Protein AF-A0A7C4QBN4-F1 (afdb_monomer_lite)

pLDDT: mean 83.58, std 12.34, range [29.72, 97.0]

Sequence (416 aa):
MILRKLKLVNIIATVGTSIITNKRELADNIKNYNLKDEKKLNEIVLKYFPTISGKESAELQTLIKIINRYQDGVDFCIYLLSSDTDDSYFCANVDKILLIKYFPKRKIDVKINRIEGLVVDDYNKFKNQGIRNFIKLINELTIEKRDNNFLLCISGGFKGFIPIMTIVGQLFDIKSYYIFEKSDVLIEIPVLPFNFDYEELFEIYSGKNNEKRLKEFGFLDETNQETIIGKLTKSLYEEKIPFLIEVWGRIIEFLVFEYFVENPYKTSNGQNLNFVSRDKKIDGKEFDIVFSNKKDGEPVAAMEIKPLNTLYNRFDEFMKQASQQIEVINKRNIKEYCLLIYSLEVNEIKSEIINKIQDIKRLCADKKINMRLFCFNVKEKIKNINLNNRYKNEKNKFSLILQSKINNYELVETTL

Radius of gyration: 29.67 Å; chains: 1; bounding box: 64×44×82 Å

Secondary structure (DSSP, 8-state):
------SEEEEEEE--SHHHHH-HHHHTTGGG--TT-HHHHHHHHHHH-SS--S-SSHHHHHHHHHHTTS-TT-EEEEEEEE-SSHHHHHHHHHHHHHHHHH-TTS-EEEEEEE-TT--SS-HHHIIIIIHHHHHHHHHHHHTTTT---EEEE-SSS-GGGHHHHHHHHHHTT-EEEEE-TT---EEEEPPPS----HHHHHHHHHSTTHHHHHHHTTSB-TTSPBPHHHHHHHHHHHHHHHHHHHHHHHHHHHHHHHHHHHS-EE-TTS-EE-EEEEEEEETTEEEEEEEESSTT--EEEEEEEEEHHHHHHSHHHHHHHHHHHHHHHHHTT--EEEEEEEESS--S--HHHHHHHHHHHHHHHHTTPEEEEEEEEHHHHHHT----TTSTT---HHHHHHHS-GGG---EE---

Structure (mmCIF, N/CA/C/O backbone):
data_AF-A0A7C4QBN4-F1
#
_entry.id   AF-A0A7C4QBN4-F1
#
loop_
_atom_site.group_PDB
_atom_site.id
_atom_site.type_symbol
_atom_site.label_atom_id
_atom_site.label_alt_id
_atom_site.label_comp_id
_atom_site.label_asym_id
_atom_site.label_entity_id
_atom_site.label_seq_id
_atom_site.pdbx_PDB_ins_code
_atom_site.Cartn_x
_atom_site.Cartn_y
_atom_site.Cartn_z
_atom_site.occupancy
_atom_site.B_iso_or_equiv
_atom_site.auth_seq_id
_atom_site.auth_comp_id
_atom_site.auth_asym_id
_atom_site.auth_atom_id
_atom_site.pdbx_PDB_model_num
ATOM 1 N N . MET A 1 1 ? -10.731 -22.162 -15.791 1.00 35.56 1 MET A N 1
ATOM 2 C CA . MET A 1 1 ? -10.329 -20.820 -15.319 1.00 35.56 1 MET A CA 1
ATOM 3 C C . MET A 1 1 ? -10.859 -19.808 -16.324 1.00 35.56 1 MET A C 1
ATOM 5 O O . MET A 1 1 ? -10.429 -19.834 -17.469 1.00 35.56 1 MET A O 1
ATOM 9 N N . ILE A 1 2 ? -11.890 -19.041 -15.963 1.00 29.72 2 ILE A N 1
ATOM 10 C CA . ILE A 1 2 ? -12.585 -18.129 -16.885 1.00 29.72 2 ILE A CA 1
ATOM 11 C C . ILE A 1 2 ? -11.621 -16.986 -17.226 1.00 29.72 2 ILE A C 1
ATOM 13 O O . ILE A 1 2 ? -11.451 -16.058 -16.440 1.00 29.72 2 ILE A O 1
ATOM 17 N N . LEU A 1 3 ? -10.959 -17.074 -18.383 1.00 39.47 3 LEU A N 1
ATOM 18 C CA . LEU A 1 3 ? -10.271 -15.945 -19.000 1.00 39.47 3 LEU A CA 1
ATOM 19 C C . LEU A 1 3 ? -11.343 -14.888 -19.283 1.00 39.47 3 LEU A C 1
ATOM 21 O O . LEU A 1 3 ? -12.056 -14.970 -20.284 1.00 39.47 3 LEU A O 1
ATOM 25 N N . ARG A 1 4 ? -11.496 -13.900 -18.390 1.00 46.16 4 ARG A N 1
ATOM 26 C CA . ARG A 1 4 ? -12.120 -12.629 -18.772 1.00 46.16 4 ARG A CA 1
ATOM 27 C C . ARG A 1 4 ? -11.445 -12.217 -20.082 1.00 46.16 4 ARG A C 1
ATOM 29 O O . ARG A 1 4 ? -10.219 -12.166 -20.130 1.00 46.16 4 ARG A O 1
ATOM 36 N N . LYS A 1 5 ? -12.219 -11.984 -21.148 1.00 55.50 5 LYS A N 1
ATOM 37 C CA . LYS A 1 5 ? -11.702 -11.406 -22.397 1.00 55.50 5 LYS A CA 1
ATOM 38 C C . LYS A 1 5 ? -11.169 -10.012 -22.064 1.00 55.50 5 LYS A C 1
ATOM 40 O O . LYS A 1 5 ? -11.926 -9.044 -22.090 1.00 55.50 5 LYS A O 1
ATOM 45 N N . LEU A 1 6 ? -9.903 -9.932 -21.663 1.00 68.25 6 LEU A N 1
ATOM 46 C CA . LEU A 1 6 ? -9.218 -8.673 -21.414 1.00 68.25 6 LEU A CA 1
ATOM 47 C C . LEU A 1 6 ? -9.237 -7.883 -22.717 1.00 68.25 6 LEU A C 1
ATOM 49 O O . LEU A 1 6 ? -8.801 -8.387 -23.749 1.00 68.25 6 LEU A O 1
ATOM 53 N N . LYS A 1 7 ? -9.807 -6.678 -22.676 1.00 82.94 7 LYS A N 1
ATOM 54 C CA . LYS A 1 7 ? -9.828 -5.766 -23.826 1.00 82.94 7 LYS A CA 1
ATOM 55 C C . LYS A 1 7 ? -8.578 -4.889 -23.887 1.00 82.94 7 LYS A C 1
ATOM 57 O O . LYS A 1 7 ? -8.247 -4.413 -24.962 1.00 82.94 7 LYS A O 1
ATOM 62 N N . LEU A 1 8 ? -7.904 -4.695 -22.753 1.00 89.38 8 LEU A N 1
ATOM 63 C CA . LEU A 1 8 ? -6.711 -3.869 -22.613 1.00 89.38 8 LEU A CA 1
ATOM 64 C C . LEU A 1 8 ? -5.711 -4.569 -21.688 1.00 89.38 8 LEU A C 1
ATOM 66 O O . LEU A 1 8 ? -6.103 -5.102 -20.648 1.00 89.38 8 LEU A O 1
ATOM 70 N N . VAL A 1 9 ? -4.437 -4.548 -22.067 1.00 92.56 9 VAL A N 1
ATOM 71 C CA . VAL A 1 9 ? -3.310 -4.990 -21.239 1.00 92.56 9 VAL A CA 1
ATOM 72 C C . VAL A 1 9 ? -2.349 -3.823 -21.064 1.00 92.56 9 VAL A C 1
ATOM 74 O O . VAL A 1 9 ? -1.928 -3.199 -22.041 1.00 92.56 9 VAL A O 1
ATOM 77 N N . ASN A 1 10 ? -1.984 -3.535 -19.820 1.00 94.19 10 ASN A N 1
ATOM 78 C CA . ASN A 1 10 ? -1.002 -2.512 -19.500 1.00 94.19 10 ASN A CA 1
ATOM 79 C C . ASN A 1 10 ? 0.362 -3.171 -19.265 1.00 94.19 10 ASN A C 1
ATOM 81 O O . ASN A 1 10 ? 0.459 -4.168 -18.551 1.00 94.19 10 ASN A O 1
ATOM 85 N N . ILE A 1 11 ? 1.429 -2.626 -19.847 1.00 95.19 11 ILE A N 1
ATOM 86 C CA . ILE A 1 11 ? 2.790 -3.140 -19.646 1.00 95.19 11 ILE A CA 1
ATOM 87 C C . ILE A 1 11 ? 3.693 -1.995 -19.213 1.00 95.19 11 ILE A C 1
ATOM 89 O O . ILE A 1 11 ? 3.750 -0.970 -19.880 1.00 95.19 11 ILE A O 1
ATOM 93 N N . ILE A 1 12 ? 4.416 -2.169 -18.114 1.00 94.88 12 ILE A N 1
ATOM 94 C CA . ILE A 1 12 ? 5.440 -1.230 -17.655 1.00 94.88 12 ILE A CA 1
ATOM 95 C C . ILE A 1 12 ? 6.794 -1.859 -17.964 1.00 94.88 12 ILE A C 1
ATOM 97 O O . ILE A 1 12 ? 7.060 -2.977 -17.532 1.00 94.88 12 ILE A O 1
ATOM 101 N N . ALA A 1 13 ? 7.643 -1.169 -18.717 1.00 94.81 13 ALA A N 1
ATOM 102 C CA . ALA A 1 13 ? 8.945 -1.682 -19.128 1.00 94.81 13 ALA A CA 1
ATOM 103 C C . ALA A 1 13 ? 10.049 -0.684 -18.802 1.00 94.81 13 ALA A C 1
ATOM 105 O O . ALA A 1 13 ? 9.941 0.490 -19.144 1.00 94.81 13 ALA A O 1
ATOM 106 N N . THR A 1 14 ? 11.122 -1.145 -18.171 1.00 92.50 14 THR A N 1
ATOM 107 C CA . THR A 1 14 ? 12.334 -0.341 -17.987 1.00 92.50 14 THR A CA 1
ATOM 108 C C . THR A 1 14 ? 13.176 -0.342 -19.256 1.00 92.50 14 THR A C 1
ATOM 110 O O . THR A 1 14 ? 13.315 -1.371 -19.916 1.00 92.50 14 THR A O 1
ATOM 113 N N . VAL A 1 15 ? 13.747 0.818 -19.584 1.00 91.88 15 VAL A N 1
ATOM 114 C CA . VAL A 1 15 ? 14.514 1.035 -20.816 1.00 91.88 15 VAL A CA 1
ATOM 115 C C . VAL A 1 15 ? 16.003 1.144 -20.504 1.00 91.88 15 VAL A C 1
ATOM 117 O O . VAL A 1 15 ? 16.427 1.932 -19.654 1.00 91.88 15 VAL A O 1
ATOM 120 N N . GLY A 1 16 ? 16.807 0.342 -21.193 1.00 89.75 16 GLY A N 1
ATOM 121 C CA . GLY A 1 16 ? 18.262 0.381 -21.144 1.00 89.75 16 GLY A CA 1
ATOM 122 C C . GLY A 1 16 ? 18.870 1.222 -22.260 1.00 89.75 16 GLY A C 1
ATOM 123 O O . GLY A 1 16 ? 18.202 1.972 -22.961 1.00 89.75 16 GLY A O 1
ATOM 124 N N . THR A 1 17 ? 20.182 1.083 -22.422 1.00 89.12 17 THR A N 1
ATOM 125 C CA . THR A 1 17 ? 20.969 1.747 -23.475 1.00 89.12 17 THR A CA 1
ATOM 126 C C . THR A 1 17 ? 21.585 0.734 -24.449 1.00 89.12 17 THR A C 1
ATOM 128 O O . THR A 1 17 ? 22.567 1.005 -25.144 1.00 89.12 17 THR A O 1
ATOM 131 N N . SER A 1 18 ? 21.012 -0.472 -24.516 1.00 87.62 18 SER A N 1
ATOM 132 C CA . SER A 1 18 ? 21.516 -1.563 -25.359 1.00 87.62 18 SER A CA 1
ATOM 133 C C . SER A 1 18 ? 21.446 -1.220 -26.851 1.00 87.62 18 SER A C 1
ATOM 135 O O . SER A 1 18 ? 22.393 -1.509 -27.577 1.00 87.62 18 SER A O 1
ATOM 137 N N . ILE A 1 19 ? 20.401 -0.511 -27.291 1.00 88.56 19 ILE A N 1
ATOM 138 C CA . ILE A 1 19 ? 20.223 -0.041 -28.676 1.00 88.56 19 ILE A CA 1
ATOM 139 C C . ILE A 1 19 ? 21.433 0.771 -29.141 1.00 88.56 19 ILE A C 1
ATOM 141 O O . ILE A 1 19 ? 22.016 0.484 -30.187 1.00 88.56 19 ILE A O 1
ATOM 145 N N . ILE A 1 20 ? 21.838 1.766 -28.350 1.00 85.81 20 ILE A N 1
ATOM 146 C CA . ILE A 1 20 ? 22.952 2.657 -28.697 1.00 85.81 20 ILE A CA 1
ATOM 147 C C . ILE A 1 20 ? 24.305 1.953 -28.541 1.00 85.81 20 ILE A C 1
ATOM 149 O O . ILE A 1 20 ? 25.221 2.197 -29.322 1.00 85.81 20 ILE A O 1
ATOM 153 N N . THR A 1 21 ? 24.409 1.002 -27.605 1.00 81.06 21 THR A N 1
ATOM 154 C CA . THR A 1 21 ? 25.603 0.157 -27.435 1.00 81.06 21 THR A CA 1
ATOM 155 C C . THR A 1 21 ? 25.812 -0.760 -28.646 1.00 81.06 21 THR A C 1
ATOM 157 O O . THR A 1 21 ? 26.935 -0.906 -29.131 1.00 81.06 21 THR A O 1
ATOM 160 N N . ASN A 1 22 ? 24.725 -1.335 -29.169 1.00 80.12 22 ASN A N 1
ATOM 161 C CA . ASN A 1 22 ? 24.718 -2.224 -30.330 1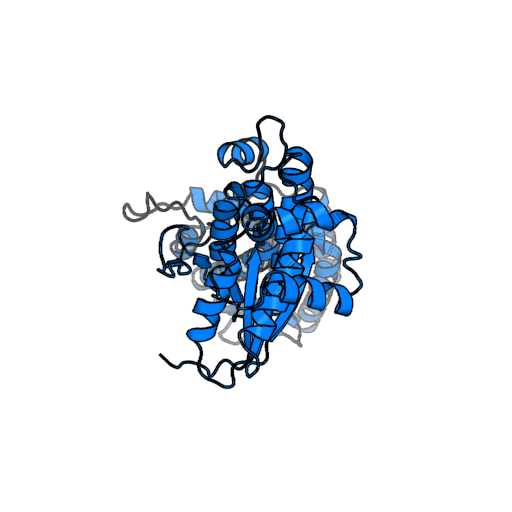.00 80.12 22 ASN A CA 1
ATOM 162 C C . ASN A 1 22 ? 24.884 -1.468 -31.661 1.00 80.12 22 ASN A C 1
ATOM 164 O O . ASN A 1 22 ? 25.326 -2.049 -32.652 1.00 80.12 22 ASN A O 1
ATOM 168 N N . LYS A 1 23 ? 24.534 -0.176 -31.703 1.00 83.19 23 LYS A N 1
ATOM 169 C CA . LYS A 1 23 ? 24.611 0.689 -32.891 1.00 83.19 23 LYS A CA 1
ATOM 170 C C . LYS A 1 23 ? 25.346 1.990 -32.560 1.00 83.19 23 LYS A C 1
ATOM 172 O O . LYS A 1 23 ? 24.736 3.051 -32.500 1.00 83.19 23 LYS A O 1
ATOM 177 N N . ARG A 1 24 ? 26.669 1.921 -32.381 1.00 73.00 24 ARG A N 1
ATOM 178 C CA . ARG A 1 24 ? 27.498 3.079 -31.976 1.00 73.00 24 ARG A CA 1
ATOM 179 C C . ARG A 1 24 ? 27.358 4.305 -32.887 1.00 73.00 24 ARG A C 1
ATOM 181 O O . ARG A 1 24 ? 27.272 5.415 -32.387 1.00 73.00 24 ARG A O 1
ATOM 188 N N . GLU A 1 25 ? 27.215 4.107 -34.197 1.00 75.75 25 GLU A N 1
ATOM 189 C CA . GLU A 1 25 ? 26.979 5.206 -35.152 1.00 75.75 25 GLU A CA 1
ATOM 190 C C . GLU A 1 25 ? 25.688 5.996 -34.873 1.00 75.75 25 GLU A C 1
ATOM 192 O O . GLU A 1 25 ? 25.576 7.167 -35.237 1.00 75.75 25 GLU A O 1
ATOM 197 N N . LEU A 1 26 ? 24.693 5.357 -34.247 1.00 77.62 26 LEU A N 1
ATOM 198 C CA . LEU A 1 26 ? 23.479 6.025 -33.789 1.00 77.62 26 LEU A CA 1
ATOM 199 C C . LEU A 1 26 ? 23.783 6.900 -32.567 1.00 77.62 26 LEU A C 1
ATOM 201 O O . LEU A 1 26 ? 23.284 8.020 -32.499 1.00 77.62 26 LEU A O 1
ATOM 205 N N . ALA A 1 27 ? 24.626 6.406 -31.650 1.00 70.12 27 ALA A N 1
ATOM 206 C CA . ALA A 1 27 ? 25.028 7.084 -30.417 1.00 70.12 27 ALA A CA 1
ATOM 207 C C . ALA A 1 27 ? 25.766 8.404 -30.685 1.00 70.12 27 ALA A C 1
ATOM 209 O O . ALA A 1 27 ? 25.423 9.437 -30.109 1.00 70.12 27 ALA A O 1
ATOM 210 N N . ASP A 1 28 ? 26.712 8.390 -31.627 1.00 68.75 28 ASP A N 1
ATOM 211 C CA . ASP A 1 28 ? 27.535 9.559 -31.969 1.00 68.75 28 ASP A CA 1
ATOM 212 C C . ASP A 1 28 ? 26.709 10.737 -32.514 1.00 68.75 28 ASP A C 1
ATOM 214 O O . ASP A 1 28 ? 27.120 11.895 -32.433 1.00 68.75 28 ASP A O 1
ATOM 218 N N . ASN A 1 29 ? 25.509 10.459 -33.027 1.00 67.69 29 ASN A N 1
ATOM 219 C CA . ASN A 1 29 ? 24.623 11.465 -33.594 1.00 67.69 29 ASN A CA 1
ATOM 220 C C . ASN A 1 29 ? 23.486 11.909 -32.657 1.00 67.69 29 ASN A C 1
ATOM 222 O O . ASN A 1 29 ? 22.784 12.861 -33.001 1.00 67.69 29 ASN A O 1
ATOM 226 N N . ILE A 1 30 ? 23.316 11.297 -31.472 1.00 70.75 30 ILE A N 1
ATOM 227 C CA . ILE A 1 30 ? 22.205 11.596 -30.540 1.00 70.75 30 ILE A CA 1
ATOM 228 C C . ILE A 1 30 ? 22.152 13.082 -30.186 1.00 70.75 30 ILE A C 1
ATOM 230 O O . ILE A 1 30 ? 21.087 13.693 -30.244 1.00 70.75 30 ILE A O 1
ATOM 234 N N . LYS A 1 31 ? 23.309 13.689 -29.887 1.00 67.00 31 LYS A N 1
ATOM 235 C CA . LYS A 1 31 ? 23.413 15.111 -29.511 1.00 67.00 31 LYS A CA 1
ATOM 236 C C . LYS A 1 31 ? 22.946 16.068 -30.614 1.00 67.00 31 LYS A C 1
ATOM 238 O O . LYS A 1 31 ? 22.594 17.206 -30.325 1.00 67.00 31 LYS A O 1
ATOM 243 N N . ASN A 1 32 ? 22.916 15.604 -31.864 1.00 69.00 32 ASN A N 1
ATOM 244 C CA . ASN A 1 32 ? 22.479 16.380 -33.024 1.00 69.00 32 ASN A CA 1
ATOM 245 C C . ASN A 1 32 ? 20.976 16.215 -33.315 1.00 69.00 32 ASN A C 1
ATOM 247 O O . ASN A 1 32 ? 20.450 16.829 -34.252 1.00 69.00 32 ASN A O 1
ATOM 251 N N . TYR A 1 33 ? 20.271 15.374 -32.554 1.00 72.75 33 TYR A N 1
ATOM 252 C CA . TYR A 1 33 ? 18.866 15.067 -32.779 1.00 72.75 33 TYR A CA 1
ATOM 253 C C . TYR A 1 33 ? 17.962 15.820 -31.809 1.00 72.75 33 TYR A C 1
ATOM 255 O O . TYR A 1 33 ? 18.066 15.710 -30.590 1.00 72.75 33 TYR A O 1
ATOM 263 N N . ASN A 1 34 ? 17.005 16.561 -32.368 1.00 75.00 34 ASN A N 1
ATOM 264 C CA . ASN A 1 34 ? 15.910 17.105 -31.584 1.00 75.00 34 ASN A CA 1
ATOM 265 C C . ASN A 1 34 ? 14.909 15.982 -31.293 1.00 75.00 34 ASN A C 1
ATOM 267 O O . ASN A 1 34 ? 14.110 15.621 -32.154 1.00 75.00 34 ASN A O 1
ATOM 271 N N . LEU A 1 35 ? 14.937 15.459 -30.067 1.00 72.44 35 LEU A N 1
ATOM 272 C CA . LEU A 1 35 ? 14.068 14.363 -29.620 1.00 72.44 35 LEU A CA 1
ATOM 273 C C . LEU A 1 35 ? 12.573 14.717 -29.627 1.00 72.44 35 LEU A C 1
ATOM 275 O O . LEU A 1 35 ? 11.738 13.830 -29.479 1.00 72.44 35 LEU A O 1
ATOM 279 N N . LYS A 1 36 ? 12.222 15.999 -29.795 1.00 75.94 36 LYS A N 1
ATOM 280 C CA . LYS A 1 36 ? 10.832 16.458 -29.925 1.00 75.94 36 LYS A CA 1
ATOM 281 C C . LYS A 1 36 ? 10.304 16.383 -31.363 1.00 75.94 36 LYS A C 1
ATOM 283 O O . LYS A 1 36 ? 9.101 16.514 -31.562 1.00 75.94 36 LYS A O 1
ATOM 288 N N . ASP A 1 37 ? 11.173 16.194 -32.356 1.00 84.69 37 ASP A N 1
ATOM 289 C CA . ASP A 1 37 ? 10.780 16.053 -33.761 1.00 84.69 37 ASP A CA 1
ATOM 290 C C . ASP A 1 37 ? 10.552 14.573 -34.105 1.00 84.69 37 ASP A C 1
ATOM 292 O O . ASP A 1 37 ? 11.453 13.862 -34.560 1.00 84.69 37 ASP A O 1
ATOM 296 N N . GLU A 1 38 ? 9.326 14.093 -33.868 1.00 81.94 38 GLU A N 1
ATOM 297 C CA . GLU A 1 38 ? 8.962 12.689 -34.100 1.00 81.94 38 GLU A CA 1
ATOM 298 C C . GLU A 1 38 ? 9.143 12.255 -35.565 1.00 81.94 38 GLU A C 1
ATOM 300 O O . GLU A 1 38 ? 9.456 11.091 -35.817 1.00 81.94 38 GLU A O 1
ATOM 305 N N . LYS A 1 39 ? 8.963 13.150 -36.548 1.00 85.56 39 LYS A N 1
ATOM 306 C CA . LYS A 1 39 ? 9.128 12.796 -37.970 1.00 85.56 39 LYS A CA 1
ATOM 307 C C . LYS A 1 39 ? 10.589 12.517 -38.286 1.00 85.56 39 LYS A C 1
ATOM 309 O O . LYS A 1 39 ? 10.908 11.444 -38.796 1.00 85.56 39 LYS A O 1
ATOM 314 N N . LYS A 1 40 ? 11.474 13.440 -37.910 1.00 85.44 40 LYS A N 1
ATOM 315 C CA . LYS A 1 40 ? 12.916 13.283 -38.113 1.00 85.44 40 LYS A CA 1
ATOM 316 C C . LYS A 1 40 ? 13.455 12.067 -37.361 1.00 85.44 40 LYS A C 1
ATOM 318 O O . LYS A 1 40 ? 14.257 11.308 -37.902 1.00 85.44 40 LYS A O 1
ATOM 323 N N . LEU A 1 41 ? 12.981 11.839 -36.135 1.00 85.38 41 LEU A N 1
ATOM 324 C CA . LEU A 1 41 ? 13.375 10.670 -35.354 1.00 85.38 41 LEU A CA 1
ATOM 325 C C . LEU A 1 41 ? 12.930 9.358 -36.017 1.00 85.38 41 LEU A C 1
ATOM 327 O O . LEU A 1 41 ? 13.719 8.419 -36.092 1.00 85.38 41 LEU A O 1
ATOM 331 N N . ASN A 1 42 ? 11.713 9.304 -36.566 1.00 87.31 42 ASN A N 1
ATOM 332 C CA . ASN A 1 42 ? 11.237 8.155 -37.339 1.00 87.31 42 ASN A CA 1
ATOM 333 C C . ASN A 1 42 ? 12.118 7.856 -38.560 1.00 87.31 42 ASN A C 1
ATOM 335 O O . ASN A 1 42 ? 12.433 6.692 -38.807 1.00 87.31 42 ASN A O 1
ATOM 339 N N . GLU A 1 43 ? 12.522 8.880 -39.315 1.00 87.94 43 GLU A N 1
ATOM 340 C CA . GLU A 1 43 ? 13.412 8.728 -40.474 1.00 87.94 43 GLU A CA 1
ATOM 341 C C . GLU A 1 43 ? 14.779 8.165 -40.068 1.00 87.94 43 GLU A C 1
ATOM 343 O O . GLU A 1 43 ? 15.282 7.230 -40.692 1.00 87.94 43 GLU A O 1
ATOM 348 N N . ILE A 1 44 ? 15.355 8.687 -38.982 1.00 85.94 44 ILE A N 1
ATOM 349 C CA . ILE A 1 44 ? 16.631 8.213 -38.436 1.00 85.94 44 ILE A CA 1
ATOM 350 C C . ILE A 1 44 ? 16.513 6.754 -37.994 1.00 85.94 44 ILE A C 1
ATOM 352 O O . ILE A 1 44 ? 17.321 5.923 -38.404 1.00 85.94 44 ILE A O 1
ATOM 356 N N . VAL A 1 45 ? 15.499 6.414 -37.195 1.00 87.94 45 VAL A N 1
ATOM 357 C CA . VAL A 1 45 ? 15.306 5.039 -36.715 1.00 87.94 45 VAL A CA 1
ATOM 358 C C . VAL A 1 45 ? 15.160 4.076 -37.889 1.00 87.94 45 VAL A C 1
ATOM 360 O O . VAL A 1 45 ? 15.825 3.046 -37.913 1.00 87.94 45 VAL A O 1
ATOM 363 N N . LEU A 1 46 ? 14.376 4.431 -38.908 1.00 87.19 46 LEU A N 1
ATOM 364 C CA . LEU A 1 46 ? 14.226 3.608 -40.108 1.00 87.19 46 LEU A CA 1
ATOM 365 C C . LEU A 1 46 ? 15.516 3.448 -40.914 1.00 87.19 46 LEU A C 1
ATOM 367 O O . LEU A 1 46 ? 15.744 2.386 -41.488 1.00 87.19 46 LEU A O 1
ATOM 371 N N . LYS A 1 47 ? 16.366 4.479 -40.953 1.00 88.94 47 LYS A N 1
ATOM 372 C CA . LYS A 1 47 ? 17.673 4.407 -41.612 1.00 88.94 47 LYS A CA 1
ATOM 373 C C . LYS A 1 47 ? 18.579 3.371 -40.940 1.00 88.94 47 LYS A C 1
ATOM 375 O O . LYS A 1 47 ? 19.250 2.611 -41.631 1.00 88.94 47 LYS A O 1
ATOM 380 N N . TYR A 1 48 ? 18.607 3.343 -39.607 1.00 88.00 48 TYR A N 1
ATOM 381 C CA . TYR A 1 48 ? 19.485 2.446 -38.842 1.00 88.00 48 TYR A CA 1
ATOM 382 C C . TYR A 1 48 ? 18.883 1.053 -38.591 1.00 88.00 48 TYR A C 1
ATOM 384 O O . TYR A 1 48 ? 19.632 0.091 -38.380 1.00 88.00 48 TYR A O 1
ATOM 392 N N . PHE A 1 49 ? 17.556 0.934 -38.660 1.00 90.06 49 PHE A N 1
ATOM 393 C CA . PHE A 1 49 ? 16.791 -0.303 -38.492 1.00 90.06 49 PHE A CA 1
ATOM 394 C C . PHE A 1 49 ? 15.842 -0.523 -39.684 1.00 90.06 49 PHE A C 1
ATOM 396 O O . PHE A 1 49 ? 14.620 -0.449 -39.528 1.00 90.06 49 PHE A O 1
ATOM 403 N N . PRO A 1 50 ? 16.381 -0.805 -40.888 1.00 86.31 50 PRO A N 1
ATOM 404 C CA . PRO A 1 50 ? 15.561 -1.044 -42.079 1.00 86.31 50 PRO A CA 1
ATOM 405 C C . PRO A 1 50 ? 14.717 -2.322 -41.956 1.00 86.31 50 PRO A C 1
ATOM 407 O O . PRO A 1 50 ? 13.642 -2.424 -42.542 1.00 86.31 50 PRO A O 1
ATOM 410 N N . THR A 1 51 ? 15.190 -3.287 -41.166 1.00 89.12 51 THR A N 1
ATOM 411 C CA . THR A 1 51 ? 14.481 -4.519 -40.812 1.00 89.12 51 THR A CA 1
ATOM 412 C C . THR A 1 51 ? 14.443 -4.661 -39.298 1.00 89.12 51 THR A C 1
ATOM 414 O O . THR A 1 51 ? 15.487 -4.549 -38.654 1.00 89.12 51 THR A O 1
ATOM 417 N N . ILE A 1 52 ? 13.262 -4.945 -38.744 1.00 90.62 52 ILE A N 1
ATOM 418 C CA . ILE A 1 52 ? 13.058 -5.098 -37.300 1.00 90.62 52 ILE A CA 1
ATOM 419 C C . ILE A 1 52 ? 13.035 -6.591 -36.970 1.00 90.62 52 ILE A C 1
ATOM 421 O O . ILE A 1 52 ? 12.101 -7.307 -37.326 1.00 90.62 52 ILE A O 1
ATOM 425 N N . SER A 1 53 ? 14.087 -7.059 -36.310 1.00 88.88 53 SER A N 1
ATOM 426 C CA . SER A 1 53 ? 14.259 -8.450 -35.885 1.00 88.88 53 SER A CA 1
ATOM 427 C C . SER A 1 53 ? 13.538 -8.768 -34.573 1.00 88.88 53 SER A C 1
ATOM 429 O O . SER A 1 53 ? 13.255 -9.934 -34.295 1.00 88.88 53 SER A O 1
ATOM 431 N N . GLY A 1 54 ? 13.244 -7.746 -33.763 1.00 87.62 54 GLY A N 1
ATOM 432 C CA . GLY A 1 54 ? 12.742 -7.897 -32.401 1.00 87.62 54 GLY A CA 1
ATOM 433 C C . GLY A 1 54 ? 13.831 -8.272 -31.393 1.00 87.62 54 GLY A C 1
ATOM 434 O O . GLY A 1 54 ? 13.506 -8.736 -30.306 1.00 87.62 54 GLY A O 1
ATOM 435 N N . LYS A 1 55 ? 15.111 -8.122 -31.756 1.00 88.50 55 LYS A N 1
ATOM 436 C CA . LYS A 1 55 ? 16.292 -8.377 -30.909 1.00 88.50 55 LYS A CA 1
ATOM 437 C C . LYS A 1 55 ? 17.169 -7.129 -30.738 1.00 88.50 55 LYS A C 1
ATOM 439 O O . LYS A 1 55 ? 18.308 -7.228 -30.295 1.00 88.50 55 LYS A O 1
ATOM 444 N N . GLU A 1 56 ? 16.658 -5.958 -31.114 1.00 90.25 56 GLU A N 1
ATOM 445 C CA . GLU A 1 56 ? 17.383 -4.685 -31.050 1.00 90.25 56 GLU A CA 1
ATOM 446 C C . GLU A 1 56 ? 17.687 -4.265 -29.601 1.00 90.25 56 GLU A C 1
ATOM 448 O O . GLU A 1 56 ? 18.744 -3.687 -29.338 1.00 90.25 56 GLU A O 1
ATOM 453 N N . SER A 1 57 ? 16.788 -4.608 -28.673 1.00 90.50 57 SER A N 1
ATOM 454 C CA . SER A 1 57 ? 16.915 -4.417 -27.227 1.00 90.50 57 SER A CA 1
ATOM 455 C C . SER A 1 57 ? 16.239 -5.570 -26.469 1.00 90.50 57 SER A C 1
ATOM 457 O O . SER A 1 57 ? 15.377 -6.274 -27.010 1.00 90.50 57 SER A O 1
ATOM 459 N N . ALA A 1 58 ? 16.638 -5.792 -25.214 1.00 90.06 58 ALA A N 1
ATOM 460 C CA . ALA A 1 58 ? 16.093 -6.874 -24.391 1.00 90.06 58 ALA A CA 1
ATOM 461 C C . ALA A 1 58 ? 14.631 -6.596 -23.998 1.00 90.06 58 ALA A C 1
ATOM 463 O O . ALA A 1 58 ? 13.790 -7.500 -23.977 1.00 90.06 58 ALA A O 1
ATOM 464 N N . GLU A 1 59 ? 14.314 -5.333 -23.718 1.00 92.44 59 GLU A N 1
ATOM 465 C CA . GLU A 1 59 ? 12.972 -4.833 -23.457 1.00 92.44 59 GLU A CA 1
ATOM 466 C C . GLU A 1 59 ? 12.061 -4.985 -24.681 1.00 92.44 59 GLU A C 1
ATOM 468 O O . GLU A 1 59 ? 10.976 -5.551 -24.539 1.00 92.44 59 GLU A O 1
ATOM 473 N N . LEU A 1 60 ? 12.505 -4.619 -25.892 1.00 93.94 60 LEU A N 1
ATOM 474 C CA . LEU A 1 60 ? 11.718 -4.798 -27.118 1.00 93.94 60 LEU A CA 1
ATOM 475 C C . LEU A 1 60 ? 11.410 -6.274 -27.378 1.00 93.94 60 LEU A C 1
ATOM 477 O O . LEU A 1 60 ? 10.256 -6.636 -27.620 1.00 93.94 60 LEU A O 1
ATOM 481 N N . GLN A 1 61 ? 12.419 -7.141 -27.269 1.00 93.62 61 GLN A N 1
ATOM 482 C CA . GLN A 1 61 ? 12.247 -8.585 -27.437 1.00 93.62 61 GLN A CA 1
ATOM 483 C C . GLN A 1 61 ? 11.226 -9.149 -26.441 1.00 93.62 61 GLN A C 1
ATOM 485 O O . GLN A 1 61 ? 10.392 -9.990 -26.789 1.00 93.62 61 GLN A O 1
ATOM 490 N N . THR A 1 62 ? 11.271 -8.672 -25.198 1.00 94.44 62 THR A N 1
ATOM 491 C CA . THR A 1 62 ? 10.355 -9.095 -24.135 1.00 94.44 62 THR A CA 1
ATOM 492 C C . THR A 1 62 ? 8.936 -8.615 -24.408 1.00 94.44 62 THR A C 1
ATOM 494 O O . THR A 1 62 ? 8.008 -9.424 -24.374 1.00 94.44 62 THR A O 1
ATOM 497 N N . LEU A 1 63 ? 8.762 -7.339 -24.762 1.00 96.06 63 LEU A N 1
ATOM 498 C CA . LEU A 1 63 ? 7.472 -6.753 -25.126 1.00 96.06 63 LEU A CA 1
ATOM 499 C C . LEU A 1 63 ? 6.822 -7.499 -26.295 1.00 96.06 63 LEU A C 1
ATOM 501 O O . LEU A 1 63 ? 5.659 -7.889 -26.195 1.00 96.06 63 LEU A O 1
ATOM 505 N N . ILE A 1 64 ? 7.578 -7.777 -27.363 1.00 95.56 64 ILE A N 1
ATOM 506 C CA . ILE A 1 64 ? 7.095 -8.540 -28.522 1.00 95.56 64 ILE A CA 1
ATOM 507 C C . ILE A 1 64 ? 6.592 -9.920 -28.094 1.00 95.56 64 ILE A C 1
ATOM 509 O O . ILE A 1 64 ? 5.484 -10.321 -28.462 1.00 95.56 64 ILE A O 1
ATOM 513 N N . LYS A 1 65 ? 7.368 -10.647 -27.280 1.00 94.50 65 LYS A N 1
ATOM 514 C CA . LYS A 1 65 ? 6.964 -11.979 -26.811 1.00 94.50 65 LYS A CA 1
ATOM 515 C C . LYS A 1 65 ? 5.745 -11.931 -25.896 1.00 94.50 65 LYS A C 1
ATOM 517 O O . LYS A 1 65 ? 4.905 -12.816 -26.011 1.00 94.50 65 LYS A O 1
ATOM 522 N N . ILE A 1 66 ? 5.609 -10.919 -25.038 1.00 94.50 66 ILE A N 1
ATOM 523 C CA . ILE A 1 66 ? 4.405 -10.729 -24.215 1.00 94.50 66 ILE A CA 1
ATOM 524 C C . ILE A 1 66 ? 3.185 -10.484 -25.110 1.00 94.50 66 ILE A C 1
ATOM 526 O O . ILE A 1 66 ? 2.188 -11.188 -24.972 1.00 94.50 66 ILE A O 1
ATOM 530 N N . ILE A 1 67 ? 3.261 -9.532 -26.046 1.00 94.94 67 ILE A N 1
ATOM 531 C CA . ILE A 1 67 ? 2.139 -9.145 -26.921 1.00 94.94 67 ILE A CA 1
ATOM 532 C C . ILE A 1 67 ? 1.647 -10.334 -27.755 1.00 94.94 67 ILE A C 1
ATOM 534 O O . ILE A 1 67 ? 0.437 -10.527 -27.888 1.00 94.94 67 ILE A O 1
ATOM 538 N N . ASN A 1 68 ? 2.568 -11.163 -28.254 1.00 93.75 68 ASN A N 1
ATOM 539 C CA . ASN A 1 68 ? 2.256 -12.359 -29.041 1.00 93.75 68 ASN A CA 1
ATOM 540 C C . ASN A 1 68 ? 1.536 -13.466 -28.249 1.00 93.75 68 ASN A C 1
ATOM 542 O O . ASN A 1 68 ? 0.970 -14.369 -28.859 1.00 93.75 68 ASN A O 1
ATOM 546 N N . ARG A 1 69 ? 1.514 -13.418 -26.907 1.00 92.06 69 ARG A N 1
ATOM 547 C CA . ARG A 1 69 ? 0.737 -14.371 -26.086 1.00 92.06 69 ARG A CA 1
ATOM 548 C C . ARG A 1 69 ? -0.761 -14.073 -26.074 1.00 92.06 69 ARG A C 1
ATOM 550 O O . ARG A 1 69 ? -1.536 -14.903 -25.605 1.00 92.06 69 ARG A O 1
ATOM 557 N N . TYR A 1 70 ? -1.172 -12.903 -26.553 1.00 91.88 70 TYR A N 1
ATOM 558 C CA . TYR A 1 70 ? -2.565 -12.471 -26.544 1.00 91.88 70 TYR A CA 1
ATOM 559 C C . TYR A 1 70 ? -3.169 -12.535 -27.945 1.00 91.88 70 TYR A C 1
ATOM 561 O O . TYR A 1 70 ? -2.577 -12.057 -28.913 1.00 91.88 70 TYR A O 1
ATOM 569 N N . GLN A 1 71 ? -4.393 -13.055 -28.025 1.00 88.38 71 GLN A N 1
ATOM 570 C CA . GLN A 1 71 ? -5.196 -13.114 -29.250 1.00 88.38 71 GLN A CA 1
ATOM 571 C C . GLN A 1 71 ? -5.443 -11.733 -29.882 1.00 88.38 71 GLN A C 1
ATOM 573 O O . GLN A 1 71 ? -5.219 -10.689 -29.264 1.00 88.38 71 GLN A O 1
ATOM 578 N N . ASP A 1 72 ? -5.936 -11.720 -31.118 1.00 86.62 72 ASP A N 1
ATOM 579 C CA . ASP A 1 72 ? -6.355 -10.498 -31.811 1.00 86.62 72 ASP A CA 1
ATOM 580 C C . ASP A 1 72 ? -7.541 -9.792 -31.146 1.00 86.62 72 ASP A C 1
ATOM 582 O O . ASP A 1 72 ? -8.405 -10.419 -30.532 1.00 86.62 72 ASP A O 1
ATOM 586 N N . GLY A 1 73 ? -7.543 -8.456 -31.235 1.00 86.50 73 GLY A N 1
ATOM 587 C CA . GLY A 1 73 ? -8.537 -7.580 -30.603 1.00 86.50 73 GLY A CA 1
ATOM 588 C C . GLY A 1 73 ? -8.235 -7.161 -29.157 1.00 86.50 73 GLY A C 1
ATOM 589 O O . GLY A 1 73 ? -9.086 -6.526 -28.538 1.00 86.50 73 GLY A O 1
ATOM 590 N N . VAL A 1 74 ? -7.061 -7.507 -28.617 1.00 91.88 74 VAL A N 1
ATOM 591 C CA . VAL A 1 74 ? -6.559 -6.975 -27.338 1.00 91.88 74 VAL A CA 1
ATOM 592 C C . VAL A 1 74 ? -5.741 -5.711 -27.603 1.00 91.88 74 VAL A C 1
ATOM 594 O O . VAL A 1 74 ? -4.781 -5.751 -28.376 1.00 91.88 74 VAL A O 1
ATOM 597 N N . ASP A 1 75 ? -6.113 -4.611 -26.953 1.00 93.62 75 ASP A N 1
ATOM 598 C CA . ASP A 1 75 ? -5.366 -3.354 -26.987 1.00 93.62 75 ASP A CA 1
ATOM 599 C C . ASP A 1 75 ? -4.221 -3.384 -25.961 1.00 93.62 75 ASP A C 1
ATOM 601 O O . ASP A 1 75 ? -4.309 -4.050 -24.925 1.00 93.62 75 ASP A O 1
ATOM 605 N N . PHE A 1 76 ? -3.161 -2.617 -26.215 1.00 95.12 76 PHE A N 1
ATOM 606 C CA . PHE A 1 76 ? -2.025 -2.490 -25.300 1.00 95.12 76 PHE A CA 1
ATOM 607 C C . PHE A 1 76 ? -1.747 -1.031 -24.957 1.00 95.12 76 PHE A C 1
ATOM 609 O O . PHE A 1 76 ? -1.715 -0.183 -25.847 1.00 95.12 76 PHE A O 1
ATOM 616 N N . CYS A 1 77 ? -1.486 -0.756 -23.679 1.00 95.19 77 CYS A N 1
ATOM 617 C CA . CYS A 1 77 ? -0.914 0.510 -23.224 1.00 95.19 77 CYS A CA 1
ATOM 618 C C . CYS A 1 77 ? 0.435 0.231 -22.556 1.00 95.19 77 CYS A C 1
ATOM 620 O O . CYS A 1 77 ? 0.509 -0.483 -21.557 1.00 95.19 77 CYS A O 1
ATOM 622 N N . ILE A 1 78 ? 1.511 0.754 -23.132 1.00 96.69 78 ILE A N 1
ATOM 623 C CA . ILE A 1 78 ? 2.884 0.440 -22.740 1.00 96.69 78 ILE A CA 1
ATOM 624 C C . ILE A 1 78 ? 3.533 1.691 -22.164 1.00 96.69 78 ILE A C 1
ATOM 626 O O . ILE A 1 78 ? 3.572 2.728 -22.817 1.00 96.69 78 ILE A O 1
ATOM 630 N N . TYR A 1 79 ? 4.054 1.580 -20.949 1.00 96.31 79 TYR A N 1
ATOM 631 C CA . TYR A 1 79 ? 4.759 2.632 -20.230 1.00 96.31 79 TYR A CA 1
ATOM 632 C C . TYR A 1 79 ? 6.252 2.305 -20.240 1.00 96.31 79 TYR A C 1
ATOM 634 O O . TYR A 1 79 ? 6.710 1.426 -19.508 1.00 96.31 79 TYR A O 1
ATOM 642 N N . LEU A 1 80 ? 7.002 2.988 -21.101 1.00 96.00 80 LEU A N 1
ATOM 643 C CA . LEU A 1 80 ? 8.455 2.889 -21.190 1.00 96.00 80 LEU A CA 1
ATOM 644 C C . LEU A 1 80 ? 9.088 3.827 -20.160 1.00 96.00 80 LEU A C 1
ATOM 646 O O . LEU A 1 80 ? 8.986 5.049 -20.269 1.00 96.00 80 LEU A O 1
ATOM 650 N N . LEU A 1 81 ? 9.727 3.245 -19.152 1.00 94.44 81 LEU A N 1
ATOM 651 C CA . LEU A 1 81 ? 10.375 3.945 -18.054 1.00 94.44 81 LEU A CA 1
ATOM 652 C C . LEU A 1 81 ? 11.847 4.178 -18.394 1.00 94.44 81 LEU A C 1
ATOM 654 O O . LEU A 1 81 ? 12.651 3.243 -18.354 1.00 94.44 81 LEU A O 1
ATOM 658 N N . SER A 1 82 ? 12.197 5.421 -18.722 1.00 92.62 82 SER A N 1
ATOM 659 C CA . SER A 1 82 ? 13.584 5.803 -18.987 1.00 92.62 82 SER A CA 1
ATOM 660 C C . SER A 1 82 ? 14.247 6.364 -17.732 1.00 92.62 82 SER A C 1
ATOM 662 O O . SER A 1 82 ? 13.609 7.035 -16.913 1.00 92.62 82 SER A O 1
ATOM 664 N N . SER A 1 83 ? 15.554 6.135 -17.609 1.00 90.75 83 SER A N 1
ATOM 665 C CA . SER A 1 83 ? 16.380 6.823 -16.617 1.00 90.75 83 SER A CA 1
ATOM 666 C C . SER A 1 83 ? 16.423 8.328 -16.911 1.00 90.75 83 SER A C 1
ATOM 668 O O . SER A 1 83 ? 16.037 8.776 -17.998 1.00 90.75 83 SER A O 1
ATOM 670 N N . ASP A 1 84 ? 16.891 9.123 -15.951 1.00 91.00 84 ASP A N 1
ATOM 671 C CA . ASP A 1 84 ? 17.054 10.571 -16.109 1.00 91.00 84 ASP A CA 1
ATOM 672 C C . ASP A 1 84 ? 18.309 10.913 -16.931 1.00 91.00 84 ASP A C 1
ATOM 674 O O . ASP A 1 84 ? 19.185 11.660 -16.502 1.00 91.00 84 ASP A O 1
ATOM 678 N N . THR A 1 85 ? 18.413 10.322 -18.121 1.00 88.81 85 THR A N 1
ATOM 679 C CA . THR A 1 85 ? 19.497 10.537 -19.082 1.00 88.81 85 THR A CA 1
ATOM 680 C C . THR A 1 85 ? 18.920 10.680 -20.485 1.00 88.81 85 THR A C 1
ATOM 682 O O . THR A 1 85 ? 17.911 10.053 -20.824 1.00 88.81 85 THR A O 1
ATOM 685 N N . ASP A 1 86 ? 19.564 11.496 -21.317 1.00 87.94 86 ASP A N 1
ATOM 686 C CA . ASP A 1 86 ? 19.124 11.693 -22.701 1.00 87.94 86 ASP A CA 1
ATOM 687 C C . ASP A 1 86 ? 19.292 10.415 -23.532 1.00 87.94 86 ASP A C 1
ATOM 689 O O . ASP A 1 86 ? 18.443 10.118 -24.368 1.00 87.94 86 ASP A O 1
ATOM 693 N N . ASP A 1 87 ? 20.308 9.607 -23.229 1.00 88.75 87 ASP A N 1
ATOM 694 C CA . ASP A 1 87 ? 20.566 8.317 -23.874 1.00 88.75 87 ASP A CA 1
ATOM 695 C C . ASP A 1 87 ? 19.434 7.308 -23.637 1.00 88.75 87 ASP A C 1
ATOM 697 O O . ASP A 1 87 ? 18.936 6.693 -24.583 1.00 88.75 87 ASP A O 1
ATOM 701 N N . SER A 1 88 ? 18.987 7.145 -22.385 1.00 90.19 88 SER A N 1
ATOM 702 C CA . SER A 1 88 ? 17.867 6.247 -22.066 1.00 90.19 88 SER A CA 1
ATOM 703 C C . SER A 1 88 ? 16.553 6.774 -22.639 1.00 90.19 88 SER A C 1
ATOM 705 O O . SER A 1 88 ? 15.764 6.004 -23.188 1.00 90.19 88 SER A O 1
ATOM 707 N N . TYR A 1 89 ? 16.325 8.091 -22.580 1.00 91.12 89 TYR A N 1
ATOM 708 C CA . TYR A 1 89 ? 15.135 8.703 -23.171 1.00 91.12 89 TYR A CA 1
ATOM 709 C C . TYR A 1 89 ? 15.111 8.557 -24.702 1.00 91.12 89 TYR A C 1
ATOM 711 O O . TYR A 1 89 ? 14.063 8.278 -25.290 1.00 91.12 89 TYR A O 1
ATOM 719 N N . PHE A 1 90 ? 16.263 8.681 -25.363 1.00 91.00 90 PHE A N 1
ATOM 720 C CA . PHE A 1 90 ? 16.407 8.398 -26.787 1.00 91.00 90 PHE A CA 1
ATOM 721 C C . PHE A 1 90 ? 16.091 6.932 -27.095 1.00 91.00 90 PHE A C 1
ATOM 723 O O . PHE A 1 90 ? 15.248 6.672 -27.953 1.00 91.00 90 PHE A O 1
ATOM 730 N N . CYS A 1 91 ? 16.681 5.981 -26.360 1.00 92.06 91 CYS A N 1
ATOM 731 C CA . CYS A 1 91 ? 16.401 4.552 -26.542 1.00 92.06 91 CYS A CA 1
ATOM 732 C C . CYS A 1 91 ? 14.908 4.236 -26.380 1.00 92.06 91 CYS A C 1
ATOM 734 O O . CYS A 1 91 ? 14.355 3.513 -27.202 1.00 92.06 91 CYS A O 1
ATOM 736 N N . ALA A 1 92 ? 14.224 4.867 -25.419 1.00 93.94 92 ALA A N 1
ATOM 737 C CA . ALA A 1 92 ? 12.784 4.691 -25.222 1.00 93.94 92 ALA A CA 1
ATOM 738 C C . ALA A 1 92 ? 11.972 5.143 -26.446 1.00 93.94 92 ALA A C 1
ATOM 740 O O . ALA A 1 92 ? 10.989 4.504 -26.824 1.00 93.94 92 ALA A O 1
ATOM 741 N N . ASN A 1 93 ? 12.387 6.232 -27.099 1.00 93.44 93 ASN A N 1
ATOM 742 C CA . ASN A 1 93 ? 11.753 6.678 -28.336 1.00 93.44 93 ASN A CA 1
ATOM 743 C C . ASN A 1 93 ? 12.043 5.733 -29.509 1.00 93.44 93 ASN A C 1
ATOM 745 O O . ASN A 1 93 ? 11.147 5.477 -30.315 1.00 93.44 93 ASN A O 1
ATOM 749 N N . VAL A 1 94 ? 13.260 5.188 -29.598 1.00 92.94 94 VAL A N 1
ATOM 750 C CA . VAL A 1 94 ? 13.594 4.172 -30.605 1.00 92.94 94 VAL A CA 1
ATOM 751 C C . VAL A 1 94 ? 12.728 2.925 -30.406 1.00 92.94 94 VAL A C 1
ATOM 753 O O . VAL A 1 94 ? 12.064 2.506 -31.353 1.00 92.94 94 VAL A O 1
ATOM 756 N N . ASP A 1 95 ? 12.643 2.390 -29.186 1.00 94.50 95 ASP A N 1
ATOM 757 C CA . ASP A 1 95 ? 11.797 1.233 -28.866 1.00 94.50 95 ASP A CA 1
ATOM 758 C C . ASP A 1 95 ? 10.320 1.499 -29.179 1.00 94.50 95 ASP A C 1
ATOM 760 O O . ASP A 1 95 ? 9.668 0.656 -29.796 1.00 94.50 95 ASP A O 1
ATOM 764 N N . LYS A 1 96 ? 9.793 2.687 -28.837 1.00 95.38 96 LYS A N 1
ATOM 765 C CA . LYS A 1 96 ? 8.431 3.114 -29.211 1.00 95.38 96 LYS A CA 1
ATOM 766 C C . LYS A 1 96 ? 8.201 2.975 -30.718 1.00 95.38 96 LYS A C 1
ATOM 768 O O . LYS A 1 96 ? 7.209 2.379 -31.139 1.00 95.38 96 LYS A O 1
ATOM 773 N N . ILE A 1 97 ? 9.109 3.516 -31.530 1.00 93.94 97 ILE A N 1
ATOM 774 C CA . ILE A 1 97 ? 8.997 3.504 -32.994 1.00 93.94 97 ILE A CA 1
ATOM 775 C C . ILE A 1 97 ? 9.086 2.075 -33.539 1.00 93.94 97 ILE A C 1
ATOM 777 O O . ILE A 1 97 ? 8.262 1.679 -34.369 1.00 93.94 97 ILE A O 1
ATOM 781 N N . LEU A 1 98 ? 10.069 1.299 -33.076 1.00 95.06 98 LEU A N 1
ATOM 782 C CA . LEU A 1 98 ? 10.277 -0.077 -33.520 1.00 95.06 98 LEU A CA 1
ATOM 783 C C . LEU A 1 98 ? 9.078 -0.962 -33.173 1.00 95.06 98 LEU A C 1
ATOM 785 O O . LEU A 1 98 ? 8.610 -1.717 -34.022 1.00 95.06 98 LEU A O 1
ATOM 789 N N . LEU A 1 99 ? 8.528 -0.824 -31.968 1.00 95.88 99 LEU A N 1
ATOM 790 C CA . LEU A 1 99 ? 7.405 -1.628 -31.501 1.00 95.88 99 LEU A CA 1
ATOM 791 C C . LEU A 1 99 ? 6.119 -1.367 -32.296 1.00 95.88 99 LEU A C 1
ATOM 793 O O . LEU A 1 99 ? 5.452 -2.316 -32.713 1.00 95.88 99 LEU A O 1
ATOM 797 N N . ILE A 1 100 ? 5.793 -0.095 -32.554 1.00 94.75 100 ILE A N 1
ATOM 798 C CA . ILE A 1 100 ? 4.623 0.288 -33.363 1.00 94.75 100 ILE A CA 1
ATOM 799 C C . ILE A 1 100 ? 4.761 -0.252 -34.794 1.00 94.75 100 ILE A C 1
ATOM 801 O O . ILE A 1 100 ? 3.802 -0.776 -35.358 1.00 94.75 100 ILE A O 1
ATOM 805 N N . LYS A 1 101 ? 5.963 -0.173 -35.379 1.00 93.75 101 LYS A N 1
ATOM 806 C CA . LYS A 1 101 ? 6.235 -0.705 -36.723 1.00 93.75 101 LYS A CA 1
ATOM 807 C C . LYS A 1 101 ? 6.201 -2.228 -36.784 1.00 93.75 101 LYS A C 1
ATOM 809 O O . LYS A 1 101 ? 5.771 -2.767 -37.799 1.00 93.75 101 LYS A O 1
ATOM 814 N N . TYR A 1 102 ? 6.650 -2.910 -35.733 1.00 95.50 102 TYR A N 1
ATOM 815 C CA . TYR A 1 102 ? 6.634 -4.370 -35.664 1.00 95.50 102 TYR A CA 1
ATOM 816 C C . TYR A 1 102 ? 5.199 -4.919 -35.663 1.00 95.50 102 TYR A C 1
ATOM 818 O O . TYR A 1 102 ? 4.932 -5.972 -36.240 1.00 95.50 102 TYR A O 1
ATOM 826 N N . PHE A 1 103 ? 4.252 -4.180 -35.074 1.00 94.94 103 PHE A N 1
ATOM 827 C CA . PHE A 1 103 ? 2.849 -4.577 -34.958 1.00 94.94 103 PHE A CA 1
ATOM 828 C C . PHE A 1 103 ? 1.875 -3.617 -35.668 1.00 94.94 103 PHE A C 1
ATOM 830 O O . PHE A 1 103 ? 0.993 -3.046 -35.026 1.00 94.94 103 PHE A O 1
ATOM 837 N N . PRO A 1 104 ? 1.916 -3.497 -37.008 1.00 93.00 104 PRO A N 1
ATOM 838 C CA . PRO A 1 104 ? 1.139 -2.488 -37.737 1.00 93.00 104 PRO A CA 1
ATOM 839 C C . PRO A 1 104 ? -0.385 -2.682 -37.651 1.00 93.00 104 PRO A C 1
ATOM 841 O O . PRO A 1 104 ? -1.144 -1.765 -37.946 1.00 93.00 104 PRO A O 1
ATOM 844 N N . LYS A 1 105 ? -0.846 -3.885 -37.282 1.00 93.44 105 LYS A N 1
ATOM 845 C CA . LYS A 1 105 ? -2.271 -4.241 -37.161 1.00 93.44 105 LYS A CA 1
ATOM 846 C C . LYS A 1 105 ? -2.774 -4.292 -35.715 1.00 93.44 105 LYS A C 1
ATOM 848 O O . LYS A 1 105 ? -3.958 -4.542 -35.503 1.00 93.44 105 LYS A O 1
ATOM 853 N N . ARG A 1 106 ? -1.898 -4.112 -34.719 1.00 92.94 106 ARG A N 1
ATOM 854 C CA . ARG A 1 106 ? -2.276 -4.138 -33.297 1.00 92.94 106 ARG A CA 1
ATOM 855 C C . ARG A 1 106 ? -2.445 -2.706 -32.812 1.00 92.94 106 ARG A C 1
ATOM 857 O O . ARG A 1 106 ? -1.686 -1.821 -33.195 1.00 92.94 106 ARG A O 1
ATOM 864 N N . LYS A 1 107 ? -3.413 -2.480 -31.930 1.00 94.31 107 LYS A N 1
ATOM 865 C CA . LYS A 1 107 ? -3.590 -1.179 -31.290 1.00 94.31 107 LYS A CA 1
ATOM 866 C C . LYS A 1 107 ? -2.688 -1.096 -30.060 1.00 94.31 107 LYS A C 1
ATOM 868 O O . LYS A 1 107 ? -3.000 -1.660 -29.013 1.00 94.31 107 LYS A O 1
ATOM 873 N N . ILE A 1 108 ? -1.554 -0.420 -30.223 1.00 95.81 108 ILE A N 1
ATOM 874 C CA . ILE A 1 108 ? -0.542 -0.237 -29.181 1.00 95.81 108 ILE A CA 1
ATOM 875 C C . ILE A 1 108 ? -0.363 1.260 -28.931 1.00 95.81 108 ILE A C 1
ATOM 877 O O . ILE A 1 108 ? 0.104 1.988 -29.804 1.00 95.81 108 ILE A O 1
ATOM 881 N N . ASP A 1 109 ? -0.734 1.706 -27.735 1.00 95.81 109 ASP A N 1
ATOM 882 C CA . ASP A 1 109 ? -0.430 3.037 -27.215 1.00 95.81 109 ASP A CA 1
ATOM 883 C C . ASP A 1 109 ? 0.862 2.965 -26.394 1.00 95.81 109 ASP A C 1
ATOM 885 O O . ASP A 1 109 ? 0.971 2.135 -25.491 1.00 95.81 109 ASP A O 1
ATOM 889 N N . VAL A 1 110 ? 1.849 3.807 -26.702 1.00 96.69 110 VAL A N 1
ATOM 890 C CA . VAL A 1 110 ? 3.159 3.799 -26.032 1.00 96.69 110 VAL A CA 1
ATOM 891 C C . VAL A 1 110 ? 3.439 5.169 -25.432 1.00 96.69 110 VAL A C 1
ATOM 893 O O . VAL A 1 110 ? 3.540 6.172 -26.142 1.00 96.69 110 VAL A O 1
ATOM 896 N N . LYS A 1 111 ? 3.622 5.188 -24.114 1.00 95.94 111 LYS A N 1
ATOM 897 C CA . LYS A 1 111 ? 3.938 6.360 -23.300 1.00 95.94 111 LYS A CA 1
ATOM 898 C C . LYS A 1 111 ? 5.358 6.238 -22.786 1.00 95.94 111 LYS A C 1
ATOM 900 O O . LYS A 1 111 ? 5.775 5.164 -22.365 1.00 95.94 111 LYS A O 1
ATOM 905 N N . ILE A 1 112 ? 6.091 7.342 -22.820 1.00 95.19 112 ILE A N 1
ATOM 906 C CA . ILE A 1 112 ? 7.453 7.407 -22.298 1.00 95.19 112 ILE A CA 1
ATOM 907 C C . ILE A 1 112 ? 7.418 8.237 -21.023 1.00 95.19 112 ILE A C 1
ATOM 909 O O . ILE A 1 112 ? 6.948 9.375 -21.026 1.00 95.19 112 ILE A O 1
ATOM 913 N N . ASN A 1 113 ? 7.924 7.663 -19.939 1.00 94.88 113 ASN A N 1
ATOM 914 C CA . ASN A 1 113 ? 8.013 8.292 -18.635 1.00 94.88 113 ASN A CA 1
ATOM 915 C C . ASN A 1 113 ? 9.486 8.371 -18.233 1.00 94.88 113 ASN A C 1
ATOM 917 O O . ASN A 1 113 ? 10.096 7.367 -17.865 1.00 94.88 113 ASN A O 1
ATOM 921 N N . ARG A 1 114 ? 10.055 9.577 -18.301 1.00 93.44 114 ARG A N 1
ATOM 922 C CA . ARG A 1 114 ? 11.397 9.851 -17.781 1.00 93.44 114 ARG A CA 1
ATOM 923 C C . ARG A 1 114 ? 11.322 10.014 -16.268 1.00 93.44 114 ARG A C 1
ATOM 925 O O . ARG A 1 114 ? 10.590 10.873 -15.783 1.00 93.44 114 ARG A O 1
ATOM 932 N N . ILE A 1 115 ? 12.060 9.188 -15.533 1.00 92.19 115 ILE A N 1
ATOM 933 C CA . ILE A 1 115 ? 12.024 9.188 -14.067 1.00 92.19 115 ILE A CA 1
ATOM 934 C C . ILE A 1 115 ? 13.124 10.101 -13.547 1.00 92.19 115 ILE A C 1
ATOM 936 O O . ILE A 1 115 ? 14.286 9.705 -13.500 1.00 92.19 115 ILE A O 1
ATOM 940 N N . GLU A 1 116 ? 12.751 11.309 -13.133 1.00 90.75 116 GLU A N 1
ATOM 941 C CA . GLU A 1 116 ? 13.678 12.297 -12.581 1.00 90.75 116 GLU A CA 1
ATOM 942 C C . GLU A 1 116 ? 14.512 11.722 -11.425 1.00 90.75 116 GLU A C 1
ATOM 944 O O . GLU A 1 116 ? 13.985 11.093 -10.501 1.00 90.75 116 GLU A O 1
ATOM 949 N N . GLY A 1 117 ? 15.825 11.953 -11.478 1.00 87.62 117 GLY A N 1
ATOM 950 C CA . GLY A 1 117 ? 16.768 11.502 -10.458 1.00 87.62 117 GLY A CA 1
ATOM 951 C C . GLY A 1 117 ? 17.128 10.018 -10.512 1.00 87.62 117 GLY A C 1
ATOM 952 O O . GLY A 1 117 ? 17.992 9.588 -9.749 1.00 87.62 117 GLY A O 1
ATOM 953 N N . LEU A 1 118 ? 16.533 9.231 -11.415 1.00 88.12 118 LEU A N 1
ATOM 954 C CA . LEU A 1 118 ? 16.951 7.855 -11.668 1.00 88.12 118 LEU A CA 1
ATOM 955 C C . LEU A 1 118 ? 18.205 7.865 -12.555 1.00 88.12 118 LEU A C 1
ATOM 957 O O . LEU A 1 118 ? 18.111 7.695 -13.764 1.00 88.12 118 LEU A O 1
ATOM 961 N N . VAL A 1 119 ? 19.374 8.104 -11.962 1.00 85.88 119 VAL A N 1
ATOM 962 C CA . VAL A 1 119 ? 20.689 8.114 -12.634 1.00 85.88 119 VAL A CA 1
ATOM 963 C C . VAL A 1 119 ? 21.618 7.083 -11.998 1.00 85.88 119 VAL A C 1
ATOM 965 O O . VAL A 1 119 ? 21.498 6.816 -10.812 1.00 85.88 119 VAL A O 1
ATOM 968 N N . VAL A 1 120 ? 22.532 6.483 -12.762 1.00 77.06 120 VAL A N 1
ATOM 969 C CA . VAL A 1 120 ? 23.455 5.458 -12.227 1.00 77.06 120 VAL A CA 1
ATOM 970 C C . VAL A 1 120 ? 24.706 6.091 -11.608 1.00 77.06 120 VAL A C 1
ATOM 972 O O . VAL A 1 120 ? 25.232 5.573 -10.627 1.00 77.06 120 VAL A O 1
ATOM 975 N N . ASP A 1 121 ? 25.137 7.237 -12.136 1.00 82.06 121 ASP A N 1
ATOM 976 C CA . ASP A 1 121 ? 26.420 7.858 -11.779 1.00 82.06 121 ASP A CA 1
ATOM 977 C C . ASP A 1 121 ? 26.370 8.677 -10.476 1.00 82.06 121 ASP A C 1
ATOM 979 O O . ASP A 1 121 ? 27.408 9.035 -9.925 1.00 82.06 121 ASP A O 1
ATOM 983 N N . ASP A 1 122 ? 25.170 8.949 -9.951 1.00 84.69 122 ASP A N 1
ATOM 984 C CA . ASP A 1 122 ? 24.961 9.611 -8.661 1.00 84.69 122 ASP A CA 1
ATOM 985 C C . ASP A 1 122 ? 24.057 8.752 -7.771 1.00 84.69 122 ASP A C 1
ATOM 987 O O . ASP A 1 122 ? 22.824 8.793 -7.847 1.00 84.69 122 ASP A O 1
ATOM 991 N N . TYR A 1 123 ? 24.694 7.976 -6.894 1.00 80.62 123 TYR A N 1
ATOM 992 C CA . TYR A 1 123 ? 24.010 7.086 -5.960 1.00 80.62 123 TYR A CA 1
ATOM 993 C C . TYR A 1 123 ? 23.059 7.828 -5.008 1.00 80.62 123 TYR A C 1
ATOM 995 O O . TYR A 1 123 ? 21.989 7.312 -4.676 1.00 80.62 123 TYR A O 1
ATOM 1003 N N . ASN A 1 124 ? 23.408 9.044 -4.577 1.00 80.19 124 ASN A N 1
ATOM 1004 C CA . ASN A 1 124 ? 22.566 9.810 -3.661 1.00 80.19 124 ASN A CA 1
ATOM 1005 C C . ASN A 1 124 ? 21.314 10.317 -4.375 1.00 80.19 124 ASN A C 1
ATOM 1007 O O . ASN A 1 124 ? 20.213 10.181 -3.833 1.00 80.19 124 ASN A O 1
ATOM 1011 N N . LYS A 1 125 ? 21.449 10.836 -5.602 1.00 84.62 125 LYS A N 1
ATOM 1012 C CA . LYS A 1 125 ? 20.300 11.235 -6.429 1.00 84.62 125 LYS A CA 1
ATOM 1013 C C . LYS A 1 125 ? 19.419 10.027 -6.763 1.00 84.62 125 LYS A C 1
ATOM 1015 O O . LYS A 1 125 ? 18.203 10.098 -6.572 1.00 84.62 125 LYS A O 1
ATOM 1020 N N . PHE A 1 126 ? 20.026 8.894 -7.125 1.00 84.12 126 PHE A N 1
ATOM 1021 C CA . PHE A 1 126 ? 19.338 7.620 -7.355 1.00 84.12 126 PHE A CA 1
ATOM 1022 C C . PHE A 1 126 ? 18.497 7.189 -6.149 1.00 84.12 126 PHE A C 1
ATOM 1024 O O . PHE A 1 126 ? 17.283 7.015 -6.262 1.00 84.12 126 PHE A O 1
ATOM 1031 N N . LYS A 1 127 ? 19.126 7.065 -4.972 1.00 77.81 127 LYS A N 1
ATOM 1032 C CA . LYS A 1 127 ? 18.488 6.603 -3.728 1.00 77.81 127 LYS A CA 1
ATOM 1033 C C . LYS A 1 127 ? 17.416 7.576 -3.235 1.00 77.81 127 LYS A C 1
ATOM 1035 O O . LYS A 1 127 ? 16.373 7.144 -2.735 1.00 77.81 127 LYS A O 1
ATOM 1040 N N . ASN A 1 128 ? 17.670 8.885 -3.313 1.00 77.38 128 ASN A N 1
ATOM 1041 C CA . ASN A 1 128 ? 16.821 9.895 -2.676 1.00 77.38 128 ASN A CA 1
ATOM 1042 C C . ASN A 1 128 ? 15.709 10.452 -3.555 1.00 77.38 128 ASN A C 1
ATOM 1044 O O . ASN A 1 128 ? 14.620 10.701 -3.037 1.00 77.38 128 ASN A O 1
ATOM 1048 N N . GLN A 1 129 ? 15.953 10.586 -4.854 1.00 83.19 129 GLN A N 1
ATOM 1049 C CA . GLN A 1 129 ? 14.988 11.122 -5.809 1.00 83.19 129 GLN A CA 1
ATOM 1050 C C . GLN A 1 129 ? 14.503 10.026 -6.760 1.00 83.19 129 GLN A C 1
ATOM 1052 O O . GLN A 1 129 ? 13.302 9.771 -6.816 1.00 83.19 129 GLN A O 1
ATOM 1057 N N . GLY A 1 130 ? 15.422 9.311 -7.419 1.00 86.56 130 GLY A N 1
ATOM 1058 C CA . GLY A 1 130 ? 15.097 8.326 -8.456 1.00 86.56 130 GLY A CA 1
ATOM 1059 C C . GLY A 1 130 ? 14.147 7.223 -7.994 1.00 86.56 130 GLY A C 1
ATOM 1060 O O . GLY A 1 130 ? 13.070 7.055 -8.562 1.00 86.56 130 GLY A O 1
ATOM 1061 N N . ILE A 1 131 ? 14.499 6.508 -6.921 1.00 82.62 131 ILE A N 1
ATOM 1062 C CA . ILE A 1 131 ? 13.654 5.444 -6.350 1.00 82.62 131 ILE A CA 1
ATOM 1063 C C . ILE A 1 131 ? 12.299 5.981 -5.886 1.00 82.62 131 ILE A C 1
ATOM 1065 O O . ILE A 1 131 ? 11.272 5.351 -6.127 1.00 82.62 131 ILE A O 1
ATOM 1069 N N . ARG A 1 132 ? 12.278 7.149 -5.235 1.00 80.88 132 ARG A N 1
ATOM 1070 C CA . ARG A 1 132 ? 11.040 7.756 -4.730 1.00 80.88 132 ARG A CA 1
ATOM 1071 C C . ARG A 1 132 ? 10.088 8.091 -5.879 1.00 80.88 132 ARG A C 1
ATOM 1073 O O . ARG A 1 132 ? 8.914 7.738 -5.818 1.00 80.88 132 ARG A O 1
ATOM 1080 N N . ASN A 1 133 ? 10.600 8.741 -6.921 1.00 87.31 133 ASN A N 1
ATOM 1081 C CA . ASN A 1 133 ? 9.825 9.121 -8.099 1.00 87.31 133 ASN A CA 1
ATOM 1082 C C . ASN A 1 133 ? 9.355 7.893 -8.883 1.00 87.31 133 ASN A C 1
ATOM 1084 O O . ASN A 1 133 ? 8.226 7.869 -9.365 1.00 87.31 133 ASN A O 1
ATOM 1088 N N . PHE A 1 134 ? 10.185 6.852 -8.951 1.00 87.94 134 PHE A N 1
ATOM 1089 C CA . PHE A 1 134 ? 9.804 5.573 -9.532 1.00 87.94 134 PHE A CA 1
ATOM 1090 C C . PHE A 1 134 ? 8.633 4.918 -8.779 1.00 87.94 134 PHE A C 1
ATOM 1092 O O . PHE A 1 134 ? 7.627 4.602 -9.407 1.00 87.94 134 PHE A O 1
ATOM 1099 N N . ILE A 1 135 ? 8.722 4.753 -7.452 1.00 81.62 135 ILE A N 1
ATOM 1100 C CA . ILE A 1 135 ? 7.643 4.144 -6.649 1.00 81.62 135 ILE A CA 1
ATOM 1101 C C . ILE A 1 135 ? 6.355 4.958 -6.791 1.00 81.62 135 ILE A C 1
ATOM 1103 O O . ILE A 1 135 ? 5.291 4.391 -7.025 1.00 81.62 135 ILE A O 1
ATOM 1107 N N . LYS A 1 136 ? 6.460 6.291 -6.727 1.00 82.81 136 LYS A N 1
ATOM 1108 C CA . LYS A 1 136 ? 5.317 7.186 -6.925 1.00 82.81 136 LYS A CA 1
ATOM 1109 C C . LYS A 1 136 ? 4.644 6.948 -8.281 1.00 82.81 136 LYS A C 1
ATOM 1111 O O . LYS A 1 136 ? 3.431 6.785 -8.330 1.00 82.81 136 LYS A O 1
ATOM 1116 N N . LEU A 1 137 ? 5.426 6.866 -9.357 1.00 87.81 137 LEU A N 1
ATOM 1117 C CA . LEU A 1 137 ? 4.905 6.587 -10.693 1.00 87.81 137 LEU A CA 1
ATOM 1118 C C . LEU A 1 137 ? 4.231 5.208 -10.770 1.00 87.81 137 LEU A C 1
ATOM 1120 O O . LEU A 1 137 ? 3.171 5.086 -11.375 1.00 87.81 137 LEU A O 1
ATOM 1124 N N . ILE A 1 138 ? 4.806 4.168 -10.157 1.00 86.00 138 ILE A N 1
ATOM 1125 C CA . ILE A 1 138 ? 4.170 2.842 -10.113 1.00 86.00 138 ILE A CA 1
ATOM 1126 C C . ILE A 1 138 ? 2.821 2.906 -9.383 1.00 86.00 138 ILE A C 1
ATOM 1128 O O . ILE A 1 138 ? 1.845 2.374 -9.914 1.00 86.00 138 ILE A O 1
ATOM 1132 N N . ASN A 1 139 ? 2.728 3.604 -8.245 1.00 79.25 139 ASN A N 1
ATOM 1133 C CA . ASN A 1 139 ? 1.466 3.806 -7.517 1.00 79.25 139 ASN A CA 1
ATOM 1134 C C . ASN A 1 139 ? 0.411 4.500 -8.394 1.00 79.25 139 ASN A C 1
ATOM 1136 O O . ASN A 1 139 ? -0.706 3.996 -8.533 1.00 79.25 139 ASN A O 1
ATOM 1140 N N . GLU A 1 140 ? 0.788 5.619 -9.025 1.00 82.94 140 GLU A N 1
ATOM 1141 C CA . GLU A 1 140 ? -0.071 6.408 -9.923 1.00 82.94 140 GLU A CA 1
ATOM 1142 C C . GLU A 1 140 ? -0.556 5.576 -11.127 1.00 82.94 140 GLU A C 1
ATOM 1144 O O . GLU A 1 140 ? -1.687 5.711 -11.601 1.00 82.94 140 GLU A O 1
ATOM 1149 N N . LEU A 1 141 ? 0.289 4.680 -11.645 1.00 84.25 141 LEU A N 1
ATOM 1150 C CA . LEU A 1 141 ? -0.076 3.823 -12.770 1.00 84.25 141 LEU A CA 1
ATOM 1151 C C . LEU A 1 141 ? -0.984 2.663 -12.361 1.00 84.25 141 LEU A C 1
ATOM 1153 O O . LEU A 1 141 ? -1.926 2.374 -13.094 1.00 84.25 141 LEU A O 1
ATOM 1157 N N . THR A 1 142 ? -0.708 1.997 -11.243 1.00 76.75 142 THR A N 1
ATOM 1158 C CA . THR A 1 142 ? -1.257 0.661 -10.948 1.00 76.75 142 THR A CA 1
ATOM 1159 C C . THR A 1 142 ? -2.427 0.698 -9.969 1.00 76.75 142 THR A C 1
ATOM 1161 O O . THR A 1 142 ? -3.466 0.092 -10.228 1.00 76.75 142 THR A O 1
ATOM 1164 N N . ILE A 1 143 ? -2.307 1.462 -8.883 1.00 67.12 143 ILE A N 1
ATOM 1165 C CA . ILE A 1 143 ? -3.295 1.497 -7.799 1.00 67.12 143 ILE A CA 1
ATOM 1166 C C . ILE A 1 143 ? -4.384 2.524 -8.096 1.00 67.12 143 ILE A C 1
ATOM 1168 O O . ILE A 1 143 ? -5.573 2.204 -8.038 1.00 67.12 143 ILE A O 1
ATOM 1172 N N . GLU A 1 144 ? -4.003 3.750 -8.465 1.00 59.31 144 GLU A N 1
ATOM 1173 C CA . GLU A 1 144 ? -4.969 4.834 -8.701 1.00 59.31 144 GLU A CA 1
ATOM 1174 C C . GLU A 1 144 ? -5.906 4.527 -9.876 1.00 59.31 144 GLU A C 1
ATOM 1176 O O . GLU A 1 144 ? -7.085 4.885 -9.853 1.00 59.31 144 GLU A O 1
ATOM 1181 N N . LYS A 1 145 ? -5.416 3.783 -10.875 1.00 61.44 145 LYS A N 1
ATOM 1182 C CA . LYS A 1 145 ? -6.221 3.349 -12.024 1.00 61.44 145 LYS A CA 1
ATOM 1183 C C . LYS A 1 145 ? -7.123 2.147 -11.733 1.00 61.44 145 LYS A C 1
ATOM 1185 O O . LYS A 1 145 ? -7.972 1.844 -12.569 1.00 61.44 145 LYS A O 1
ATOM 1190 N N . ARG A 1 146 ? -6.973 1.487 -10.571 1.00 56.69 146 ARG A N 1
ATOM 1191 C CA . ARG A 1 146 ? -7.720 0.280 -10.149 1.00 56.69 146 ARG A CA 1
ATOM 1192 C C . ARG A 1 146 ? -7.815 -0.798 -11.239 1.00 56.69 146 ARG A C 1
ATOM 1194 O O . ARG A 1 146 ? -8.839 -1.472 -11.366 1.00 56.69 146 ARG A O 1
ATOM 1201 N N . ASP A 1 147 ? -6.774 -0.932 -12.053 1.00 64.19 147 ASP A N 1
ATOM 1202 C CA . ASP A 1 147 ? -6.758 -1.854 -13.185 1.00 64.19 147 ASP A CA 1
ATOM 1203 C C . ASP A 1 147 ? -5.819 -3.017 -12.855 1.00 64.19 147 ASP A C 1
ATOM 1205 O O . ASP A 1 147 ? -4.626 -2.825 -12.665 1.00 64.19 147 ASP A O 1
ATOM 1209 N N . ASN A 1 148 ? -6.345 -4.241 -12.786 1.00 65.25 148 ASN A N 1
ATOM 1210 C CA . ASN A 1 148 ? -5.568 -5.423 -12.378 1.00 65.25 148 ASN A CA 1
ATOM 1211 C C . ASN A 1 148 ? -4.789 -6.058 -13.548 1.00 65.25 148 ASN A C 1
ATOM 1213 O O . ASN A 1 148 ? -4.362 -7.208 -13.465 1.00 65.25 148 ASN A O 1
ATOM 1217 N N . ASN A 1 149 ? -4.646 -5.342 -14.666 1.00 83.56 149 ASN A N 1
ATOM 1218 C CA . ASN A 1 149 ? -4.111 -5.869 -15.925 1.00 83.56 149 ASN A CA 1
ATOM 1219 C C . ASN A 1 149 ? -2.722 -5.316 -16.252 1.00 83.56 149 ASN A C 1
ATOM 1221 O O . ASN A 1 149 ? -2.424 -5.054 -17.419 1.00 83.56 149 ASN A O 1
ATOM 1225 N N . PHE A 1 150 ? -1.892 -5.097 -15.232 1.00 91.12 150 PHE A N 1
ATOM 1226 C CA . PHE A 1 150 ? -0.502 -4.691 -15.414 1.00 91.12 150 PHE A CA 1
ATOM 1227 C C . PHE A 1 150 ? 0.428 -5.896 -15.522 1.00 91.12 150 PHE A C 1
ATOM 1229 O O . PHE A 1 150 ? 0.233 -6.922 -14.872 1.00 91.12 150 PHE A O 1
ATOM 1236 N N . LEU A 1 151 ? 1.470 -5.739 -16.335 1.00 94.00 151 LEU A N 1
ATOM 1237 C CA . LEU A 1 151 ? 2.616 -6.637 -16.430 1.00 94.00 151 LEU A CA 1
ATOM 1238 C C . LEU A 1 151 ? 3.893 -5.800 -16.314 1.00 94.00 151 LEU A C 1
ATOM 1240 O O . LEU A 1 151 ? 3.951 -4.692 -16.854 1.00 94.00 151 LEU A O 1
ATOM 1244 N N . LEU A 1 152 ? 4.927 -6.330 -15.664 1.00 94.44 152 LEU A N 1
ATOM 1245 C CA . LEU A 1 152 ? 6.256 -5.721 -15.644 1.00 94.44 152 LEU A CA 1
ATOM 1246 C C . LEU A 1 152 ? 7.172 -6.416 -16.649 1.00 94.44 152 LEU A C 1
ATOM 1248 O O . LEU A 1 152 ? 7.312 -7.634 -16.642 1.00 94.44 152 LEU A O 1
ATOM 1252 N N . CYS A 1 153 ? 7.840 -5.640 -17.489 1.00 94.62 153 CYS A N 1
ATOM 1253 C CA . CYS A 1 153 ? 8.952 -6.080 -18.318 1.00 94.62 153 CYS A CA 1
ATOM 1254 C C . CYS A 1 153 ? 10.248 -5.588 -17.668 1.00 94.62 153 CYS A C 1
ATOM 1256 O O . CYS A 1 153 ? 10.559 -4.398 -17.710 1.00 94.62 153 CYS A O 1
ATOM 1258 N N . ILE A 1 154 ? 11.001 -6.513 -17.072 1.00 92.12 154 ILE A N 1
ATOM 1259 C CA . ILE A 1 154 ? 12.199 -6.211 -16.269 1.00 92.12 154 ILE A CA 1
ATOM 1260 C C . ILE A 1 154 ? 13.504 -6.582 -16.990 1.00 92.12 154 ILE A C 1
ATOM 1262 O O . ILE A 1 154 ? 14.553 -6.704 -16.364 1.00 92.12 154 ILE A O 1
ATOM 1266 N N . SER A 1 155 ? 13.441 -6.812 -18.305 1.00 89.44 155 SER A N 1
ATOM 1267 C CA . SER A 1 155 ? 14.590 -7.226 -19.124 1.00 89.44 155 SER A CA 1
ATOM 1268 C C . SER A 1 155 ? 15.539 -6.084 -19.483 1.00 89.44 155 SER A C 1
ATOM 1270 O O . SER A 1 155 ? 16.726 -6.331 -19.681 1.00 89.44 155 SER A O 1
ATOM 1272 N N . GLY A 1 156 ? 15.022 -4.858 -19.602 1.00 80.88 156 GLY A N 1
ATOM 1273 C CA . GLY A 1 156 ? 15.796 -3.671 -19.966 1.00 80.88 156 GLY A CA 1
ATOM 1274 C C . GLY A 1 156 ? 16.188 -2.827 -18.756 1.00 80.88 156 GLY A C 1
ATOM 1275 O O . GLY A 1 156 ? 15.609 -2.942 -17.675 1.00 80.88 156 GLY A O 1
ATOM 1276 N N . GLY A 1 157 ? 17.158 -1.936 -18.941 1.00 80.94 157 GLY A N 1
ATOM 1277 C CA . GLY A 1 157 ? 17.596 -0.985 -17.917 1.00 80.94 157 GLY A CA 1
ATOM 1278 C C . GLY A 1 157 ? 18.846 -1.401 -17.140 1.00 80.94 157 GLY A C 1
ATOM 1279 O O . GLY A 1 157 ? 19.550 -2.357 -17.467 1.00 80.94 157 GLY A O 1
ATOM 1280 N N . PHE A 1 158 ? 19.154 -0.624 -16.102 1.00 76.06 158 PHE A N 1
ATOM 1281 C CA . PHE A 1 158 ? 20.302 -0.861 -15.232 1.00 76.06 158 PHE A CA 1
ATOM 1282 C C . PHE A 1 158 ? 20.144 -2.187 -14.474 1.00 76.06 158 PHE A C 1
ATOM 1284 O O . PHE A 1 158 ? 19.164 -2.381 -13.759 1.00 76.06 158 PHE A O 1
ATOM 1291 N N . LYS A 1 159 ? 21.127 -3.093 -14.577 1.00 77.38 159 LYS A N 1
ATOM 1292 C CA . LYS A 1 159 ? 21.049 -4.444 -13.981 1.00 77.38 159 LYS A CA 1
ATOM 1293 C C . LYS A 1 159 ? 20.827 -4.424 -12.464 1.00 77.38 159 LYS A C 1
ATOM 1295 O O . LYS A 1 159 ? 20.112 -5.278 -11.948 1.00 77.38 159 LYS A O 1
ATOM 1300 N N . GLY A 1 160 ? 21.357 -3.421 -11.758 1.00 75.88 160 GLY A N 1
ATOM 1301 C CA . GLY A 1 160 ? 21.109 -3.236 -10.323 1.00 75.88 160 GLY A CA 1
ATOM 1302 C C . GLY A 1 160 ? 19.667 -2.840 -9.974 1.00 75.88 160 GLY A C 1
ATOM 1303 O O . GLY A 1 160 ? 19.274 -2.931 -8.816 1.00 75.88 160 GLY A O 1
ATOM 1304 N N . PHE A 1 161 ? 18.858 -2.441 -10.959 1.00 80.12 161 PHE A N 1
ATOM 1305 C CA . PHE A 1 161 ? 17.456 -2.067 -10.781 1.00 80.12 161 PHE A CA 1
ATOM 1306 C C . PHE A 1 161 ? 16.491 -3.257 -10.910 1.00 80.12 161 PHE A C 1
ATOM 1308 O O . PHE A 1 161 ? 15.402 -3.225 -10.341 1.00 80.12 161 PHE A O 1
ATOM 1315 N N . ILE A 1 162 ? 16.894 -4.340 -11.587 1.00 84.44 162 ILE A N 1
ATOM 1316 C CA . ILE A 1 162 ? 16.070 -5.549 -11.780 1.00 84.44 162 ILE A CA 1
ATOM 1317 C C . ILE A 1 162 ? 15.605 -6.162 -10.443 1.00 84.44 162 ILE A C 1
ATOM 1319 O O . ILE A 1 162 ? 14.417 -6.481 -10.333 1.00 84.44 162 ILE A O 1
ATOM 1323 N N . PRO A 1 163 ? 16.452 -6.297 -9.396 1.00 85.50 163 PRO A N 1
ATOM 1324 C CA . PRO A 1 163 ? 15.992 -6.789 -8.096 1.00 85.50 163 PRO A CA 1
ATOM 1325 C C . PRO A 1 163 ? 14.913 -5.897 -7.469 1.00 85.50 163 PRO A C 1
ATOM 1327 O O . PRO A 1 163 ? 13.921 -6.407 -6.955 1.00 85.50 163 PRO A O 1
ATOM 1330 N N . ILE A 1 164 ? 15.060 -4.571 -7.574 1.00 84.06 164 ILE A N 1
ATOM 1331 C CA . ILE A 1 164 ? 14.081 -3.601 -7.059 1.00 84.06 164 ILE A CA 1
ATOM 1332 C C . ILE A 1 164 ? 12.756 -3.746 -7.813 1.00 84.06 164 ILE A C 1
ATOM 1334 O O . ILE A 1 164 ? 11.708 -3.867 -7.185 1.00 84.06 164 ILE A O 1
ATOM 1338 N N . MET A 1 165 ? 12.802 -3.822 -9.147 1.00 86.75 165 MET A N 1
ATOM 1339 C CA . MET A 1 165 ? 11.625 -4.068 -9.989 1.00 86.75 165 MET A CA 1
ATOM 1340 C C . MET A 1 165 ? 10.944 -5.400 -9.674 1.00 86.75 165 MET A C 1
ATOM 1342 O O . MET A 1 165 ? 9.721 -5.495 -9.721 1.00 86.75 165 MET A O 1
ATOM 1346 N N . THR A 1 166 ? 11.723 -6.433 -9.354 1.00 88.25 166 THR A N 1
ATOM 1347 C CA . THR A 1 166 ? 11.186 -7.748 -8.992 1.00 88.25 166 THR A CA 1
ATOM 1348 C C . THR A 1 166 ? 10.428 -7.666 -7.675 1.00 88.25 166 THR A C 1
ATOM 1350 O O . THR A 1 166 ? 9.299 -8.138 -7.614 1.00 88.25 166 THR A O 1
ATOM 1353 N N . ILE A 1 167 ? 11.001 -7.016 -6.653 1.00 85.56 167 ILE A N 1
ATOM 1354 C CA . ILE A 1 167 ? 10.318 -6.770 -5.376 1.00 85.56 167 ILE A CA 1
ATOM 1355 C C . ILE A 1 167 ? 9.038 -5.968 -5.624 1.00 85.56 167 ILE A C 1
ATOM 1357 O O . ILE A 1 167 ? 7.972 -6.396 -5.208 1.00 85.56 167 ILE A O 1
ATOM 1361 N N . VAL A 1 168 ? 9.115 -4.864 -6.369 1.00 84.00 168 VAL A N 1
ATOM 1362 C CA . VAL A 1 168 ? 7.946 -4.040 -6.717 1.00 84.00 168 VAL A CA 1
ATOM 1363 C C . VAL A 1 168 ? 6.869 -4.869 -7.418 1.00 84.00 168 VAL A C 1
ATOM 1365 O O . VAL A 1 168 ? 5.716 -4.808 -7.019 1.00 84.00 168 VAL A O 1
ATOM 1368 N N . GLY A 1 169 ? 7.217 -5.715 -8.388 1.00 87.69 169 GLY A N 1
ATOM 1369 C CA . GLY A 1 169 ? 6.241 -6.605 -9.021 1.00 87.69 169 GLY A CA 1
ATOM 1370 C C . GLY A 1 169 ? 5.485 -7.461 -8.013 1.00 87.69 169 GLY A C 1
ATOM 1371 O O . GLY A 1 169 ? 4.270 -7.569 -8.078 1.00 87.69 169 GLY A O 1
ATOM 1372 N N . GLN A 1 170 ? 6.180 -7.994 -7.016 1.00 86.44 170 GLN A N 1
ATOM 1373 C CA . GLN A 1 170 ? 5.539 -8.816 -5.998 1.00 86.44 170 GLN A CA 1
ATOM 1374 C C . GLN A 1 170 ? 4.680 -7.993 -5.032 1.00 86.44 170 GLN A C 1
ATOM 1376 O O . GLN A 1 170 ? 3.582 -8.411 -4.696 1.00 86.44 170 GLN A O 1
ATOM 1381 N N . LEU A 1 171 ? 5.141 -6.809 -4.623 1.00 79.56 171 LEU A N 1
ATOM 1382 C CA . LEU A 1 171 ? 4.420 -5.964 -3.663 1.00 79.56 171 LEU A CA 1
ATOM 1383 C C . LEU A 1 171 ? 3.161 -5.313 -4.240 1.00 79.56 171 LEU A C 1
ATOM 1385 O O . LEU A 1 171 ? 2.241 -4.996 -3.494 1.00 79.56 171 LEU A O 1
ATOM 1389 N N . PHE A 1 172 ? 3.138 -5.105 -5.554 1.00 79.38 172 PHE A N 1
ATOM 1390 C CA . PHE A 1 172 ? 2.013 -4.512 -6.273 1.00 79.38 172 PHE A CA 1
ATOM 1391 C C . PHE A 1 172 ? 1.133 -5.558 -6.969 1.00 79.38 172 PHE A C 1
ATOM 1393 O O . PHE A 1 172 ? 0.294 -5.195 -7.792 1.00 79.38 172 PHE A O 1
ATOM 1400 N N . ASP A 1 173 ? 1.332 -6.847 -6.676 1.00 82.19 173 ASP A N 1
ATOM 1401 C CA . ASP A 1 173 ? 0.617 -7.960 -7.310 1.00 82.19 173 ASP A CA 1
ATOM 1402 C C . ASP A 1 173 ? 0.700 -7.946 -8.855 1.00 82.19 173 ASP A C 1
ATOM 1404 O O . ASP A 1 173 ? -0.247 -8.286 -9.570 1.00 82.19 173 ASP A O 1
ATOM 1408 N N . ILE A 1 174 ? 1.866 -7.580 -9.396 1.00 88.88 174 ILE A N 1
ATOM 1409 C CA . ILE A 1 174 ? 2.145 -7.485 -10.831 1.00 88.88 174 ILE A CA 1
ATOM 1410 C C . ILE A 1 174 ? 3.083 -8.605 -11.273 1.00 88.88 174 ILE A C 1
ATOM 1412 O O . ILE A 1 174 ? 4.215 -8.744 -10.808 1.00 88.88 174 ILE A O 1
ATOM 1416 N N . LYS A 1 175 ? 2.639 -9.384 -12.262 1.00 91.44 175 LYS A N 1
ATOM 1417 C CA . LYS A 1 175 ? 3.481 -10.402 -12.897 1.00 91.44 175 LYS A CA 1
ATOM 1418 C C . LYS A 1 175 ? 4.647 -9.758 -13.637 1.00 91.44 175 LYS A C 1
ATOM 1420 O O . LYS A 1 175 ? 4.438 -8.836 -14.428 1.00 91.44 175 LYS A O 1
ATOM 1425 N N . SER A 1 176 ? 5.839 -10.317 -13.465 1.00 93.81 176 SER A N 1
ATOM 1426 C CA . SER A 1 176 ? 7.048 -9.832 -14.131 1.00 93.81 176 SER A CA 1
ATOM 1427 C C . SER A 1 176 ? 7.510 -10.791 -15.222 1.00 93.81 176 SER A C 1
ATOM 1429 O O . SER A 1 176 ? 7.389 -12.007 -15.100 1.00 93.81 176 SER A O 1
ATOM 1431 N N . TYR A 1 177 ? 8.074 -10.240 -16.287 1.00 94.56 177 TYR A N 1
ATOM 1432 C CA . TYR A 1 177 ? 8.632 -10.968 -17.415 1.00 94.56 177 TYR A CA 1
ATOM 1433 C C . TYR A 1 177 ? 10.069 -10.543 -17.656 1.00 94.56 177 TYR A C 1
ATOM 1435 O O . TYR A 1 177 ? 10.389 -9.351 -17.661 1.00 94.56 177 TYR A O 1
ATOM 1443 N N . TYR A 1 178 ? 10.915 -11.537 -17.892 1.00 91.38 178 TYR A N 1
ATOM 1444 C CA . TYR A 1 178 ? 12.343 -11.361 -18.090 1.00 91.38 178 TYR A CA 1
ATOM 1445 C C . TYR A 1 178 ? 12.843 -12.242 -19.239 1.00 91.38 178 TYR A C 1
ATOM 1447 O O . TYR A 1 178 ? 12.416 -13.387 -19.387 1.00 91.38 178 TYR A O 1
ATOM 1455 N N . ILE A 1 179 ? 13.770 -11.721 -20.040 1.00 88.44 179 ILE A N 1
ATOM 1456 C CA . ILE A 1 179 ? 14.564 -12.491 -20.998 1.00 88.44 179 ILE A CA 1
ATOM 1457 C C . ILE A 1 179 ? 16.028 -12.374 -20.595 1.00 88.44 179 ILE A C 1
ATOM 1459 O O . ILE A 1 179 ? 16.564 -11.278 -20.446 1.00 88.44 179 ILE A O 1
ATOM 1463 N N . PHE A 1 180 ? 16.687 -13.522 -20.459 1.00 75.69 180 PHE A N 1
ATOM 1464 C CA . PHE A 1 180 ? 18.127 -13.576 -20.244 1.00 75.69 180 PHE A CA 1
ATOM 1465 C C . PHE A 1 180 ? 18.866 -13.293 -21.559 1.00 75.69 180 PHE A C 1
ATOM 1467 O O . PHE A 1 180 ? 18.566 -13.946 -22.556 1.00 75.69 180 PHE A O 1
ATOM 1474 N N . GLU A 1 181 ? 19.853 -12.383 -21.551 1.00 64.06 181 GLU A N 1
ATOM 1475 C CA . GLU A 1 181 ? 20.544 -11.809 -22.733 1.00 64.06 181 GLU A CA 1
ATOM 1476 C C . GLU A 1 181 ? 21.074 -12.837 -23.759 1.00 64.06 181 GLU A C 1
ATOM 1478 O O . GLU A 1 181 ? 21.269 -12.501 -24.923 1.00 64.06 181 GLU A O 1
ATOM 1483 N N . LYS A 1 182 ? 21.304 -14.095 -23.357 1.00 66.31 182 LYS A N 1
ATOM 1484 C CA . LYS A 1 182 ? 21.784 -15.179 -24.240 1.00 66.31 182 LYS A CA 1
ATOM 1485 C C . LYS A 1 182 ? 20.721 -16.219 -24.613 1.00 66.31 182 LYS A C 1
ATOM 1487 O O . LYS A 1 182 ? 21.047 -17.220 -25.243 1.00 66.31 182 LYS A O 1
ATOM 1492 N N . SER A 1 183 ? 19.471 -16.025 -24.205 1.00 73.94 183 SER A N 1
ATOM 1493 C CA . SER A 1 183 ? 18.378 -16.971 -24.430 1.00 73.94 183 SER A CA 1
ATOM 1494 C C . SER A 1 183 ? 17.225 -16.322 -25.185 1.00 73.94 183 SER A C 1
ATOM 1496 O O . SER A 1 183 ? 16.949 -15.136 -25.041 1.00 73.94 183 SER A O 1
ATOM 1498 N N . ASP A 1 184 ? 16.483 -17.134 -25.932 1.00 82.38 184 ASP A N 1
ATOM 1499 C CA . ASP A 1 184 ? 15.189 -16.749 -26.490 1.00 82.38 184 ASP A CA 1
ATOM 1500 C C . ASP A 1 184 ? 14.016 -17.161 -25.576 1.00 82.38 184 ASP A C 1
ATOM 1502 O O . ASP A 1 184 ? 12.860 -17.175 -26.003 1.00 82.38 184 ASP A O 1
ATOM 1506 N N . VAL A 1 185 ? 14.273 -17.468 -24.304 1.00 86.94 185 VAL A N 1
ATOM 1507 C CA . VAL A 1 185 ? 13.238 -17.937 -23.379 1.00 86.94 185 VAL A CA 1
ATOM 1508 C C . VAL A 1 185 ? 12.653 -16.758 -22.609 1.00 86.94 185 VAL A C 1
ATOM 1510 O O . VAL A 1 185 ? 13.367 -16.036 -21.919 1.00 86.94 185 VAL A O 1
ATOM 1513 N N . LEU A 1 186 ? 11.337 -16.572 -22.735 1.00 91.06 186 LEU A N 1
ATOM 1514 C CA . LEU A 1 186 ? 10.579 -15.638 -21.907 1.00 91.06 186 LEU A CA 1
ATOM 1515 C C . LEU A 1 186 ? 10.288 -16.300 -20.558 1.00 91.06 186 LEU A C 1
ATOM 1517 O O . LEU A 1 186 ? 9.524 -17.264 -20.495 1.00 91.06 186 LEU A O 1
ATOM 1521 N N . ILE A 1 187 ? 10.884 -15.771 -19.497 1.00 91.44 187 ILE A N 1
ATOM 1522 C CA . ILE A 1 187 ? 10.663 -16.219 -18.125 1.00 91.44 187 ILE A CA 1
ATOM 1523 C C . ILE A 1 187 ? 9.523 -15.388 -17.535 1.00 91.44 187 ILE A C 1
ATOM 1525 O O . ILE A 1 187 ? 9.597 -14.160 -17.508 1.00 91.44 187 ILE A O 1
ATOM 1529 N N . GLU A 1 188 ? 8.468 -16.060 -17.076 1.00 92.62 188 GLU A N 1
ATOM 1530 C CA . GLU A 1 188 ? 7.402 -15.461 -16.266 1.00 92.62 188 GLU A CA 1
ATOM 1531 C C . GLU A 1 188 ? 7.756 -15.651 -14.789 1.00 92.62 188 GLU A C 1
ATOM 1533 O O . GLU A 1 188 ? 7.957 -16.776 -14.332 1.00 92.62 188 GLU A O 1
ATOM 1538 N N . ILE A 1 189 ? 7.822 -14.550 -14.047 1.00 91.69 189 ILE A N 1
ATOM 1539 C CA . ILE A 1 189 ? 7.927 -14.539 -12.591 1.00 91.69 189 ILE A CA 1
ATOM 1540 C C . ILE A 1 189 ? 6.512 -14.270 -12.064 1.00 91.69 189 ILE A C 1
ATOM 1542 O O . ILE A 1 189 ? 6.024 -13.136 -12.173 1.00 91.69 189 ILE A O 1
ATOM 1546 N N . PRO A 1 190 ? 5.813 -15.299 -11.551 1.00 90.00 190 PRO A N 1
ATOM 1547 C CA . PRO A 1 190 ? 4.464 -15.127 -11.039 1.00 90.00 190 PRO A CA 1
ATOM 1548 C C . PRO A 1 190 ? 4.480 -14.279 -9.766 1.00 90.00 190 PRO A C 1
ATOM 1550 O O . PRO A 1 190 ? 5.496 -14.190 -9.077 1.00 90.00 190 PRO A O 1
ATOM 1553 N N . VAL A 1 191 ? 3.331 -13.694 -9.438 1.00 87.69 191 VAL A N 1
ATOM 1554 C CA . VAL A 1 191 ? 3.101 -13.120 -8.111 1.00 87.69 191 VAL A CA 1
ATOM 1555 C C . VAL A 1 191 ? 3.004 -14.277 -7.128 1.00 87.69 191 VAL A C 1
ATOM 1557 O O . VAL A 1 191 ? 2.167 -15.171 -7.288 1.00 87.69 191 VAL A O 1
ATOM 1560 N N . LEU A 1 192 ? 3.901 -14.295 -6.155 1.00 84.94 192 LEU A N 1
ATOM 1561 C CA . LEU A 1 192 ? 3.884 -15.268 -5.081 1.00 84.94 192 LEU A CA 1
ATOM 1562 C C . LEU A 1 192 ? 2.952 -14.770 -3.969 1.00 84.94 192 LEU A C 1
ATOM 1564 O O . LEU A 1 192 ? 2.878 -13.569 -3.729 1.00 84.94 192 LEU A O 1
ATOM 1568 N N . PRO A 1 193 ? 2.265 -15.671 -3.248 1.00 77.00 193 PRO A N 1
ATOM 1569 C CA . PRO A 1 193 ? 1.354 -15.301 -2.169 1.00 77.00 193 PRO A CA 1
ATOM 1570 C C . PRO A 1 193 ? 2.117 -14.944 -0.882 1.00 77.00 193 PRO A C 1
ATOM 1572 O O . PRO A 1 193 ? 1.776 -15.424 0.198 1.00 77.00 193 PRO A O 1
ATOM 1575 N N . PHE A 1 194 ? 3.187 -14.154 -0.985 1.00 70.56 194 PHE A N 1
ATOM 1576 C CA . PHE A 1 194 ? 3.807 -13.542 0.180 1.00 70.56 194 PHE A CA 1
ATOM 1577 C C . PHE A 1 194 ? 3.235 -12.142 0.349 1.00 70.56 194 PHE A C 1
ATOM 1579 O O . PHE A 1 194 ? 3.125 -11.377 -0.601 1.00 70.56 194 PHE A O 1
ATOM 1586 N N . ASN A 1 195 ? 2.856 -11.820 1.575 1.00 66.38 195 ASN A N 1
ATOM 1587 C CA . ASN A 1 195 ? 2.393 -10.495 1.936 1.00 66.38 195 ASN A CA 1
ATOM 1588 C C . ASN A 1 195 ? 3.298 -9.952 3.039 1.00 66.38 195 ASN A C 1
ATOM 1590 O O . ASN A 1 195 ? 4.002 -10.724 3.699 1.00 66.38 195 ASN A O 1
ATOM 1594 N N . PHE A 1 196 ? 3.290 -8.639 3.247 1.00 72.38 196 PHE A N 1
ATOM 1595 C CA . PHE A 1 196 ? 3.927 -8.099 4.435 1.00 72.38 196 PHE A CA 1
ATOM 1596 C C . PHE A 1 196 ? 3.185 -8.554 5.678 1.00 72.38 196 PHE A C 1
ATOM 1598 O O . PHE A 1 196 ? 1.954 -8.612 5.717 1.00 72.38 196 PHE A O 1
ATOM 1605 N N . ASP A 1 197 ? 3.960 -8.798 6.727 1.00 76.19 197 ASP A N 1
ATOM 1606 C CA . ASP A 1 197 ? 3.412 -8.793 8.066 1.00 76.19 197 ASP A CA 1
ATOM 1607 C C . ASP A 1 197 ? 3.108 -7.335 8.444 1.00 76.19 197 ASP A C 1
ATOM 1609 O O . ASP A 1 197 ? 3.953 -6.607 8.967 1.00 76.19 197 ASP A O 1
ATOM 1613 N N . TYR A 1 198 ? 1.910 -6.871 8.079 1.00 74.44 198 TYR A N 1
ATOM 1614 C CA . TYR A 1 198 ? 1.465 -5.508 8.366 1.00 74.44 198 TYR A CA 1
ATOM 1615 C C . TYR A 1 198 ? 1.347 -5.236 9.866 1.00 74.44 198 TYR A C 1
ATOM 1617 O O . TYR A 1 198 ? 1.381 -4.074 10.262 1.00 74.44 198 TYR A O 1
ATOM 1625 N N . GLU A 1 199 ? 1.233 -6.279 10.692 1.00 72.31 199 GLU A N 1
ATOM 1626 C CA . GLU A 1 199 ? 1.317 -6.147 12.143 1.00 72.31 199 GLU A CA 1
ATOM 1627 C C . GLU A 1 199 ? 2.719 -5.727 12.554 1.00 72.31 199 GLU A C 1
ATOM 1629 O O . GLU A 1 199 ? 2.900 -4.703 13.206 1.00 72.31 199 GLU A O 1
ATOM 1634 N N . GLU A 1 200 ? 3.713 -6.496 12.119 1.00 76.75 200 GLU A N 1
ATOM 1635 C CA . GLU A 1 200 ? 5.112 -6.223 12.418 1.00 76.75 200 GLU A CA 1
ATOM 1636 C C . GLU A 1 200 ? 5.526 -4.860 11.846 1.00 76.75 200 GLU A C 1
ATOM 1638 O O . GLU A 1 200 ? 6.178 -4.079 12.536 1.00 76.75 200 GLU A O 1
ATOM 1643 N N . LEU A 1 201 ? 5.076 -4.510 10.631 1.00 79.19 201 LEU A N 1
ATOM 1644 C CA . LEU A 1 201 ? 5.277 -3.166 10.080 1.00 79.19 201 LEU A CA 1
ATOM 1645 C C . LEU A 1 201 ? 4.609 -2.092 10.940 1.00 79.19 201 LEU A C 1
ATOM 1647 O O . LEU A 1 201 ? 5.222 -1.051 11.172 1.00 79.19 201 LEU A O 1
ATOM 1651 N N . PHE A 1 202 ? 3.389 -2.331 11.428 1.00 76.50 202 PHE A N 1
ATOM 1652 C CA . PHE A 1 202 ? 2.731 -1.415 12.353 1.00 76.50 202 PHE A CA 1
ATOM 1653 C C . PHE A 1 202 ? 3.558 -1.197 13.604 1.00 76.50 202 PHE A C 1
ATOM 1655 O O . PHE A 1 202 ? 3.892 -0.055 13.887 1.00 76.50 202 PHE A O 1
ATOM 1662 N N . GLU A 1 203 ? 4.017 -2.251 14.268 1.00 73.62 203 GLU A N 1
ATOM 1663 C CA . GLU A 1 203 ? 4.858 -2.104 15.458 1.00 73.62 203 GLU A CA 1
ATOM 1664 C C . GLU A 1 203 ? 6.203 -1.434 15.176 1.00 73.62 203 GLU A C 1
ATOM 1666 O O . GLU A 1 203 ? 6.707 -0.671 16.003 1.00 73.62 203 GLU A O 1
ATOM 1671 N N . ILE A 1 204 ? 6.810 -1.724 14.024 1.00 80.31 204 ILE A N 1
ATOM 1672 C CA . ILE A 1 204 ? 8.068 -1.103 13.619 1.00 80.31 204 ILE A CA 1
ATOM 1673 C C . ILE A 1 204 ? 7.866 0.399 13.404 1.00 80.31 204 ILE A C 1
ATOM 1675 O O . ILE A 1 204 ? 8.682 1.181 13.880 1.00 80.31 204 ILE A O 1
ATOM 1679 N N . TYR A 1 205 ? 6.802 0.827 12.722 1.00 80.19 205 TYR A N 1
ATOM 1680 C CA . TYR A 1 205 ? 6.594 2.243 12.412 1.00 80.19 205 TYR A CA 1
ATOM 1681 C C . TYR A 1 205 ? 5.921 3.034 13.548 1.00 80.19 205 TYR A C 1
ATOM 1683 O O . TYR A 1 205 ? 6.247 4.211 13.714 1.00 80.19 205 TYR A O 1
ATOM 1691 N N . SER A 1 206 ? 5.036 2.425 14.348 1.00 71.75 206 SER A N 1
ATOM 1692 C CA . SER A 1 206 ? 4.305 3.080 15.449 1.00 71.75 206 SER A CA 1
ATOM 1693 C C . SER A 1 206 ? 5.010 3.014 16.806 1.00 71.75 206 SER A C 1
ATOM 1695 O O . SER A 1 206 ? 4.680 3.795 17.703 1.00 71.75 206 SER A O 1
ATOM 1697 N N . GLY A 1 207 ? 5.951 2.083 16.979 1.00 66.56 207 GLY A N 1
ATOM 1698 C CA . GLY A 1 207 ? 6.551 1.772 18.273 1.00 66.56 207 GLY A CA 1
ATOM 1699 C C . GLY A 1 207 ? 7.482 2.856 18.830 1.00 66.56 207 GLY A C 1
ATOM 1700 O O . GLY A 1 207 ? 8.114 3.625 18.105 1.00 66.56 207 GLY A O 1
ATOM 1701 N N . LYS A 1 208 ? 7.635 2.880 20.163 1.00 60.25 208 LYS A N 1
ATOM 1702 C CA . LYS A 1 208 ? 8.670 3.686 20.842 1.00 60.25 208 LYS A CA 1
ATOM 1703 C C . LYS A 1 208 ? 10.069 3.154 20.499 1.00 60.25 208 LYS A C 1
ATOM 1705 O O . LYS A 1 208 ? 10.275 1.944 20.497 1.00 60.25 208 LYS A O 1
ATOM 1710 N N . ASN A 1 209 ? 11.040 4.051 20.300 1.00 66.00 209 ASN A N 1
ATOM 1711 C CA . ASN A 1 209 ? 12.426 3.722 19.918 1.00 66.00 209 ASN A CA 1
ATOM 1712 C C . ASN A 1 209 ? 12.522 2.896 18.620 1.00 66.00 209 ASN A C 1
ATOM 1714 O O . ASN A 1 209 ? 13.376 2.015 18.488 1.00 66.00 209 ASN A O 1
ATOM 1718 N N . ASN A 1 210 ? 11.636 3.183 17.663 1.00 82.44 210 ASN A N 1
ATOM 1719 C CA . ASN A 1 210 ? 11.576 2.503 16.375 1.00 82.44 210 ASN A CA 1
ATOM 1720 C C . ASN A 1 210 ? 12.884 2.569 15.577 1.00 82.44 210 ASN A C 1
ATOM 1722 O O . ASN A 1 210 ? 13.160 1.624 14.849 1.00 82.44 210 ASN A O 1
ATOM 1726 N N . GLU A 1 211 ? 13.720 3.599 15.744 1.00 85.75 211 GLU A N 1
ATOM 1727 C CA . GLU A 1 211 ? 14.993 3.750 15.017 1.00 85.75 211 GLU A CA 1
ATOM 1728 C C . GLU A 1 211 ? 15.858 2.484 15.027 1.00 85.75 211 GLU A C 1
ATOM 1730 O O . GLU A 1 211 ? 16.364 2.073 13.983 1.00 85.75 211 GLU A O 1
ATOM 1735 N N . LYS A 1 212 ? 15.989 1.820 16.184 1.00 85.75 212 LYS A N 1
ATOM 1736 C CA . LYS A 1 212 ? 16.794 0.598 16.296 1.00 85.75 212 LYS A CA 1
ATOM 1737 C C . LYS A 1 212 ? 16.209 -0.539 15.455 1.00 85.75 212 LYS A C 1
ATOM 1739 O O . LYS A 1 212 ? 16.937 -1.148 14.679 1.00 85.75 212 LYS A O 1
ATOM 1744 N N . ARG A 1 213 ? 14.897 -0.790 15.567 1.00 84.62 213 ARG A N 1
ATOM 1745 C CA . ARG A 1 213 ? 14.211 -1.818 14.762 1.00 84.62 213 ARG A CA 1
ATOM 1746 C C . ARG A 1 213 ? 14.268 -1.464 13.278 1.00 84.62 213 ARG A C 1
ATOM 1748 O O . ARG A 1 213 ? 14.596 -2.309 12.458 1.00 84.62 213 ARG A O 1
ATOM 1755 N N . LEU A 1 214 ? 14.025 -0.203 12.930 1.00 89.44 214 LEU A N 1
ATOM 1756 C CA . LEU A 1 214 ? 14.113 0.284 11.557 1.00 89.44 214 LEU A CA 1
ATOM 1757 C C . LEU A 1 214 ? 15.501 0.022 10.947 1.00 89.44 214 LEU A C 1
ATOM 1759 O O . LEU A 1 214 ? 15.574 -0.341 9.777 1.00 89.44 214 LEU A O 1
ATOM 1763 N N . LYS A 1 215 ? 16.593 0.136 11.716 1.00 88.88 215 LYS A N 1
ATOM 1764 C CA . LYS A 1 215 ? 17.938 -0.275 11.268 1.00 88.88 215 LYS A CA 1
ATOM 1765 C C . LYS A 1 215 ? 18.120 -1.789 11.193 1.00 88.88 215 LYS A C 1
ATOM 1767 O O . LYS A 1 215 ? 18.665 -2.269 10.207 1.00 88.88 215 LYS A O 1
ATOM 1772 N N . GLU A 1 216 ? 17.647 -2.545 12.186 1.00 87.50 216 GLU A N 1
ATOM 1773 C CA . GLU A 1 216 ? 17.724 -4.020 12.204 1.00 87.50 216 GLU A CA 1
ATOM 1774 C C . GLU A 1 216 ? 17.058 -4.648 10.965 1.00 87.50 216 GLU A C 1
ATOM 1776 O O . GLU A 1 216 ? 17.583 -5.602 10.395 1.00 87.50 216 GLU A O 1
ATOM 1781 N N . PHE A 1 217 ? 15.944 -4.071 10.503 1.00 85.00 217 PHE A N 1
ATOM 1782 C CA . PHE A 1 217 ? 15.253 -4.475 9.271 1.00 85.00 217 PHE A CA 1
ATOM 1783 C C . PHE A 1 217 ? 15.823 -3.829 7.995 1.00 85.00 217 PHE A C 1
ATOM 1785 O O . PHE A 1 217 ? 15.338 -4.088 6.893 1.00 85.00 217 PHE A O 1
ATOM 1792 N N . GLY A 1 218 ? 16.847 -2.981 8.119 1.00 86.12 218 GLY A N 1
ATOM 1793 C CA . GLY A 1 218 ? 17.478 -2.284 7.002 1.00 86.12 218 GLY A CA 1
ATOM 1794 C C . GLY A 1 218 ? 16.591 -1.223 6.348 1.00 86.12 218 GLY A C 1
ATOM 1795 O O . GLY A 1 218 ? 16.814 -0.884 5.189 1.00 86.12 218 GLY A O 1
ATOM 1796 N N . PHE A 1 219 ? 15.572 -0.705 7.041 1.00 89.75 219 PHE A N 1
ATOM 1797 C CA . PHE A 1 219 ? 14.722 0.397 6.568 1.00 89.75 219 PHE A CA 1
ATOM 1798 C C . PHE A 1 219 ? 15.413 1.755 6.734 1.00 89.75 219 PHE A C 1
ATOM 1800 O O . PHE A 1 219 ? 15.221 2.655 5.916 1.00 89.75 219 PHE A O 1
ATOM 1807 N N . LEU A 1 220 ? 16.259 1.880 7.755 1.00 90.50 220 LEU A N 1
ATOM 1808 C CA . LEU A 1 220 ? 17.216 2.972 7.922 1.00 90.50 220 LEU A CA 1
ATOM 1809 C C . LEU A 1 220 ? 18.643 2.443 7.769 1.00 90.50 220 LEU A C 1
ATOM 1811 O O . LEU A 1 220 ? 18.923 1.294 8.105 1.00 90.50 220 LEU A O 1
ATOM 1815 N N . ASP A 1 221 ? 19.542 3.284 7.269 1.00 85.81 221 ASP A N 1
ATOM 1816 C CA . ASP A 1 221 ? 20.980 3.030 7.327 1.00 85.81 221 ASP A CA 1
ATOM 1817 C C . ASP A 1 221 ? 21.596 3.505 8.654 1.00 85.81 221 ASP A C 1
ATOM 1819 O O . ASP A 1 221 ? 20.922 4.066 9.524 1.00 85.81 221 ASP A O 1
ATOM 1823 N N . GLU A 1 222 ? 22.903 3.290 8.813 1.00 86.75 222 GLU A N 1
ATOM 1824 C CA . GLU A 1 222 ? 23.649 3.657 10.025 1.00 86.75 222 GLU A CA 1
ATOM 1825 C C . GLU A 1 222 ? 23.541 5.146 10.370 1.00 86.75 222 GLU A C 1
ATOM 1827 O O . GLU A 1 222 ? 23.573 5.510 11.547 1.00 86.75 222 GLU A O 1
ATOM 1832 N N . THR A 1 223 ? 23.325 5.996 9.364 1.00 88.94 223 THR A N 1
ATOM 1833 C CA . THR A 1 223 ? 23.199 7.452 9.508 1.00 88.94 223 THR A CA 1
ATOM 1834 C C . THR A 1 223 ? 21.764 7.925 9.750 1.00 88.94 223 THR A C 1
ATOM 1836 O O . THR A 1 223 ? 21.497 9.122 9.680 1.00 88.94 223 THR A O 1
ATOM 1839 N N . ASN A 1 224 ? 20.838 7.005 10.046 1.00 87.88 224 ASN A N 1
ATOM 1840 C CA . ASN A 1 224 ? 19.399 7.261 10.185 1.00 87.88 224 ASN A CA 1
ATOM 1841 C C . ASN A 1 224 ? 18.725 7.745 8.885 1.00 87.88 224 ASN A C 1
ATOM 1843 O O . ASN A 1 224 ? 17.637 8.319 8.940 1.00 87.88 224 ASN A O 1
ATOM 1847 N N . GLN A 1 225 ? 19.316 7.509 7.707 1.00 85.81 225 GLN A N 1
ATOM 1848 C CA . GLN A 1 225 ? 18.652 7.820 6.440 1.00 85.81 225 GLN A CA 1
ATOM 1849 C C . GLN A 1 225 ? 17.866 6.621 5.912 1.00 85.81 225 GLN A C 1
ATOM 1851 O O . GLN A 1 225 ? 18.334 5.484 5.942 1.00 85.81 225 GLN A O 1
ATOM 1856 N N . GLU A 1 226 ? 16.678 6.879 5.364 1.00 85.56 226 GLU A N 1
ATOM 1857 C CA . GLU A 1 226 ? 15.835 5.837 4.772 1.00 85.56 226 GLU A CA 1
ATOM 1858 C C . GLU A 1 226 ? 16.533 5.147 3.594 1.00 85.56 226 GLU A C 1
ATOM 1860 O O . GLU A 1 226 ? 16.981 5.784 2.631 1.00 85.56 226 GLU A O 1
ATOM 1865 N N . THR A 1 227 ? 16.597 3.818 3.655 1.00 84.50 227 THR A N 1
ATOM 1866 C CA . THR A 1 227 ? 17.084 2.983 2.557 1.00 84.50 227 THR A CA 1
ATOM 1867 C C . THR A 1 227 ? 16.032 2.867 1.453 1.00 84.50 227 THR A C 1
ATOM 1869 O O . THR A 1 227 ? 14.886 3.293 1.594 1.00 84.50 227 THR A O 1
ATOM 1872 N N . ILE A 1 228 ? 16.410 2.259 0.326 1.00 77.31 228 ILE A N 1
ATOM 1873 C CA . ILE A 1 228 ? 15.479 1.940 -0.769 1.00 77.31 228 ILE A CA 1
ATOM 1874 C C . ILE A 1 228 ? 14.323 1.069 -0.262 1.00 77.31 228 ILE A C 1
ATOM 1876 O O . ILE A 1 228 ? 13.163 1.357 -0.549 1.00 77.31 228 ILE A O 1
ATOM 1880 N N . ILE A 1 229 ? 14.644 0.038 0.525 1.00 79.94 229 ILE A N 1
ATOM 1881 C CA . ILE A 1 229 ? 13.650 -0.862 1.110 1.00 79.94 229 ILE A CA 1
ATOM 1882 C C . ILE A 1 229 ? 12.787 -0.109 2.117 1.00 79.94 229 ILE A C 1
ATOM 1884 O O . ILE A 1 229 ? 11.571 -0.210 2.034 1.00 79.94 229 ILE A O 1
ATOM 1888 N N . GLY A 1 230 ? 13.388 0.719 2.978 1.00 84.88 230 GLY A N 1
ATOM 1889 C CA . GLY A 1 230 ? 12.646 1.511 3.959 1.00 84.88 230 GLY A CA 1
ATOM 1890 C C . GLY A 1 230 ? 11.631 2.465 3.339 1.00 84.88 230 GLY A C 1
ATOM 1891 O O . GLY A 1 230 ? 10.522 2.596 3.852 1.00 84.88 230 GLY A O 1
ATOM 1892 N N . LYS A 1 231 ? 11.966 3.093 2.205 1.00 78.56 231 LYS A N 1
ATOM 1893 C CA . LYS A 1 231 ? 11.027 3.947 1.457 1.00 78.56 231 LYS A CA 1
ATOM 1894 C C . LYS A 1 231 ? 9.876 3.147 0.859 1.00 78.56 231 LYS A C 1
ATOM 1896 O O . LYS A 1 231 ? 8.730 3.587 0.916 1.00 78.56 231 LYS A O 1
ATOM 1901 N N . LEU A 1 232 ? 10.177 1.977 0.299 1.00 77.19 232 LEU A N 1
ATOM 1902 C CA . LEU A 1 232 ? 9.182 1.093 -0.301 1.00 77.19 232 LEU A CA 1
ATOM 1903 C C . LEU A 1 232 ? 8.206 0.549 0.749 1.00 77.19 232 LEU A C 1
ATOM 1905 O O . LEU A 1 232 ? 6.994 0.666 0.580 1.00 77.19 232 LEU A O 1
ATOM 1909 N N . THR A 1 233 ? 8.719 0.021 1.860 1.00 81.25 233 THR A N 1
ATOM 1910 C CA . THR A 1 233 ? 7.897 -0.506 2.957 1.00 81.25 233 THR A CA 1
ATOM 1911 C C . THR A 1 233 ? 7.080 0.588 3.625 1.00 81.25 233 THR A C 1
ATOM 1913 O O . THR A 1 233 ? 5.921 0.352 3.952 1.00 81.25 233 THR A O 1
ATOM 1916 N N . LYS A 1 234 ? 7.632 1.799 3.769 1.00 81.44 234 LYS A N 1
ATOM 1917 C CA . LYS A 1 234 ? 6.909 2.944 4.329 1.00 81.44 234 LYS A CA 1
ATOM 1918 C C . LYS A 1 234 ? 5.740 3.367 3.446 1.00 81.44 234 LYS A C 1
ATOM 1920 O O . LYS A 1 234 ? 4.646 3.548 3.964 1.00 81.44 234 LYS A O 1
ATOM 1925 N N . SER A 1 235 ? 5.939 3.449 2.127 1.00 75.00 235 SER A N 1
ATOM 1926 C CA . SER A 1 235 ? 4.848 3.761 1.192 1.00 75.00 235 SER A CA 1
ATOM 1927 C C . SER A 1 235 ? 3.708 2.743 1.289 1.00 75.00 235 SER A C 1
ATOM 1929 O O . SER A 1 235 ? 2.544 3.127 1.251 1.00 75.00 235 SER A O 1
ATOM 1931 N N . LEU A 1 236 ? 4.031 1.455 1.422 1.00 74.31 236 LEU A N 1
ATOM 1932 C CA . LEU A 1 236 ? 3.025 0.393 1.533 1.00 74.31 236 LEU A CA 1
ATOM 1933 C C . LEU A 1 236 ? 2.348 0.374 2.903 1.00 74.31 236 LEU A C 1
ATOM 1935 O O . LEU A 1 236 ? 1.149 0.128 2.997 1.00 74.31 236 LEU A O 1
ATOM 1939 N N . TYR A 1 237 ? 3.105 0.654 3.961 1.00 78.94 237 TYR A N 1
ATOM 1940 C CA . TYR A 1 237 ? 2.576 0.860 5.302 1.00 78.94 237 TYR A CA 1
ATOM 1941 C C . TYR A 1 237 ? 1.550 2.003 5.300 1.00 78.94 237 TYR A C 1
ATOM 1943 O O . TYR A 1 237 ? 0.397 1.789 5.663 1.00 78.94 237 TYR A O 1
ATOM 1951 N N . GLU A 1 238 ? 1.926 3.185 4.809 1.00 78.69 238 GLU A N 1
ATOM 1952 C CA . GLU A 1 238 ? 1.049 4.363 4.752 1.00 78.69 238 GLU A CA 1
ATOM 1953 C C . GLU A 1 238 ? -0.244 4.095 3.963 1.00 78.69 238 GLU A C 1
ATOM 1955 O O . GLU A 1 238 ? -1.314 4.552 4.365 1.00 78.69 238 GLU A O 1
ATOM 1960 N N . GLU A 1 239 ? -0.173 3.300 2.892 1.00 73.81 239 GLU A N 1
ATOM 1961 C CA . GLU A 1 239 ? -1.344 2.896 2.107 1.00 73.81 239 GLU A CA 1
ATOM 1962 C C . GLU A 1 239 ? -2.260 1.910 2.854 1.00 73.81 239 GLU A C 1
ATOM 1964 O O . GLU A 1 239 ? -3.486 2.031 2.803 1.00 73.81 239 GLU A O 1
ATOM 1969 N N . LYS A 1 240 ? -1.693 0.905 3.532 1.00 75.50 240 LYS A N 1
ATOM 1970 C CA . LYS A 1 240 ? -2.455 -0.234 4.077 1.00 75.50 240 LYS A CA 1
ATOM 1971 C C . LYS A 1 240 ? -2.901 -0.051 5.524 1.00 75.50 240 LYS A C 1
ATOM 1973 O O . LYS A 1 240 ? -3.849 -0.708 5.953 1.00 75.50 240 LYS A O 1
ATOM 1978 N N . ILE A 1 241 ? -2.273 0.847 6.280 1.00 77.81 241 ILE A N 1
ATOM 1979 C CA . ILE A 1 241 ? -2.630 1.086 7.682 1.00 77.81 241 ILE A CA 1
ATOM 1980 C C . ILE A 1 241 ? -4.066 1.538 7.915 1.00 77.81 241 ILE A C 1
ATOM 1982 O O . ILE A 1 241 ? -4.660 1.024 8.863 1.00 77.81 241 ILE A O 1
ATOM 1986 N N . PRO A 1 242 ? -4.667 2.431 7.108 1.00 76.50 242 PRO A N 1
ATOM 1987 C CA . PRO A 1 242 ? -6.066 2.800 7.304 1.00 76.50 242 PRO A CA 1
ATOM 1988 C C . PRO A 1 242 ? -6.984 1.572 7.326 1.00 76.50 242 PRO A C 1
ATOM 1990 O O . PRO A 1 242 ? -7.776 1.411 8.252 1.00 76.50 242 PRO A O 1
ATOM 1993 N N . PHE A 1 243 ? -6.785 0.647 6.382 1.00 77.00 243 PHE A N 1
ATOM 1994 C CA . PHE A 1 243 ? -7.511 -0.620 6.341 1.00 77.00 243 PHE A CA 1
ATOM 1995 C C . PHE A 1 243 ? -7.227 -1.486 7.576 1.00 77.00 243 PHE A C 1
ATOM 1997 O O . PHE A 1 243 ? -8.154 -2.023 8.177 1.00 77.00 243 PHE A O 1
ATOM 2004 N N . LEU A 1 244 ? -5.963 -1.596 7.999 1.00 76.00 244 LEU A N 1
ATOM 2005 C CA . LEU A 1 244 ? -5.601 -2.375 9.186 1.00 76.00 244 LEU A CA 1
ATOM 2006 C C . LEU A 1 244 ? -6.270 -1.832 10.461 1.00 76.00 244 LEU A C 1
ATOM 2008 O O . LEU A 1 244 ? -6.770 -2.607 11.273 1.00 76.00 244 LEU A O 1
ATOM 2012 N N . ILE A 1 245 ? -6.312 -0.506 10.628 1.00 75.25 245 ILE A N 1
ATOM 2013 C CA . ILE A 1 245 ? -6.973 0.164 11.757 1.00 75.25 245 ILE A CA 1
ATOM 2014 C C . ILE A 1 245 ? -8.482 -0.115 11.746 1.00 75.25 245 ILE A C 1
ATOM 2016 O O . ILE A 1 245 ? -9.057 -0.386 12.801 1.00 75.25 245 ILE A O 1
ATOM 2020 N N . GLU A 1 246 ? -9.123 -0.084 10.576 1.00 79.06 246 GLU A N 1
ATOM 2021 C CA . GLU A 1 246 ? -10.545 -0.421 10.434 1.00 79.06 246 GLU A CA 1
ATOM 2022 C C . GLU A 1 246 ? -10.830 -1.888 10.783 1.00 79.06 246 GLU A C 1
ATOM 2024 O O . GLU A 1 246 ? -11.789 -2.181 11.500 1.00 79.06 246 GLU A O 1
ATOM 2029 N N . VAL A 1 247 ? -9.981 -2.815 10.324 1.00 82.00 247 VAL A N 1
ATOM 2030 C CA . VAL A 1 247 ? -10.082 -4.241 10.670 1.00 82.00 247 VAL A CA 1
ATOM 2031 C C . VAL A 1 247 ? -9.940 -4.440 12.178 1.00 82.00 247 VAL A C 1
ATOM 2033 O O . VAL A 1 247 ? -10.739 -5.164 12.771 1.00 82.00 247 VAL A O 1
ATOM 2036 N N . TRP A 1 248 ? -8.987 -3.756 12.818 1.00 79.31 248 TRP A N 1
ATOM 2037 C CA . TRP A 1 248 ? -8.839 -3.779 14.273 1.00 79.31 248 TRP A CA 1
ATOM 2038 C C . TRP A 1 248 ? -10.092 -3.307 14.999 1.00 79.31 248 TRP A C 1
ATOM 2040 O O . TRP A 1 248 ? -10.501 -3.967 15.947 1.00 79.31 248 TRP A O 1
ATOM 2050 N N . GLY A 1 249 ? -10.706 -2.202 14.563 1.00 84.38 249 GLY A N 1
ATOM 2051 C CA . GLY A 1 249 ? -11.948 -1.701 15.162 1.00 84.38 249 GLY A CA 1
ATOM 2052 C C . GLY A 1 249 ? -13.018 -2.787 15.222 1.00 84.38 249 GLY A C 1
ATOM 2053 O O . GLY A 1 249 ? -13.492 -3.128 16.303 1.00 84.38 249 GLY A O 1
ATOM 2054 N N . ARG A 1 250 ? -13.264 -3.450 14.087 1.00 86.19 250 ARG A N 1
ATOM 2055 C CA . ARG A 1 250 ? -14.245 -4.542 13.994 1.00 86.19 250 ARG A CA 1
ATOM 2056 C C . ARG A 1 250 ? -13.896 -5.751 14.856 1.00 86.19 250 ARG A C 1
ATOM 2058 O O . ARG A 1 250 ? -14.789 -6.357 15.443 1.00 86.19 250 ARG A O 1
ATOM 2065 N N . ILE A 1 251 ? -12.615 -6.122 14.931 1.00 84.19 251 ILE A N 1
ATOM 2066 C CA . ILE A 1 251 ? -12.165 -7.225 15.793 1.00 84.19 251 ILE A CA 1
ATOM 2067 C C . ILE A 1 251 ? -12.430 -6.877 17.259 1.00 84.19 251 ILE A C 1
ATOM 2069 O O . ILE A 1 251 ? -12.983 -7.699 17.981 1.00 84.19 251 ILE A O 1
ATOM 2073 N N . ILE A 1 252 ? -12.085 -5.663 17.697 1.00 85.06 252 ILE A N 1
ATOM 2074 C CA . ILE A 1 252 ? -12.312 -5.227 19.079 1.00 85.06 252 ILE A CA 1
ATOM 2075 C C . ILE A 1 252 ? -13.808 -5.133 19.397 1.00 85.06 252 ILE A C 1
ATOM 2077 O O . ILE A 1 252 ? -14.223 -5.581 20.461 1.00 85.06 252 ILE A O 1
ATOM 2081 N N . GLU A 1 253 ? -14.631 -4.616 18.487 1.00 89.50 253 GLU A N 1
ATOM 2082 C CA . GLU A 1 253 ? -16.091 -4.595 18.642 1.00 89.50 253 GLU A CA 1
ATOM 2083 C C . GLU A 1 253 ? -16.673 -6.002 18.802 1.00 89.50 253 GLU A C 1
ATOM 2085 O O . GLU A 1 253 ? -17.490 -6.242 19.692 1.00 89.50 253 GLU A O 1
ATOM 2090 N N . PHE A 1 254 ? -16.238 -6.944 17.960 1.00 87.81 254 PHE A N 1
ATOM 2091 C CA . PHE A 1 254 ? -16.661 -8.340 18.039 1.00 87.81 254 PHE A CA 1
ATOM 2092 C C . PHE A 1 254 ? -16.241 -8.984 19.362 1.00 87.81 254 PHE A C 1
ATOM 2094 O O . PHE A 1 254 ? -17.054 -9.614 20.031 1.00 87.81 254 PHE A O 1
ATOM 2101 N N . LEU A 1 255 ? -14.996 -8.758 19.770 1.00 83.81 255 LEU A N 1
ATOM 2102 C CA . LEU A 1 255 ? -14.462 -9.215 21.043 1.00 83.81 255 LEU A CA 1
ATOM 2103 C C . LEU A 1 255 ? -15.302 -8.681 22.215 1.00 83.81 255 LEU A C 1
ATOM 2105 O O . LEU A 1 255 ? -15.816 -9.458 23.017 1.00 83.81 255 LEU A O 1
ATOM 2109 N N . VAL A 1 256 ? -15.508 -7.366 22.301 1.00 87.50 256 VAL A N 1
ATOM 2110 C CA . VAL A 1 256 ? -16.316 -6.747 23.366 1.00 87.50 256 VAL A CA 1
ATOM 2111 C C . VAL A 1 256 ? -17.745 -7.296 23.374 1.00 87.50 256 VAL A C 1
ATOM 2113 O O . VAL A 1 256 ? -18.291 -7.560 24.446 1.00 87.50 256 VAL A O 1
ATOM 2116 N N . PHE A 1 257 ? -18.342 -7.510 22.200 1.00 90.56 257 PHE A N 1
ATOM 2117 C CA . PHE A 1 257 ? -19.639 -8.169 22.086 1.00 90.56 257 PHE A CA 1
ATOM 2118 C C . PHE 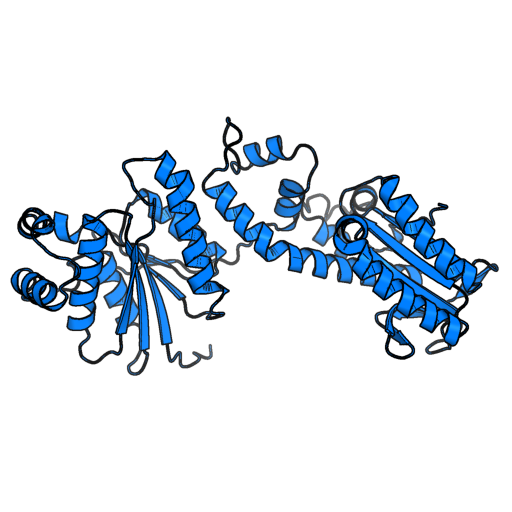A 1 257 ? -19.622 -9.568 22.714 1.00 90.56 257 PHE A C 1
ATOM 2120 O O . PHE A 1 257 ? -20.453 -9.840 23.579 1.00 90.56 257 PHE A O 1
ATOM 2127 N N . GLU A 1 258 ? -18.672 -10.430 22.336 1.00 86.75 258 GLU A N 1
ATOM 2128 C CA . GLU A 1 258 ? -18.545 -11.779 22.903 1.00 86.75 258 GLU A CA 1
ATOM 2129 C C . GLU A 1 258 ? -18.375 -11.748 24.425 1.00 86.75 258 GLU A C 1
ATOM 2131 O O . GLU A 1 258 ? -19.006 -12.535 25.131 1.00 86.75 258 GLU A O 1
ATOM 2136 N N . TYR A 1 259 ? -17.604 -10.790 24.950 1.00 86.69 259 TYR A N 1
ATOM 2137 C CA . TYR A 1 259 ? -17.408 -10.657 26.393 1.00 86.69 259 TYR A CA 1
ATOM 2138 C C . TYR A 1 259 ? -18.734 -10.427 27.099 1.00 86.69 259 TYR A C 1
ATOM 2140 O O . TYR A 1 259 ? -19.016 -11.091 28.092 1.00 86.69 259 TYR A O 1
ATOM 2148 N N . PHE A 1 260 ? -19.568 -9.528 26.576 1.00 89.50 260 PHE A N 1
ATOM 2149 C CA . PHE A 1 260 ? -20.860 -9.217 27.180 1.00 89.50 260 PHE A CA 1
ATOM 2150 C C . PHE A 1 260 ? -21.961 -10.244 26.886 1.00 89.50 260 PHE A C 1
ATOM 2152 O O . PHE A 1 260 ? -22.995 -10.228 27.554 1.00 89.50 260 PHE A O 1
ATOM 2159 N N . VAL A 1 261 ? -21.755 -11.153 25.927 1.00 89.19 261 VAL A N 1
ATOM 2160 C CA . VAL A 1 261 ? -22.603 -12.346 25.768 1.00 89.19 261 VAL A CA 1
ATOM 2161 C C . VAL A 1 261 ? -22.380 -13.314 26.932 1.00 89.19 261 VAL A C 1
ATOM 2163 O O . VAL A 1 261 ? -23.340 -13.891 27.439 1.00 89.19 261 VAL A O 1
ATOM 2166 N N . GLU A 1 262 ? -21.130 -13.482 27.369 1.00 86.62 262 GLU A N 1
ATOM 2167 C CA . GLU A 1 262 ? -20.771 -14.399 28.459 1.00 86.62 262 GLU A CA 1
ATOM 2168 C C . GLU A 1 262 ? -20.849 -13.734 29.847 1.00 86.62 262 GLU A C 1
ATOM 2170 O O . GLU A 1 262 ? -21.114 -14.407 30.844 1.00 86.62 262 GLU A O 1
ATOM 2175 N N . ASN A 1 263 ? -20.683 -12.411 29.914 1.00 87.38 263 ASN A N 1
ATOM 2176 C CA . ASN A 1 263 ? -20.646 -11.626 31.145 1.00 87.38 263 ASN A CA 1
ATOM 2177 C C . ASN A 1 263 ? -21.716 -10.523 31.093 1.00 87.38 263 ASN A C 1
ATOM 2179 O O . ASN A 1 263 ? -21.483 -9.485 30.473 1.00 87.38 263 ASN A O 1
ATOM 2183 N N . PRO A 1 264 ? -22.882 -10.697 31.746 1.00 90.81 264 PRO A N 1
ATOM 2184 C CA . PRO A 1 264 ? -23.943 -9.697 31.731 1.00 90.81 264 PRO A CA 1
ATOM 2185 C C . PRO A 1 264 ? -23.449 -8.308 32.128 1.00 90.81 264 PRO A C 1
ATOM 2187 O O . PRO A 1 264 ? -22.752 -8.137 33.133 1.00 90.81 264 PRO A O 1
ATOM 2190 N N . TYR A 1 265 ? -23.853 -7.296 31.365 1.00 93.06 265 TYR A N 1
ATOM 2191 C CA . TYR A 1 265 ? -23.494 -5.922 31.681 1.00 93.06 265 TYR A CA 1
ATOM 2192 C C . TYR A 1 265 ? -24.218 -5.481 32.955 1.00 93.06 265 TYR A C 1
ATOM 2194 O O . TYR A 1 265 ? -25.447 -5.427 32.997 1.00 93.06 265 TYR A O 1
ATOM 2202 N N . LYS A 1 266 ? -23.460 -5.142 33.997 1.00 92.38 266 LYS A N 1
ATOM 2203 C CA . LYS A 1 266 ? -24.005 -4.619 35.251 1.00 92.38 266 LYS A CA 1
ATOM 2204 C C . LYS A 1 266 ? -24.062 -3.099 35.194 1.00 92.38 266 LYS A C 1
ATOM 2206 O O . LYS A 1 266 ? -23.012 -2.464 35.161 1.00 92.38 266 LYS A O 1
ATOM 2211 N N . THR A 1 267 ? -25.256 -2.525 35.200 1.00 91.88 267 THR A N 1
ATOM 2212 C CA . THR A 1 267 ? -25.496 -1.073 35.246 1.00 91.88 267 THR A CA 1
ATOM 2213 C C . THR A 1 267 ? -25.054 -0.472 36.584 1.00 91.88 267 THR A C 1
ATOM 2215 O O . THR A 1 267 ? -24.832 -1.165 37.581 1.00 91.88 267 THR A O 1
ATOM 2218 N N . SER A 1 268 ? -24.991 0.853 36.649 1.00 87.25 268 SER A N 1
ATOM 2219 C CA . SER A 1 268 ? -24.586 1.611 37.835 1.00 87.25 268 SER A CA 1
ATOM 2220 C C . SER A 1 268 ? -25.590 1.554 38.984 1.00 87.25 268 SER A C 1
ATOM 2222 O O . SER A 1 268 ? -25.208 1.746 40.133 1.00 87.25 268 SER A O 1
ATOM 2224 N N . ASN A 1 269 ? -26.857 1.237 38.705 1.00 87.44 269 ASN A N 1
ATOM 2225 C CA . ASN A 1 269 ? -27.853 0.929 39.737 1.00 87.44 269 ASN A CA 1
ATOM 2226 C C . ASN A 1 269 ? -27.851 -0.559 40.155 1.00 87.44 269 ASN A C 1
ATOM 2228 O O . ASN A 1 269 ? -28.697 -0.970 40.945 1.00 87.44 269 ASN A O 1
ATOM 2232 N N . GLY A 1 270 ? -26.914 -1.367 39.643 1.00 87.94 270 GLY A N 1
ATOM 2233 C CA . GLY A 1 270 ? -26.724 -2.766 40.027 1.00 87.94 270 GLY A CA 1
ATOM 2234 C C . GLY A 1 270 ? -27.582 -3.786 39.272 1.00 87.94 270 GLY A C 1
ATOM 2235 O O . GLY A 1 270 ? -27.545 -4.964 39.622 1.00 87.94 270 GLY A O 1
ATOM 2236 N N . GLN A 1 271 ? -28.329 -3.368 38.249 1.00 91.44 271 GLN A N 1
ATOM 2237 C CA . GLN A 1 271 ? -29.112 -4.251 37.385 1.00 91.44 271 GLN A CA 1
ATOM 2238 C C . GLN A 1 271 ? -28.214 -4.977 36.371 1.00 91.44 271 GLN A C 1
ATOM 2240 O O . GLN A 1 271 ? -27.380 -4.366 35.710 1.00 91.44 271 GLN A O 1
ATOM 2245 N N . ASN A 1 272 ? -28.418 -6.286 36.204 1.00 93.31 272 ASN A N 1
ATOM 2246 C CA . ASN A 1 272 ? -27.725 -7.072 35.181 1.00 93.31 272 ASN A CA 1
ATOM 2247 C C . ASN A 1 272 ? -28.537 -7.092 33.878 1.00 93.31 272 ASN A C 1
ATOM 2249 O O . ASN A 1 272 ? -29.702 -7.496 33.871 1.00 93.31 272 ASN A O 1
ATOM 2253 N N . LEU A 1 273 ? -27.911 -6.681 32.776 1.00 93.81 273 LEU A N 1
ATOM 2254 C CA . LEU A 1 273 ? -28.449 -6.729 31.421 1.00 93.81 273 LEU A CA 1
ATOM 2255 C C . LEU A 1 273 ? -27.868 -7.948 30.700 1.00 93.81 273 LEU A C 1
ATOM 2257 O O . LEU A 1 273 ? -26.695 -7.967 30.332 1.00 93.81 273 LEU A O 1
ATOM 2261 N N . ASN A 1 274 ? -28.702 -8.970 30.504 1.00 92.62 274 ASN A N 1
ATOM 2262 C CA . ASN A 1 274 ? -28.285 -10.258 29.935 1.00 92.62 274 ASN A CA 1
ATOM 2263 C C . ASN A 1 274 ? -28.318 -10.295 28.398 1.00 92.62 274 ASN A C 1
ATOM 2265 O O . ASN A 1 274 ? -27.961 -11.308 27.805 1.00 92.62 274 ASN A O 1
ATOM 2269 N N . PHE A 1 275 ? -28.807 -9.237 27.745 1.00 95.00 275 PHE A N 1
ATOM 2270 C CA . PHE A 1 275 ? -28.955 -9.200 26.293 1.00 95.00 275 PHE A CA 1
ATOM 2271 C C . PHE A 1 275 ? -28.142 -8.059 25.703 1.00 95.00 275 PHE A C 1
ATOM 2273 O O . PHE A 1 275 ? -28.356 -6.890 26.036 1.00 95.00 275 PHE A O 1
ATOM 2280 N N . VAL A 1 276 ? -27.257 -8.418 24.780 1.00 95.12 276 VAL A N 1
ATOM 2281 C CA . VAL A 1 276 ? -26.368 -7.512 24.064 1.00 95.12 276 VAL A CA 1
ATOM 2282 C C . VAL A 1 276 ? -26.572 -7.667 22.555 1.00 95.12 276 VAL A C 1
ATOM 2284 O O . VAL A 1 276 ? -26.857 -8.757 22.059 1.00 95.12 276 VAL A O 1
ATOM 2287 N N . SER A 1 277 ? -26.464 -6.564 21.821 1.00 94.00 277 SER A N 1
ATOM 2288 C CA . SER A 1 277 ? -26.518 -6.523 20.355 1.00 94.00 277 SER A CA 1
ATOM 2289 C C . SER A 1 277 ? -25.412 -5.624 19.811 1.00 94.00 277 SER A C 1
ATOM 2291 O O . SER A 1 277 ? -25.113 -4.611 20.441 1.00 94.00 277 SER A O 1
ATOM 2293 N N . ARG A 1 278 ? -24.849 -5.982 18.653 1.00 93.88 278 ARG A N 1
ATOM 2294 C CA . ARG A 1 278 ? -23.791 -5.241 17.946 1.00 93.88 278 ARG A CA 1
ATOM 2295 C C . ARG A 1 278 ? -24.368 -4.453 16.760 1.00 93.88 278 ARG A C 1
ATOM 2297 O O . ARG A 1 278 ? -25.377 -4.884 16.200 1.00 93.88 278 ARG A O 1
ATOM 2304 N N . ASP A 1 279 ? -23.735 -3.343 16.387 1.00 90.88 279 ASP A N 1
ATOM 2305 C CA . ASP A 1 279 ? -24.043 -2.520 15.199 1.00 90.88 279 ASP A CA 1
ATOM 2306 C C . ASP A 1 279 ? -25.523 -2.081 15.115 1.00 90.88 279 ASP A C 1
ATOM 2308 O O . ASP A 1 279 ? -26.179 -2.162 14.068 1.00 90.88 279 ASP A O 1
ATOM 2312 N N . LYS A 1 280 ? -26.115 -1.658 16.242 1.00 92.50 280 LYS A N 1
ATOM 2313 C CA . LYS A 1 280 ? -27.554 -1.355 16.305 1.00 92.50 280 LYS A CA 1
ATOM 2314 C C . LYS A 1 280 ? -27.817 0.119 16.022 1.00 92.50 280 LYS A C 1
ATOM 2316 O O . LYS A 1 280 ? -27.236 1.006 16.643 1.00 92.50 280 LYS A O 1
ATOM 2321 N N . LYS A 1 281 ? -28.776 0.388 15.132 1.00 93.88 281 LYS A N 1
ATOM 2322 C CA . LYS A 1 281 ? -29.270 1.746 14.871 1.00 93.88 281 LYS A CA 1
ATOM 2323 C C . LYS A 1 281 ? -30.457 2.081 15.767 1.00 93.88 281 LYS A C 1
ATOM 2325 O O . LYS A 1 281 ? -31.462 1.374 15.763 1.00 93.88 281 LYS A O 1
ATOM 2330 N N . ILE A 1 282 ? -30.351 3.185 16.497 1.00 92.81 282 ILE A N 1
ATOM 2331 C CA . ILE A 1 282 ? -31.403 3.758 17.338 1.00 92.81 282 ILE A CA 1
ATOM 2332 C C . ILE A 1 282 ? -31.675 5.166 16.807 1.00 92.81 282 ILE A C 1
ATOM 2334 O O . ILE A 1 282 ? -30.760 5.979 16.720 1.00 92.81 282 ILE A O 1
ATOM 2338 N N . ASP A 1 283 ? -32.911 5.440 16.383 1.00 91.88 283 ASP A N 1
ATOM 2339 C CA . ASP A 1 283 ? -33.314 6.722 15.779 1.00 91.88 283 ASP A CA 1
ATOM 2340 C C . ASP A 1 283 ? -32.337 7.233 14.689 1.00 91.88 283 ASP A C 1
ATOM 2342 O O . ASP A 1 283 ? -32.034 8.420 14.585 1.00 91.88 283 ASP A O 1
ATOM 2346 N N . GLY A 1 284 ? -31.819 6.314 13.864 1.00 90.69 284 GLY A N 1
ATOM 2347 C CA . GLY A 1 284 ? -30.902 6.622 12.761 1.00 90.69 284 GLY A CA 1
ATOM 2348 C C . GLY A 1 284 ? -29.436 6.835 13.159 1.00 90.69 284 GLY A C 1
ATOM 2349 O O . GLY A 1 284 ? -28.613 7.078 12.276 1.00 90.69 284 GLY A O 1
ATOM 2350 N N . LYS A 1 285 ? -29.085 6.717 14.446 1.00 94.06 285 LYS A N 1
ATOM 2351 C CA . LYS A 1 285 ? -27.696 6.722 14.930 1.00 94.06 285 LYS A CA 1
ATOM 2352 C C . LYS A 1 285 ? -27.242 5.319 15.286 1.00 94.06 285 LYS A C 1
ATOM 2354 O O . LYS A 1 285 ? -27.967 4.570 15.929 1.00 94.06 285 LYS A O 1
ATOM 2359 N N . GLU A 1 286 ? -26.058 4.972 14.811 1.00 94.31 286 GLU A N 1
ATOM 2360 C CA . GLU A 1 286 ? -25.426 3.682 15.052 1.00 94.31 286 GLU A CA 1
ATOM 2361 C C . GLU A 1 286 ? -24.691 3.704 16.389 1.00 94.31 286 GLU A C 1
ATOM 2363 O O . GLU A 1 286 ? -24.136 4.737 16.769 1.00 94.31 286 GLU A O 1
ATOM 2368 N N . PHE A 1 287 ? -24.750 2.579 17.092 1.00 95.06 287 PHE A N 1
ATOM 2369 C CA . PHE A 1 287 ? -24.020 2.307 18.320 1.00 95.06 287 PHE A CA 1
ATOM 2370 C C . PHE A 1 287 ? -23.344 0.951 18.168 1.00 95.06 287 PHE A C 1
ATOM 2372 O O . PHE A 1 287 ? -23.998 -0.016 17.757 1.00 95.06 287 PHE A O 1
ATOM 2379 N N . ASP A 1 288 ? -22.068 0.890 18.540 1.00 96.06 288 ASP A N 1
ATOM 2380 C CA . ASP A 1 288 ? -21.254 -0.314 18.384 1.00 96.06 288 ASP A CA 1
ATOM 2381 C C . ASP A 1 288 ? -21.839 -1.472 19.206 1.00 96.06 288 ASP A C 1
ATOM 2383 O O . ASP A 1 288 ? -22.000 -2.582 18.699 1.00 96.06 288 ASP A O 1
ATOM 2387 N N . ILE A 1 289 ? -22.245 -1.201 20.455 1.00 96.44 289 ILE A N 1
ATOM 2388 C CA . ILE A 1 289 ? -22.872 -2.181 21.349 1.00 96.44 289 ILE A CA 1
ATOM 2389 C C . ILE A 1 289 ? -24.093 -1.577 22.055 1.00 96.44 289 ILE A C 1
ATOM 2391 O O . ILE A 1 289 ? -24.078 -0.441 22.526 1.00 96.44 289 ILE A O 1
ATOM 2395 N N . VAL A 1 290 ? -25.168 -2.355 22.180 1.00 96.69 290 VAL A N 1
ATOM 2396 C CA . VAL A 1 290 ? -26.397 -1.964 22.886 1.00 96.69 290 VAL A CA 1
ATOM 2397 C C . VAL A 1 290 ? -26.832 -3.059 23.851 1.00 96.69 290 VAL A C 1
ATOM 2399 O O . VAL A 1 290 ? -26.911 -4.227 23.471 1.00 96.69 290 VAL A O 1
ATOM 2402 N N . PHE A 1 291 ? -27.178 -2.664 25.076 1.00 96.69 291 PHE A N 1
ATOM 2403 C CA . PHE A 1 291 ? -27.592 -3.553 26.158 1.00 96.69 291 PHE A CA 1
ATOM 2404 C C . PHE A 1 291 ? -29.077 -3.399 26.484 1.00 96.69 291 PHE A C 1
ATOM 2406 O O . PHE A 1 291 ? -29.624 -2.293 26.484 1.00 96.69 291 PHE A O 1
ATOM 2413 N N . SER A 1 292 ? -29.736 -4.509 26.811 1.00 94.94 292 SER A N 1
ATOM 2414 C CA . SER A 1 292 ? -31.172 -4.549 27.101 1.00 94.94 292 SER A CA 1
ATOM 2415 C C . SER A 1 292 ? -31.538 -5.631 28.124 1.00 94.94 292 SER A C 1
ATOM 2417 O O . SER A 1 292 ? -30.776 -6.557 28.398 1.00 94.94 292 SER A O 1
ATOM 2419 N N . ASN A 1 293 ? -32.737 -5.509 28.700 1.00 91.00 293 ASN A N 1
ATOM 2420 C CA . ASN A 1 293 ? -33.263 -6.456 29.695 1.00 91.00 293 ASN A CA 1
ATOM 2421 C C . ASN A 1 293 ? -33.827 -7.745 29.099 1.00 91.00 293 ASN A C 1
ATOM 2423 O O . ASN A 1 293 ? -33.913 -8.763 29.780 1.00 91.00 293 ASN A O 1
ATOM 2427 N N . LYS A 1 294 ? -34.263 -7.688 27.844 1.00 91.31 294 LYS A N 1
ATOM 2428 C CA . LYS A 1 294 ? -34.868 -8.803 27.121 1.00 91.31 294 LYS A CA 1
ATOM 2429 C C . LYS A 1 294 ? -34.336 -8.809 25.700 1.00 91.31 294 LYS A C 1
ATOM 2431 O O . LYS A 1 294 ? -34.008 -7.746 25.175 1.00 91.31 294 LYS A O 1
ATOM 2436 N N . LYS A 1 295 ? -34.308 -9.983 25.073 1.00 87.19 295 LYS A N 1
ATOM 2437 C CA . LYS A 1 295 ? -33.974 -10.111 23.654 1.00 87.19 295 LYS A CA 1
ATOM 2438 C C . LYS A 1 295 ? -34.850 -9.163 22.831 1.00 87.19 295 LYS A C 1
ATOM 2440 O O . LYS A 1 295 ? -36.061 -9.116 23.045 1.00 87.19 295 LYS A O 1
ATOM 2445 N N . ASP A 1 296 ? -34.217 -8.378 21.964 1.00 82.06 296 ASP A N 1
ATOM 2446 C CA . ASP A 1 296 ? -34.867 -7.357 21.129 1.00 82.06 296 ASP A CA 1
ATOM 2447 C C . ASP A 1 296 ? -35.683 -6.312 21.921 1.00 82.06 296 ASP A C 1
ATOM 2449 O O . ASP A 1 296 ? -36.607 -5.687 21.403 1.00 82.06 296 ASP A O 1
ATOM 2453 N N . GLY A 1 297 ? -35.343 -6.111 23.198 1.00 86.94 297 GLY A N 1
ATOM 2454 C CA . GLY A 1 297 ? -35.979 -5.135 24.073 1.00 86.94 297 GLY A CA 1
ATOM 2455 C C . GLY A 1 297 ? -35.531 -3.696 23.837 1.00 86.94 297 GLY A C 1
ATOM 2456 O O . GLY A 1 297 ? -34.625 -3.410 23.047 1.00 86.94 297 GLY A O 1
ATOM 2457 N N . GLU A 1 298 ? -36.161 -2.787 24.585 1.00 91.50 298 GLU A N 1
ATOM 2458 C CA . GLU A 1 298 ? -35.729 -1.392 24.622 1.00 91.50 298 GLU A CA 1
ATOM 2459 C C . GLU A 1 298 ? -34.302 -1.292 25.193 1.00 91.50 298 GLU A C 1
ATOM 2461 O O . GLU A 1 298 ? -33.996 -1.948 26.200 1.00 91.50 298 GLU A O 1
ATOM 2466 N N . PRO A 1 299 ? -33.427 -0.495 24.556 1.00 94.94 299 PRO A N 1
ATOM 2467 C CA . PRO A 1 299 ? -32.085 -0.225 25.052 1.00 94.94 299 PRO A CA 1
ATOM 2468 C C . PRO A 1 299 ? -32.103 0.389 26.457 1.00 94.94 299 PRO A C 1
ATOM 2470 O O . PRO A 1 299 ? -32.865 1.313 26.731 1.00 94.94 299 PRO A O 1
ATOM 2473 N N . VAL A 1 300 ? -31.229 -0.097 27.337 1.00 95.94 300 VAL A N 1
ATOM 2474 C CA . VAL A 1 300 ? -31.031 0.448 28.694 1.00 95.94 300 VAL A CA 1
ATOM 2475 C C . VAL A 1 300 ? -29.684 1.158 28.805 1.00 95.94 300 VAL A C 1
ATOM 2477 O O . VAL A 1 300 ? -29.594 2.202 29.452 1.00 95.94 300 VAL A O 1
ATOM 2480 N N . ALA A 1 301 ? -28.667 0.632 28.125 1.00 96.69 301 ALA A N 1
ATOM 2481 C CA . ALA A 1 301 ? -27.347 1.230 27.991 1.00 96.69 301 ALA A CA 1
ATOM 2482 C C . ALA A 1 301 ? -26.848 1.056 26.550 1.00 96.69 301 ALA A C 1
ATOM 2484 O O . ALA A 1 301 ? -27.225 0.097 25.869 1.00 96.69 301 ALA A O 1
ATOM 2485 N N . ALA A 1 302 ? -26.002 1.972 26.092 1.00 96.75 302 ALA A N 1
ATOM 2486 C CA . ALA A 1 302 ? -25.344 1.883 24.794 1.00 96.75 302 ALA A CA 1
ATOM 2487 C C . ALA A 1 302 ? -23.861 2.222 24.938 1.00 96.75 302 ALA A C 1
ATOM 2489 O O . ALA A 1 302 ? -23.495 3.071 25.750 1.00 96.75 302 ALA A O 1
ATOM 2490 N N . MET A 1 303 ? -23.021 1.549 24.162 1.00 96.50 303 MET A N 1
ATOM 2491 C CA . MET A 1 303 ? -21.575 1.672 24.209 1.00 96.50 303 MET A CA 1
ATOM 2492 C C . MET A 1 303 ? -21.013 1.999 22.831 1.00 96.50 303 MET A C 1
ATOM 2494 O O . MET A 1 303 ? -21.386 1.384 21.834 1.00 96.50 303 MET A O 1
ATOM 2498 N N . GLU A 1 304 ? -20.084 2.945 22.828 1.00 96.38 304 GLU A N 1
ATOM 2499 C CA . GLU A 1 304 ? -19.249 3.304 21.691 1.00 96.38 304 GLU A CA 1
ATOM 2500 C C . GLU A 1 304 ? -17.815 2.830 21.952 1.00 96.38 304 GLU A C 1
ATOM 2502 O O . GLU A 1 304 ? -17.278 3.001 23.050 1.00 96.38 304 GLU A O 1
ATOM 2507 N N . ILE A 1 305 ? -17.184 2.249 20.940 1.00 93.94 305 ILE A N 1
ATOM 2508 C CA . ILE A 1 305 ? -15.840 1.686 20.963 1.00 93.94 305 ILE A CA 1
ATOM 2509 C C . ILE A 1 305 ? -14.965 2.518 20.029 1.00 93.94 305 ILE A C 1
ATOM 2511 O O . ILE A 1 305 ? -15.253 2.686 18.841 1.00 93.94 305 ILE A O 1
ATOM 2515 N N . LYS A 1 306 ? -13.868 3.073 20.551 1.00 91.81 306 LYS A N 1
ATOM 2516 C CA . LYS A 1 306 ? -12.944 3.881 19.745 1.00 91.81 306 LYS A CA 1
ATOM 2517 C C . LYS A 1 306 ? -11.480 3.594 20.060 1.00 91.81 306 LYS A C 1
ATOM 2519 O O . LYS A 1 306 ? -11.117 3.429 21.227 1.00 91.81 306 LYS A O 1
ATOM 2524 N N . PRO A 1 307 ? -10.601 3.588 19.041 1.00 88.62 307 PRO A N 1
ATOM 2525 C CA . PRO A 1 307 ? -9.175 3.545 19.293 1.00 88.62 307 PRO A CA 1
ATOM 2526 C C . PRO A 1 307 ? -8.737 4.857 19.940 1.00 88.62 307 PRO A C 1
ATOM 2528 O O . PRO A 1 307 ? -9.174 5.942 19.548 1.00 88.62 307 PRO A O 1
ATOM 2531 N N . LEU A 1 308 ? -7.788 4.771 20.867 1.00 86.38 308 LEU A N 1
ATOM 2532 C CA . LEU A 1 308 ? -7.185 5.920 21.539 1.00 86.38 308 LEU A CA 1
ATOM 2533 C C . LEU A 1 308 ? -6.652 6.962 20.537 1.00 86.38 308 LEU A C 1
ATOM 2535 O O . LEU A 1 308 ? -6.738 8.163 20.781 1.00 86.38 308 LEU A O 1
ATOM 2539 N N . ASN A 1 309 ? -6.159 6.517 19.376 1.00 82.25 309 ASN A N 1
ATOM 2540 C CA . ASN A 1 309 ? -5.651 7.391 18.317 1.00 82.25 309 ASN A CA 1
ATOM 2541 C C . ASN A 1 309 ? -6.711 8.357 17.748 1.00 82.25 309 ASN A C 1
ATOM 2543 O O . ASN A 1 309 ? -6.373 9.471 17.349 1.00 82.25 309 ASN A O 1
ATOM 2547 N N . THR A 1 310 ? -7.994 7.976 17.748 1.00 86.81 310 THR A N 1
ATOM 2548 C CA . THR A 1 310 ? -9.091 8.865 17.327 1.00 86.81 310 THR A CA 1
ATOM 2549 C C . THR A 1 310 ? -9.216 10.065 18.263 1.00 86.81 310 THR A C 1
ATOM 2551 O O . THR A 1 310 ? -9.453 11.176 17.801 1.00 86.81 310 THR A O 1
ATOM 2554 N N . LEU A 1 311 ? -8.976 9.879 19.563 1.00 87.19 311 LEU A N 1
ATOM 2555 C CA . LEU A 1 311 ? -9.038 10.962 20.550 1.00 87.19 311 LEU A CA 1
ATOM 2556 C C . LEU A 1 311 ? -7.853 11.933 20.442 1.00 87.19 311 LEU A C 1
ATOM 2558 O O . LEU A 1 311 ? -7.978 13.101 20.808 1.00 87.19 311 LEU A O 1
ATOM 2562 N N . TYR A 1 312 ? -6.714 11.475 19.917 1.00 84.25 312 TYR A N 1
ATOM 2563 C CA . TYR A 1 312 ? -5.581 12.350 19.616 1.00 84.25 312 TYR A CA 1
ATOM 2564 C C . TYR A 1 312 ? -5.810 13.158 18.338 1.00 84.25 312 TYR A C 1
ATOM 2566 O O . TYR A 1 312 ? -5.657 14.376 18.360 1.00 84.25 312 TYR A O 1
ATOM 2574 N N . ASN A 1 313 ? -6.206 12.498 17.246 1.00 84.75 313 ASN A N 1
ATOM 2575 C CA . ASN A 1 313 ? -6.113 13.095 15.908 1.00 84.75 313 ASN A CA 1
ATOM 2576 C C . ASN A 1 313 ? -7.449 13.560 15.317 1.00 84.75 313 ASN A C 1
ATOM 2578 O O . ASN A 1 313 ? -7.453 14.357 14.387 1.00 84.75 313 ASN A O 1
ATOM 2582 N N . ARG A 1 314 ? -8.581 13.034 15.798 1.00 89.88 314 ARG A N 1
ATOM 2583 C CA . ARG A 1 314 ? -9.922 13.255 15.219 1.00 89.88 314 ARG A CA 1
ATOM 2584 C C . ARG A 1 314 ? -10.972 13.503 16.305 1.00 89.88 314 ARG A C 1
ATOM 2586 O O . ARG A 1 314 ? -12.119 13.072 16.192 1.00 89.88 314 ARG A O 1
ATOM 2593 N N . PHE A 1 315 ? -10.568 14.187 17.377 1.00 92.31 315 PHE A N 1
ATOM 2594 C CA . PHE A 1 315 ? -11.430 14.411 18.534 1.00 92.31 315 PHE A CA 1
ATOM 2595 C C . PHE A 1 315 ? -12.688 15.206 18.183 1.00 92.31 315 PHE A C 1
ATOM 2597 O O . PHE A 1 315 ? -13.767 14.799 18.584 1.00 92.31 315 PHE A O 1
ATOM 2604 N N . ASP A 1 316 ? -12.585 16.275 17.393 1.00 93.81 316 ASP A N 1
ATOM 2605 C CA . ASP A 1 316 ? -13.743 17.120 17.065 1.00 93.81 316 ASP A CA 1
ATOM 2606 C C . ASP A 1 316 ? -14.815 16.363 16.267 1.00 93.81 316 ASP A C 1
ATOM 2608 O O . ASP A 1 316 ? -16.017 16.495 16.516 1.00 93.81 316 ASP A O 1
ATOM 2612 N N . GLU A 1 317 ? -14.385 15.511 15.332 1.00 95.06 317 GLU A N 1
ATOM 2613 C CA . GLU A 1 317 ? -15.281 14.632 14.577 1.00 95.06 317 GLU A CA 1
ATOM 2614 C C . GLU A 1 317 ? -15.967 13.622 15.499 1.00 95.06 317 GLU A C 1
ATOM 2616 O O . GLU A 1 317 ? -17.187 13.440 15.429 1.00 95.06 317 GLU A O 1
ATOM 2621 N N . PHE A 1 318 ? -15.196 13.016 16.405 1.00 94.75 318 PHE A N 1
ATOM 2622 C CA . PHE A 1 318 ? -15.726 12.102 17.406 1.00 94.75 318 PHE A CA 1
ATOM 2623 C C . PHE A 1 318 ? -16.691 12.801 18.374 1.00 94.75 318 PHE A C 1
ATOM 2625 O O . PHE A 1 318 ? -17.772 12.282 18.630 1.00 94.75 318 PHE A O 1
ATOM 2632 N N . MET A 1 319 ? -16.376 14.004 18.856 1.00 95.62 319 MET A N 1
ATOM 2633 C CA . MET A 1 319 ? -17.248 14.781 19.739 1.00 95.62 319 MET A CA 1
ATOM 2634 C C . MET A 1 319 ? -18.573 15.119 19.080 1.00 95.62 319 MET A C 1
ATOM 2636 O O . MET A 1 319 ? -19.624 15.028 19.717 1.00 95.62 319 MET A O 1
ATOM 2640 N N . LYS A 1 320 ? -18.551 15.470 17.791 1.00 96.25 320 LYS A N 1
ATOM 2641 C CA . LYS A 1 320 ? -19.770 15.697 17.015 1.00 96.25 320 LYS A CA 1
ATOM 2642 C C . LYS A 1 320 ? -20.623 14.428 16.938 1.00 96.25 320 LYS A C 1
ATOM 2644 O O . LYS A 1 320 ? -21.840 14.514 17.101 1.00 96.25 320 LYS A O 1
ATOM 2649 N N . GLN A 1 321 ? -20.005 13.268 16.714 1.00 95.50 321 GLN A N 1
ATOM 2650 C CA . GLN A 1 321 ? -20.701 11.978 16.709 1.00 95.50 321 GLN A CA 1
ATOM 2651 C C . GLN A 1 321 ? -21.279 11.643 18.093 1.00 95.50 321 GLN A C 1
ATOM 2653 O O . GLN A 1 321 ? -22.484 11.411 18.203 1.00 95.50 321 GLN A O 1
ATOM 2658 N N . ALA A 1 322 ? -20.451 11.681 19.139 1.00 95.88 322 ALA A N 1
ATOM 2659 C CA . ALA A 1 322 ? -20.838 11.377 20.513 1.00 95.88 322 ALA A CA 1
ATOM 2660 C C . ALA A 1 322 ? -21.978 12.290 20.980 1.00 95.88 322 ALA A C 1
ATOM 2662 O O . ALA A 1 322 ? -22.957 11.817 21.547 1.00 95.88 322 ALA A O 1
ATOM 2663 N N . SER A 1 323 ? -21.923 13.585 20.653 1.00 96.56 323 SER A N 1
ATOM 2664 C CA . SER A 1 323 ? -22.998 14.528 20.981 1.00 96.56 323 SER A CA 1
ATOM 2665 C C . SER A 1 323 ? -24.334 14.118 20.361 1.00 96.56 323 SER A C 1
ATOM 2667 O O . SER A 1 323 ? -25.362 14.132 21.031 1.00 96.56 323 SER A O 1
ATOM 2669 N N . GLN A 1 324 ? -24.333 13.694 19.094 1.00 96.50 324 GLN A N 1
ATOM 2670 C CA . GLN A 1 324 ? -25.544 13.229 18.411 1.00 96.50 324 GLN A CA 1
ATOM 2671 C C . GLN A 1 324 ? -26.077 11.912 18.988 1.00 96.50 324 GLN A C 1
ATOM 2673 O O . GLN A 1 324 ? -27.290 11.734 19.091 1.00 96.50 324 GLN A O 1
ATOM 2678 N N . GLN A 1 325 ? -25.188 10.991 19.359 1.00 96.75 325 GLN A N 1
ATOM 2679 C CA . GLN A 1 325 ? -25.547 9.743 20.032 1.00 96.75 325 GLN A CA 1
ATOM 2680 C C . GLN A 1 325 ? -26.152 10.011 21.419 1.00 96.75 325 GLN A C 1
ATOM 2682 O O . GLN A 1 325 ? -27.189 9.444 21.758 1.00 96.75 325 GLN A O 1
ATOM 2687 N N . ILE A 1 326 ? -25.568 10.930 22.187 1.00 97.00 326 ILE A N 1
ATOM 2688 C CA . ILE A 1 326 ? -26.055 11.340 23.508 1.00 97.00 326 ILE A CA 1
ATOM 2689 C C . ILE A 1 326 ? -27.452 11.980 23.418 1.00 97.00 326 ILE A C 1
ATOM 2691 O O . ILE A 1 326 ? -28.302 11.706 24.265 1.00 97.00 326 ILE A O 1
ATOM 2695 N N . GLU A 1 327 ? -27.743 12.770 22.378 1.00 96.94 327 GLU A N 1
ATOM 2696 C CA . GLU A 1 327 ? -29.105 13.278 22.137 1.00 96.94 327 GLU A CA 1
ATOM 2697 C C . GLU A 1 327 ? -30.114 12.142 21.890 1.00 96.94 327 GLU A C 1
ATOM 2699 O O . GLU A 1 327 ? -31.224 12.165 22.427 1.00 96.94 327 GLU A O 1
ATOM 2704 N N . VAL A 1 328 ? -29.731 11.111 21.127 1.00 96.31 328 VAL A N 1
ATOM 2705 C CA . VAL A 1 328 ? -30.578 9.923 20.916 1.00 96.31 328 VAL A CA 1
ATOM 2706 C C . VAL A 1 328 ? -30.797 9.155 22.220 1.00 96.31 328 VAL A C 1
ATOM 2708 O O . VAL A 1 328 ? -31.930 8.767 22.511 1.00 96.31 328 VAL A O 1
ATOM 2711 N N . ILE A 1 329 ? -29.748 8.973 23.025 1.00 96.00 329 ILE A N 1
ATOM 2712 C CA . ILE A 1 329 ? -29.821 8.327 24.345 1.00 96.00 329 ILE A CA 1
ATOM 2713 C C . ILE A 1 329 ? -30.799 9.067 25.251 1.00 96.00 329 ILE A C 1
ATOM 2715 O O . ILE A 1 329 ? -31.698 8.441 25.815 1.00 96.00 329 ILE A O 1
ATOM 2719 N N . ASN A 1 330 ? -30.685 10.395 25.319 1.00 96.25 330 ASN A N 1
ATOM 2720 C CA . ASN A 1 330 ? -31.589 11.243 26.088 1.00 96.25 330 ASN A CA 1
ATOM 2721 C C . ASN A 1 330 ? -33.042 11.085 25.611 1.00 96.25 330 ASN A C 1
ATOM 2723 O O . ASN A 1 330 ? -33.939 10.792 26.401 1.00 96.25 330 ASN A O 1
ATOM 2727 N N . LYS A 1 331 ? -33.274 11.196 24.296 1.00 95.38 331 LYS A N 1
ATOM 2728 C CA . LYS A 1 331 ? -34.606 11.086 23.682 1.00 95.38 331 LYS A CA 1
ATOM 2729 C C . LYS A 1 331 ? -35.268 9.729 23.937 1.00 95.38 331 LYS A C 1
ATOM 2731 O O . LYS A 1 331 ? -36.475 9.667 24.161 1.00 95.38 331 LYS A O 1
ATOM 2736 N N . ARG A 1 332 ? -34.496 8.641 23.893 1.00 94.12 332 ARG A N 1
ATOM 2737 C CA . ARG A 1 332 ? -34.977 7.267 24.116 1.00 94.12 332 ARG A CA 1
ATOM 2738 C C . ARG A 1 332 ? -34.953 6.857 25.591 1.00 94.12 332 ARG A C 1
ATOM 2740 O O . ARG A 1 332 ? -35.287 5.717 25.895 1.00 94.12 332 ARG A O 1
ATOM 2747 N N . ASN A 1 333 ? -34.606 7.775 26.499 1.00 93.44 333 ASN A N 1
ATOM 2748 C CA . ASN A 1 333 ? -34.526 7.539 27.942 1.00 93.44 333 ASN A CA 1
ATOM 2749 C C . ASN A 1 333 ? -33.577 6.378 28.318 1.00 93.44 333 ASN A C 1
ATOM 2751 O O . ASN A 1 333 ? -33.794 5.680 29.314 1.00 93.44 333 ASN A O 1
ATOM 2755 N N . ILE A 1 334 ? -32.532 6.182 27.509 1.00 94.69 334 ILE A N 1
ATOM 2756 C CA . ILE A 1 334 ? -31.442 5.238 27.762 1.00 94.69 334 ILE A CA 1
ATOM 2757 C C . ILE A 1 334 ? -30.616 5.806 28.919 1.00 94.69 334 ILE A C 1
ATOM 2759 O O . ILE A 1 334 ? -30.315 6.998 28.954 1.00 94.69 334 ILE A O 1
ATOM 2763 N N . LYS A 1 335 ? -30.297 4.973 29.910 1.00 93.88 335 LYS A N 1
ATOM 2764 C CA . LYS A 1 335 ? -29.773 5.444 31.200 1.00 93.88 335 LYS A CA 1
ATOM 2765 C C . LYS A 1 335 ? -28.271 5.666 31.199 1.00 93.88 335 LYS A C 1
ATOM 2767 O O . LYS A 1 335 ? -27.787 6.506 31.958 1.00 93.88 335 LYS A O 1
ATOM 2772 N N . GLU A 1 336 ? -27.550 4.923 30.366 1.00 95.94 336 GLU A N 1
ATOM 2773 C CA . GLU A 1 336 ? -26.092 4.914 30.392 1.00 95.94 336 GLU A CA 1
ATOM 2774 C C . GLU A 1 336 ? -25.494 5.025 28.991 1.00 95.94 336 GLU A C 1
ATOM 2776 O O . GLU A 1 336 ? -25.928 4.347 28.055 1.00 95.94 336 GLU A O 1
ATOM 2781 N N . TYR A 1 337 ? -24.469 5.870 28.889 1.00 96.56 337 TYR A N 1
ATOM 2782 C CA . TYR A 1 337 ? -23.572 5.960 27.747 1.00 96.56 337 TYR A CA 1
ATOM 2783 C C . TYR A 1 337 ? -22.199 5.437 28.159 1.00 96.56 337 TYR A C 1
ATOM 2785 O O . TYR A 1 337 ? -21.560 5.970 29.068 1.00 96.56 337 TYR A O 1
ATOM 2793 N N . CYS A 1 338 ? -21.732 4.384 27.508 1.00 95.56 338 CYS A N 1
ATOM 2794 C CA . CYS A 1 338 ? -20.426 3.812 27.778 1.00 95.56 338 CYS A CA 1
ATOM 2795 C C . CYS A 1 338 ? -19.464 4.183 26.658 1.00 95.56 338 CYS A C 1
ATOM 2797 O O . CYS A 1 338 ? -19.781 4.040 25.482 1.00 95.56 338 CYS A O 1
ATOM 2799 N N . LEU A 1 339 ? -18.262 4.604 27.021 1.00 94.88 339 LEU A N 1
ATOM 2800 C CA . LEU A 1 339 ? -17.170 4.774 26.079 1.00 94.88 339 LEU A CA 1
ATOM 2801 C C . LEU A 1 339 ? -16.104 3.735 26.398 1.00 94.88 339 LEU A C 1
ATOM 2803 O O . LEU A 1 339 ? -15.588 3.698 27.512 1.00 94.88 339 LEU A O 1
ATOM 2807 N N . LEU A 1 340 ? -15.773 2.893 25.428 1.00 93.00 340 LEU A N 1
ATOM 2808 C CA . LEU A 1 340 ? -14.641 1.988 25.511 1.00 93.00 340 LEU A CA 1
ATOM 2809 C C . LEU A 1 340 ? -13.519 2.518 24.630 1.00 93.00 340 LEU A C 1
ATOM 2811 O O . LEU A 1 340 ? -13.665 2.655 23.415 1.00 93.00 340 LEU A O 1
ATOM 2815 N N . ILE A 1 341 ? -12.382 2.799 25.254 1.00 89.94 341 ILE A N 1
ATOM 2816 C CA . ILE A 1 341 ? -11.176 3.240 24.567 1.00 89.94 341 ILE A CA 1
ATOM 2817 C C . ILE A 1 341 ? -10.212 2.070 24.519 1.00 89.94 341 ILE A C 1
ATOM 2819 O O . ILE A 1 341 ? -9.799 1.564 25.564 1.00 89.94 341 ILE A O 1
ATOM 2823 N N . TYR A 1 342 ? -9.813 1.664 23.318 1.00 86.81 342 TYR A N 1
ATOM 2824 C CA . TYR A 1 342 ? -8.786 0.642 23.160 1.00 86.81 342 TYR A CA 1
ATOM 2825 C C . TYR A 1 3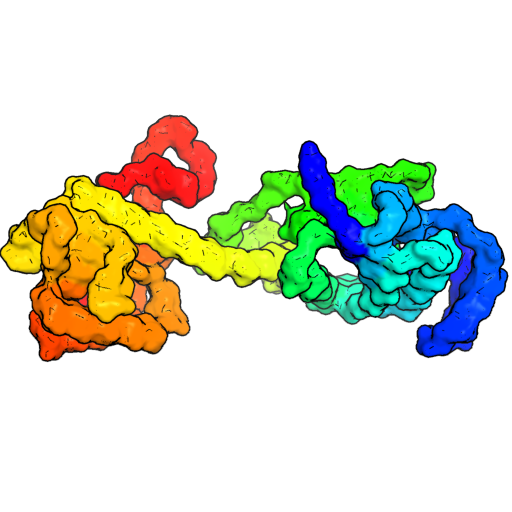42 ? -7.484 1.207 22.606 1.00 86.81 342 TYR A C 1
ATOM 2827 O O . TYR A 1 342 ? -7.452 2.193 21.869 1.00 86.81 342 TYR A O 1
ATOM 2835 N N . SER A 1 343 ? -6.382 0.567 22.965 1.00 79.94 343 SER A N 1
ATOM 2836 C CA . SER A 1 343 ? -5.047 0.916 22.501 1.00 79.94 343 SER A CA 1
ATOM 2837 C C . SER A 1 343 ? -4.286 -0.352 22.147 1.00 79.94 343 SER A C 1
ATOM 2839 O O . SER A 1 343 ? -4.314 -1.330 22.896 1.00 79.94 343 SER A O 1
ATOM 2841 N N . LEU A 1 344 ? -3.604 -0.327 21.000 1.00 71.19 344 LEU A N 1
ATOM 2842 C CA . LEU A 1 344 ? -2.760 -1.435 20.557 1.00 71.19 344 LEU A CA 1
ATOM 2843 C C . LEU A 1 344 ? -1.407 -1.457 21.276 1.00 71.19 344 LEU A C 1
ATOM 2845 O O . LEU A 1 344 ? -0.833 -2.523 21.433 1.00 71.19 344 LEU A O 1
ATOM 2849 N N . GLU A 1 345 ? -0.893 -0.309 21.730 1.00 63.28 345 GLU A N 1
ATOM 2850 C CA . GLU A 1 345 ? 0.482 -0.211 22.255 1.00 63.28 345 GLU A CA 1
ATOM 2851 C C . GLU A 1 345 ? 0.665 0.710 23.463 1.00 63.28 345 GLU A C 1
ATOM 2853 O O . GLU A 1 345 ? 1.610 0.545 24.235 1.00 63.28 345 GLU A O 1
ATOM 2858 N N . VAL A 1 346 ? -0.186 1.724 23.600 1.00 60.94 346 VAL A N 1
ATOM 2859 C CA . VAL A 1 346 ? -0.075 2.739 24.647 1.00 60.94 346 VAL A CA 1
ATOM 2860 C C . VAL A 1 346 ? -0.736 2.226 25.919 1.00 60.94 346 VAL A C 1
ATOM 2862 O O . VAL A 1 346 ? -1.930 1.931 25.903 1.00 60.94 346 VAL A O 1
ATOM 2865 N N . ASN A 1 347 ? 0.040 2.180 27.001 1.00 58.00 347 ASN A N 1
ATOM 2866 C CA . ASN A 1 347 ? -0.427 1.747 28.317 1.00 58.00 347 ASN A CA 1
ATOM 2867 C C . ASN A 1 347 ? -1.129 2.860 29.113 1.00 58.00 347 ASN A C 1
ATOM 2869 O O . ASN A 1 347 ? -1.901 2.557 30.011 1.00 58.00 347 ASN A O 1
ATOM 2873 N N . GLU A 1 348 ? -0.889 4.136 28.788 1.00 67.75 348 GLU A N 1
ATOM 2874 C CA . GLU A 1 348 ? -1.385 5.273 29.575 1.00 67.75 348 GLU A CA 1
ATOM 2875 C C . GLU A 1 348 ? -2.087 6.329 28.711 1.00 67.75 348 GLU A C 1
ATOM 2877 O O . GLU A 1 348 ? -1.560 6.800 27.697 1.00 67.75 348 GLU A O 1
ATOM 2882 N N . ILE A 1 349 ? -3.279 6.741 29.144 1.00 74.94 349 ILE A N 1
ATOM 2883 C CA . ILE A 1 349 ? -4.010 7.864 28.556 1.00 74.94 349 ILE A CA 1
ATOM 2884 C C . ILE A 1 349 ? -3.390 9.163 29.083 1.00 74.94 349 ILE A C 1
ATOM 2886 O O . ILE A 1 349 ? -3.379 9.410 30.287 1.00 74.94 349 ILE A O 1
ATOM 2890 N N . LYS A 1 350 ? -2.869 10.010 28.187 1.00 82.88 350 LYS A N 1
ATOM 2891 C CA . LYS A 1 350 ? -2.282 11.304 28.569 1.00 82.88 350 LYS A CA 1
ATOM 2892 C C . LYS A 1 350 ? -3.343 12.247 29.148 1.00 82.88 350 LYS A C 1
ATOM 2894 O O . LYS A 1 350 ? -4.500 12.216 28.731 1.00 82.88 350 LYS A O 1
ATOM 2899 N N . SER A 1 351 ? -2.919 13.155 30.027 1.00 83.12 351 SER A N 1
ATOM 2900 C CA . SER A 1 351 ? -3.781 14.152 30.689 1.00 83.12 351 SER A CA 1
ATOM 2901 C C . SER A 1 351 ? -4.612 15.004 29.722 1.00 83.12 351 SER A C 1
ATOM 2903 O O . SER A 1 351 ? -5.771 15.295 30.000 1.00 83.12 351 SER A O 1
ATOM 2905 N N . GLU A 1 352 ? -4.068 15.349 28.554 1.00 85.56 352 GLU A N 1
ATOM 2906 C CA . GLU A 1 352 ? -4.804 16.070 27.508 1.00 85.56 352 GLU A CA 1
ATOM 2907 C C . GLU A 1 352 ? -6.054 15.303 27.039 1.00 85.56 352 GLU A C 1
ATOM 2909 O O . GLU A 1 352 ? -7.128 15.882 26.881 1.00 85.56 352 GLU A O 1
ATOM 2914 N N . ILE A 1 353 ? -5.933 13.984 26.858 1.00 87.44 353 ILE A N 1
ATOM 2915 C CA . ILE A 1 353 ? -7.054 13.130 26.455 1.00 87.44 353 ILE A CA 1
ATOM 2916 C C . ILE A 1 353 ? -8.045 12.954 27.604 1.00 87.44 353 ILE A C 1
ATOM 2918 O O . ILE A 1 353 ? -9.249 12.916 27.368 1.00 87.44 353 ILE A O 1
ATOM 2922 N N . ILE A 1 354 ? -7.566 12.906 28.848 1.00 87.50 354 ILE A N 1
ATOM 2923 C CA . ILE A 1 354 ? -8.441 12.869 30.026 1.00 87.50 354 ILE A CA 1
ATOM 2924 C C . ILE A 1 354 ? -9.356 14.100 30.051 1.00 87.50 354 ILE A C 1
ATOM 2926 O O . ILE A 1 354 ? -10.568 13.942 30.187 1.00 87.50 354 ILE A O 1
ATOM 2930 N N . ASN A 1 355 ? -8.812 15.302 29.835 1.00 87.62 355 ASN A N 1
ATOM 2931 C CA . ASN A 1 355 ? -9.603 16.539 29.779 1.00 87.62 355 ASN A CA 1
ATOM 2932 C C . ASN A 1 355 ? -10.661 16.490 28.666 1.00 87.62 355 ASN A C 1
ATOM 2934 O O . ASN A 1 355 ? -11.824 16.804 28.894 1.00 87.62 355 ASN A O 1
ATOM 2938 N N . LYS A 1 356 ? -10.275 16.006 27.483 1.00 91.25 356 LYS A N 1
ATOM 2939 C CA . LYS A 1 356 ? -11.185 15.777 26.353 1.00 91.25 356 LYS A CA 1
ATOM 2940 C C . LYS A 1 356 ? -12.335 14.817 26.708 1.00 91.25 356 LYS A C 1
ATOM 2942 O O . LYS A 1 356 ? -13.493 15.086 26.403 1.00 91.25 356 LYS A O 1
ATOM 2947 N N . ILE A 1 357 ? -12.058 13.714 27.407 1.00 91.19 357 ILE A N 1
ATOM 2948 C CA . ILE A 1 357 ? -13.106 12.776 27.852 1.00 91.19 357 ILE A CA 1
ATOM 2949 C C . ILE A 1 357 ? -14.014 13.416 28.917 1.00 91.19 357 ILE A C 1
ATOM 2951 O O . ILE A 1 357 ? -15.218 13.147 28.941 1.00 91.19 357 ILE A O 1
ATOM 2955 N N . GLN A 1 358 ? -13.481 14.292 29.776 1.00 92.00 358 GLN A N 1
ATOM 2956 C CA . GLN A 1 358 ? -14.291 15.023 30.756 1.00 92.00 358 GLN A CA 1
ATOM 2957 C C . GLN A 1 358 ? -15.351 15.914 30.096 1.00 92.00 358 GLN A C 1
ATOM 2959 O O . GLN A 1 358 ? -16.435 16.063 30.658 1.00 92.00 358 GLN A O 1
ATOM 2964 N N . ASP A 1 359 ? -15.102 16.446 28.899 1.00 92.19 359 ASP A N 1
ATOM 2965 C CA . ASP A 1 359 ? -16.107 17.222 28.166 1.00 92.19 359 ASP A CA 1
ATOM 2966 C C . ASP A 1 359 ? -17.299 16.357 27.726 1.00 92.19 359 ASP A C 1
ATOM 2968 O O . ASP A 1 359 ? -18.451 16.779 27.841 1.00 92.19 359 ASP A O 1
ATOM 2972 N N . ILE A 1 360 ? -17.058 15.102 27.333 1.00 94.31 360 ILE A N 1
ATOM 2973 C CA . ILE A 1 360 ? -18.129 14.125 27.057 1.00 94.31 360 ILE A CA 1
ATOM 2974 C C . ILE A 1 360 ? -18.901 13.813 28.342 1.00 94.31 360 ILE A C 1
ATOM 2976 O O . ILE A 1 360 ? -20.132 13.780 28.345 1.00 94.31 360 ILE A O 1
ATOM 2980 N N . LYS A 1 361 ? -18.182 13.627 29.457 1.00 94.50 361 LYS A N 1
ATOM 2981 C CA . LYS A 1 361 ? -18.778 13.349 30.772 1.00 94.50 361 LYS A CA 1
ATOM 2982 C C . LYS A 1 361 ? -19.709 14.481 31.211 1.00 94.50 361 LYS A C 1
ATOM 2984 O O . LYS A 1 361 ? -20.802 14.201 31.698 1.00 94.50 361 LYS A O 1
ATOM 2989 N N . ARG A 1 362 ? -19.315 15.742 30.991 1.00 94.94 362 ARG A N 1
ATOM 2990 C CA . ARG A 1 362 ? -20.160 16.926 31.234 1.00 94.94 362 ARG A CA 1
ATOM 2991 C C . ARG A 1 362 ? -21.418 16.907 30.367 1.00 94.94 362 ARG A C 1
ATOM 2993 O O . ARG A 1 362 ? -22.512 17.044 30.901 1.00 94.94 362 ARG A O 1
ATOM 3000 N N . LEU A 1 363 ? -21.279 16.629 29.070 1.00 95.31 363 LEU A N 1
ATOM 3001 C CA . LEU A 1 363 ? -22.416 16.564 28.147 1.00 95.31 363 LEU A CA 1
ATOM 3002 C C . LEU A 1 363 ? -23.452 15.495 28.542 1.00 95.31 363 LEU A C 1
ATOM 3004 O O . LEU A 1 363 ? -24.658 15.729 28.445 1.00 95.31 363 LEU A O 1
ATOM 3008 N N . CYS A 1 364 ? -22.994 14.328 29.004 1.00 95.50 364 CYS A N 1
ATOM 3009 C CA . CYS A 1 364 ? -23.862 13.291 29.564 1.00 95.50 364 CYS A CA 1
ATOM 3010 C C . CYS A 1 364 ? -24.551 13.765 30.853 1.00 95.50 364 CYS A C 1
ATOM 3012 O O . CYS A 1 364 ? -25.765 13.600 31.004 1.00 95.50 364 CYS A O 1
ATOM 3014 N N . ALA A 1 365 ? -23.795 14.388 31.764 1.00 94.12 365 ALA A N 1
ATOM 3015 C CA . ALA A 1 365 ? -24.301 14.863 33.049 1.00 94.12 365 ALA A CA 1
ATOM 3016 C C . ALA A 1 365 ? -25.405 15.924 32.896 1.00 94.12 365 ALA A C 1
ATOM 3018 O O . ALA A 1 365 ? -26.433 15.823 33.570 1.00 94.12 365 ALA A O 1
ATOM 3019 N N . ASP A 1 366 ? -25.257 16.865 31.956 1.00 94.25 366 ASP A N 1
ATOM 3020 C CA . ASP A 1 366 ? -26.265 17.894 31.644 1.00 94.25 366 ASP A CA 1
ATOM 3021 C C . ASP A 1 366 ? -27.622 17.290 31.244 1.00 94.25 366 ASP A C 1
ATOM 3023 O O . ASP A 1 366 ? -28.682 17.884 31.451 1.00 94.25 366 ASP A O 1
ATOM 3027 N N . LYS A 1 367 ? -27.600 16.069 30.704 1.00 95.06 367 LYS A N 1
ATOM 3028 C CA . LYS A 1 367 ? -28.777 15.299 30.283 1.00 95.06 367 LYS A CA 1
ATOM 3029 C C . LYS A 1 367 ? -29.177 14.207 31.274 1.00 95.06 367 LYS A C 1
ATOM 3031 O O . LYS A 1 367 ? -30.056 13.406 30.972 1.00 95.06 367 LYS A O 1
ATOM 3036 N N . LYS A 1 368 ? -28.564 14.169 32.464 1.00 93.88 368 LYS A N 1
ATOM 3037 C CA . LYS A 1 368 ? -28.783 13.136 33.495 1.00 93.88 368 LYS A CA 1
ATOM 3038 C C . LYS A 1 368 ? -28.521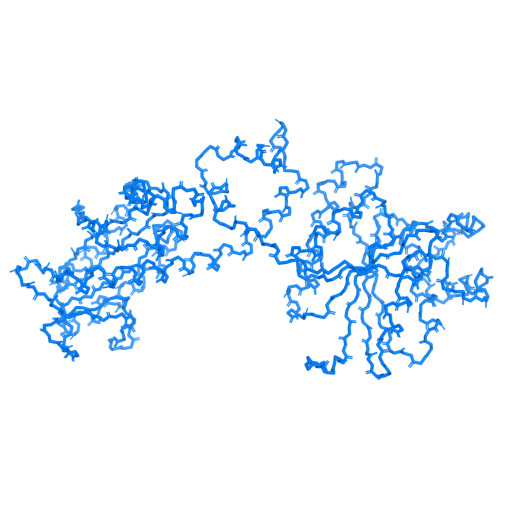 11.709 32.988 1.00 93.88 368 LYS A C 1
ATOM 3040 O O . LYS A 1 368 ? -29.145 10.758 33.457 1.00 93.88 368 LYS A O 1
ATOM 3045 N N . ILE A 1 369 ? -27.604 11.568 32.036 1.00 95.62 369 ILE A N 1
ATOM 3046 C CA . ILE A 1 369 ? -27.131 10.285 31.516 1.00 95.62 369 ILE A CA 1
ATOM 3047 C C . ILE A 1 369 ? -25.876 9.913 32.292 1.00 95.62 369 ILE A C 1
ATOM 3049 O O . ILE A 1 369 ? -24.963 10.731 32.425 1.00 95.62 369 ILE A O 1
ATOM 3053 N N . ASN A 1 370 ? -25.801 8.677 32.784 1.00 94.38 370 ASN A N 1
ATOM 3054 C CA . ASN A 1 370 ? -24.573 8.225 33.415 1.00 94.38 370 ASN A CA 1
ATOM 3055 C C . ASN A 1 370 ? -23.537 7.838 32.353 1.00 94.38 370 ASN A C 1
ATOM 3057 O O . ASN A 1 370 ? -23.832 7.035 31.467 1.00 94.38 370 ASN A O 1
ATOM 3061 N N . MET A 1 371 ? -22.327 8.388 32.452 1.00 94.44 371 MET A N 1
ATOM 3062 C CA . MET A 1 371 ? -21.224 8.013 31.572 1.00 94.44 371 MET A CA 1
ATOM 3063 C C . MET A 1 371 ? -20.296 7.029 32.273 1.00 94.44 371 MET A C 1
ATOM 3065 O O . MET A 1 371 ? -19.826 7.302 33.376 1.00 94.44 371 MET A O 1
ATOM 3069 N N . ARG A 1 372 ? -19.969 5.927 31.596 1.00 92.81 372 ARG A N 1
ATOM 3070 C CA . ARG A 1 372 ? -18.955 4.971 32.058 1.00 92.81 372 ARG A CA 1
ATOM 3071 C C . ARG A 1 372 ? -17.818 4.876 31.064 1.00 92.81 372 ARG A C 1
ATOM 3073 O O . ARG A 1 372 ? -18.049 4.919 29.856 1.00 92.81 372 ARG A O 1
ATOM 3080 N N . LEU A 1 373 ? -16.603 4.740 31.580 1.00 90.31 373 LEU A N 1
ATOM 3081 C CA . LEU A 1 373 ? -15.405 4.612 30.767 1.00 90.31 373 LEU A CA 1
ATOM 3082 C C . LEU A 1 373 ? -14.759 3.248 30.986 1.00 90.31 373 LEU A C 1
ATOM 3084 O O . LEU A 1 373 ? -14.494 2.842 32.114 1.00 90.31 373 LEU A O 1
ATOM 3088 N N . PHE A 1 374 ? -14.443 2.585 29.884 1.00 87.88 374 PHE A N 1
ATOM 3089 C CA . PHE A 1 374 ? -13.688 1.343 29.860 1.00 87.88 374 PHE A CA 1
ATOM 3090 C C . PHE A 1 374 ? -12.395 1.563 29.084 1.00 87.88 374 PHE A C 1
ATOM 3092 O O . PHE A 1 374 ? -12.400 2.210 28.035 1.00 87.88 374 PHE A O 1
ATOM 3099 N N . CYS A 1 375 ? -11.293 1.008 29.583 1.00 83.75 375 CYS A N 1
ATOM 3100 C CA . CYS A 1 375 ? -10.014 1.026 28.882 1.00 83.75 375 CYS A CA 1
ATOM 3101 C C . CYS A 1 375 ? -9.597 -0.403 28.533 1.00 83.75 375 CYS A C 1
ATOM 3103 O O . CYS A 1 375 ? -9.628 -1.295 29.382 1.00 83.75 375 CYS A O 1
ATOM 3105 N N . PHE A 1 376 ? -9.183 -0.618 27.286 1.00 78.44 376 PHE A N 1
ATOM 3106 C CA . PHE A 1 376 ? -8.751 -1.922 26.792 1.00 78.44 376 PHE A CA 1
ATOM 3107 C C . PHE A 1 376 ? -7.364 -1.842 26.151 1.00 78.44 376 PHE A C 1
ATOM 3109 O O . PHE A 1 376 ? -7.199 -1.391 25.016 1.00 78.44 376 PHE A O 1
ATOM 3116 N N . ASN A 1 377 ? -6.343 -2.288 26.884 1.00 75.38 377 ASN A N 1
ATOM 3117 C CA . ASN A 1 377 ? -4.989 -2.408 26.356 1.00 75.38 377 ASN A CA 1
ATOM 3118 C C . ASN A 1 377 ? -4.787 -3.793 25.734 1.00 75.38 377 ASN A C 1
ATOM 3120 O O . ASN A 1 377 ? -4.647 -4.796 26.437 1.00 75.38 377 ASN A O 1
ATOM 3124 N N . VAL A 1 378 ? -4.744 -3.834 24.406 1.00 71.69 378 VAL A N 1
ATOM 3125 C CA . VAL A 1 378 ? -4.647 -5.081 23.644 1.00 71.69 378 VAL A CA 1
ATOM 3126 C C . VAL A 1 378 ? -3.325 -5.803 23.945 1.00 71.69 378 VAL A C 1
ATOM 3128 O O . VAL A 1 378 ? -3.318 -7.007 24.202 1.00 71.69 378 VAL A O 1
ATOM 3131 N N . LYS A 1 379 ? -2.205 -5.072 24.003 1.00 65.88 379 LYS A N 1
ATOM 3132 C CA . LYS A 1 379 ? -0.853 -5.628 24.191 1.00 65.88 379 LYS A CA 1
ATOM 3133 C C . LYS A 1 379 ? -0.635 -6.234 25.568 1.00 65.88 379 LYS A C 1
ATOM 3135 O O . LYS A 1 379 ? -0.032 -7.300 25.677 1.00 65.88 379 LYS A O 1
ATOM 3140 N N . GLU A 1 380 ? -1.106 -5.573 26.621 1.00 65.81 380 GLU A N 1
ATOM 3141 C CA . GLU A 1 380 ? -1.026 -6.122 27.980 1.00 65.81 380 GLU A CA 1
ATOM 3142 C C . GLU A 1 380 ? -1.844 -7.395 28.118 1.00 65.81 380 GLU A C 1
ATOM 3144 O O . GLU A 1 380 ? -1.382 -8.367 28.712 1.00 65.81 380 GLU A O 1
ATOM 3149 N N . LYS A 1 381 ? -3.029 -7.427 27.511 1.00 65.19 381 LYS A N 1
ATOM 3150 C CA . LYS A 1 381 ? -3.866 -8.612 27.580 1.00 65.19 381 LYS A CA 1
ATOM 3151 C C . LYS A 1 381 ? -3.315 -9.773 26.752 1.00 65.19 381 LYS A C 1
ATOM 3153 O O . LYS A 1 381 ? -3.392 -10.900 27.226 1.00 65.19 381 LYS A O 1
ATOM 3158 N N . ILE A 1 382 ? -2.668 -9.516 25.604 1.00 60.84 382 ILE A N 1
ATOM 3159 C CA . ILE A 1 382 ? -1.938 -10.556 24.852 1.00 60.84 382 ILE A CA 1
ATOM 3160 C C . ILE A 1 382 ? -0.877 -11.238 25.723 1.00 60.84 382 ILE A C 1
ATOM 3162 O O . ILE A 1 382 ? -0.782 -12.463 25.715 1.00 60.84 382 ILE A O 1
ATOM 3166 N N . LYS A 1 383 ? -0.094 -10.473 26.500 1.00 58.69 383 LYS A N 1
ATOM 3167 C CA . LYS A 1 383 ? 0.952 -11.043 27.373 1.00 58.69 383 LYS A CA 1
ATOM 3168 C C . LYS A 1 383 ? 0.402 -12.032 28.402 1.00 58.69 383 LYS A C 1
ATOM 3170 O O . LYS A 1 383 ? 1.131 -12.923 28.825 1.00 58.69 383 LYS A O 1
ATOM 3175 N N . ASN A 1 384 ? -0.860 -11.871 28.789 1.00 55.44 384 ASN A N 1
ATOM 3176 C CA . ASN A 1 384 ? -1.516 -12.691 29.801 1.00 55.44 384 ASN A CA 1
ATOM 3177 C C . ASN A 1 384 ? -2.267 -13.896 29.206 1.00 55.44 384 ASN A C 1
ATOM 3179 O O . ASN A 1 384 ? -2.842 -14.681 29.961 1.00 55.44 384 ASN A O 1
ATOM 3183 N N . ILE A 1 385 ? -2.271 -14.078 27.878 1.00 58.62 385 ILE A N 1
ATOM 3184 C CA . ILE A 1 385 ? -2.890 -15.253 27.256 1.00 58.62 385 ILE A CA 1
ATOM 3185 C C . ILE A 1 385 ? -2.042 -16.488 27.572 1.00 58.62 385 ILE A C 1
ATOM 3187 O O . ILE A 1 385 ? -0.909 -16.631 27.111 1.00 58.62 385 ILE A O 1
ATOM 3191 N N . ASN A 1 386 ? -2.623 -17.429 28.314 1.00 53.88 386 ASN A N 1
ATOM 3192 C CA . ASN A 1 386 ? -2.010 -18.727 28.559 1.00 53.88 386 ASN A CA 1
ATOM 3193 C C . ASN A 1 386 ? -2.224 -19.623 27.325 1.00 53.88 386 ASN A C 1
ATOM 3195 O O . ASN A 1 386 ? -3.238 -20.307 27.190 1.00 53.88 386 ASN A O 1
ATOM 3199 N N . LEU A 1 387 ? -1.304 -19.542 26.363 1.00 52.56 387 LEU A N 1
ATOM 3200 C CA . LEU A 1 387 ? -1.408 -20.272 25.102 1.00 52.56 387 LEU A CA 1
ATOM 3201 C C . LEU A 1 387 ? -1.125 -21.764 25.308 1.00 52.56 387 LEU A C 1
ATOM 3203 O O . LEU A 1 387 ? -0.081 -22.156 25.834 1.00 52.56 387 LEU A O 1
ATOM 3207 N N . ASN A 1 388 ? -2.034 -22.615 24.824 1.00 50.72 388 ASN A N 1
ATOM 3208 C CA . ASN A 1 388 ? -1.783 -24.051 24.696 1.00 50.72 388 ASN A CA 1
ATOM 3209 C C . ASN A 1 388 ? -0.482 -24.296 23.906 1.00 50.72 388 ASN A C 1
ATOM 3211 O O . ASN A 1 388 ? -0.162 -23.546 22.984 1.00 50.72 388 ASN A O 1
ATOM 3215 N N . ASN A 1 389 ? 0.237 -25.390 24.203 1.00 51.00 389 ASN A N 1
ATOM 3216 C CA . ASN A 1 389 ? 1.540 -25.724 23.592 1.00 51.00 389 ASN A CA 1
ATOM 3217 C C . ASN A 1 389 ? 1.566 -25.667 22.047 1.00 51.00 389 ASN A C 1
ATOM 3219 O O . ASN A 1 389 ? 2.632 -25.479 21.471 1.00 51.00 389 ASN A O 1
ATOM 3223 N N . ARG A 1 390 ? 0.409 -25.792 21.382 1.00 46.56 390 ARG A N 1
ATOM 3224 C CA . ARG A 1 390 ? 0.254 -25.706 19.922 1.00 46.56 390 ARG A CA 1
ATOM 3225 C C . ARG A 1 390 ? 0.520 -24.306 19.341 1.00 46.56 390 ARG A C 1
ATOM 3227 O O . ARG A 1 390 ? 0.883 -24.224 18.176 1.00 46.56 390 ARG A O 1
ATOM 3234 N N . TYR A 1 391 ? 0.388 -23.243 20.139 1.00 49.59 391 TYR A N 1
ATOM 3235 C CA . TYR A 1 391 ? 0.474 -21.842 19.690 1.00 49.59 391 TYR A CA 1
ATOM 3236 C C . TYR A 1 391 ? 1.620 -21.057 20.340 1.00 49.59 391 TYR A C 1
ATOM 3238 O O . TYR A 1 391 ? 1.767 -19.864 20.103 1.00 49.59 391 TYR A O 1
ATOM 3246 N N . LYS A 1 392 ? 2.476 -21.719 21.132 1.00 52.50 392 LYS A N 1
ATOM 3247 C CA . LYS A 1 392 ? 3.642 -21.085 21.779 1.00 52.50 392 LYS A CA 1
ATOM 3248 C C . LYS A 1 392 ? 4.617 -20.421 20.799 1.00 52.50 392 LYS A C 1
ATOM 3250 O O . LYS A 1 392 ? 5.374 -19.552 21.212 1.00 52.50 392 LYS A O 1
ATOM 3255 N N . ASN A 1 393 ? 4.595 -20.837 19.532 1.00 55.06 393 ASN A N 1
ATOM 3256 C CA . ASN A 1 393 ? 5.484 -20.337 18.484 1.00 55.06 393 ASN A CA 1
ATOM 3257 C C . ASN A 1 393 ? 4.795 -19.357 17.515 1.00 55.06 393 ASN A C 1
ATOM 3259 O O . ASN A 1 393 ? 5.441 -18.914 16.565 1.00 55.06 393 ASN A O 1
ATOM 3263 N N . GLU A 1 394 ? 3.511 -19.037 17.714 1.00 57.44 394 GLU A N 1
ATOM 3264 C CA . GLU A 1 394 ? 2.793 -18.089 16.859 1.00 57.44 394 GLU A CA 1
ATOM 3265 C C . GLU A 1 394 ? 3.348 -16.678 17.106 1.00 57.44 394 GLU A C 1
ATOM 3267 O O . GLU A 1 394 ? 3.246 -16.138 18.208 1.00 57.44 394 GLU A O 1
ATOM 3272 N N . LYS A 1 395 ? 3.990 -16.091 16.090 1.00 58.19 395 LYS A N 1
ATOM 3273 C CA . LYS A 1 395 ? 4.571 -14.740 16.188 1.00 58.19 395 LYS A CA 1
ATOM 3274 C C . LYS A 1 395 ? 3.547 -13.631 15.937 1.00 58.19 395 LYS A C 1
ATOM 3276 O O . LYS A 1 395 ? 3.737 -12.522 16.426 1.00 58.19 395 LYS A O 1
ATOM 3281 N N . ASN A 1 396 ? 2.490 -13.937 15.188 1.00 64.50 396 ASN A N 1
ATOM 3282 C CA . ASN A 1 396 ? 1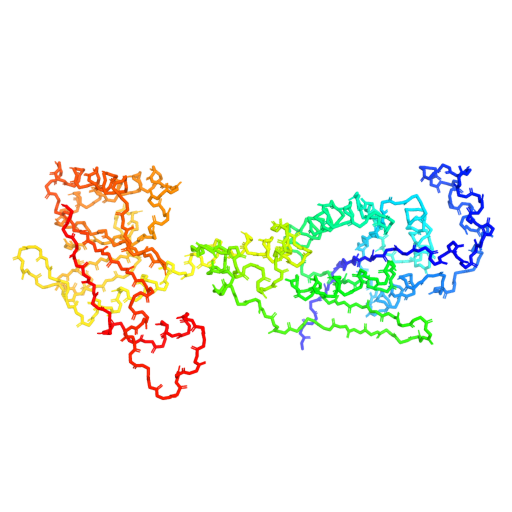.473 -12.980 14.773 1.00 64.50 396 ASN A CA 1
ATOM 3283 C C . ASN A 1 396 ? 0.428 -12.799 15.888 1.00 64.50 396 ASN A C 1
ATOM 3285 O O . ASN A 1 396 ? -0.265 -13.750 16.257 1.00 64.50 396 ASN A O 1
ATOM 3289 N N . LYS A 1 397 ? 0.312 -11.596 16.458 1.00 62.50 397 LYS A N 1
ATOM 3290 C CA . LYS A 1 397 ? -0.552 -11.347 17.623 1.00 62.50 397 LYS A CA 1
ATOM 3291 C C . LYS A 1 397 ? -2.014 -11.159 17.224 1.00 62.50 397 LYS A C 1
ATOM 3293 O O . LYS A 1 397 ? -2.876 -11.433 18.057 1.00 62.50 397 LYS A O 1
ATOM 3298 N N . PHE A 1 398 ? -2.327 -10.829 15.965 1.00 63.97 398 PHE A N 1
ATOM 3299 C CA . PHE A 1 398 ? -3.705 -10.930 15.449 1.00 63.97 398 PHE A CA 1
ATOM 3300 C C . PHE A 1 398 ? -4.230 -12.364 15.516 1.00 63.97 398 PHE A C 1
ATOM 3302 O O . PHE A 1 398 ? -5.335 -12.597 16.005 1.00 63.97 398 PHE A O 1
ATOM 3309 N N . SER A 1 399 ? -3.426 -13.319 15.040 1.00 63.28 399 SER A N 1
ATOM 3310 C CA . SER A 1 399 ? -3.718 -14.754 15.099 1.00 63.28 399 SER A CA 1
ATOM 3311 C C . SER A 1 399 ? -3.989 -15.169 16.548 1.00 63.28 399 SER A C 1
ATOM 3313 O O . SER A 1 399 ? -5.008 -15.794 16.834 1.00 63.28 399 SER A O 1
ATOM 3315 N N . LEU A 1 400 ? -3.158 -14.700 17.487 1.00 66.00 400 LEU A N 1
ATOM 3316 C CA . LEU A 1 400 ? -3.333 -14.953 18.920 1.00 66.00 400 LEU A CA 1
ATOM 3317 C C . LEU A 1 400 ? -4.621 -14.355 19.503 1.00 66.00 400 LEU A C 1
ATOM 3319 O O . LEU A 1 400 ? -5.259 -15.008 20.323 1.00 66.00 400 LEU A O 1
ATOM 3323 N N . ILE A 1 401 ? -5.007 -13.141 19.099 1.00 66.69 401 ILE A N 1
ATOM 3324 C CA . ILE A 1 401 ? -6.231 -12.474 19.571 1.00 66.69 401 ILE A CA 1
ATOM 3325 C C . ILE A 1 401 ? -7.492 -13.147 19.031 1.00 66.69 401 ILE A C 1
ATOM 3327 O O . ILE A 1 401 ? -8.455 -13.314 19.767 1.00 66.69 401 ILE A O 1
ATOM 3331 N N . LEU A 1 402 ? -7.507 -13.546 17.759 1.00 64.56 402 LEU A N 1
ATOM 3332 C CA . LEU A 1 402 ? -8.653 -14.257 17.181 1.00 64.56 402 LEU A CA 1
ATOM 3333 C C . LEU A 1 402 ? -8.788 -15.683 17.733 1.00 64.56 402 LEU A C 1
ATOM 3335 O O . LEU A 1 402 ? -9.874 -16.256 17.723 1.00 64.56 402 LEU A O 1
ATOM 3339 N N . GLN A 1 403 ? -7.681 -16.275 18.181 1.00 63.62 403 GLN A N 1
ATOM 3340 C CA . GLN A 1 403 ? -7.648 -17.622 18.750 1.00 63.62 403 GLN A CA 1
ATOM 3341 C C . GLN A 1 403 ? -7.869 -17.645 20.266 1.00 63.62 403 GLN A C 1
ATOM 3343 O O . GLN A 1 403 ? -8.104 -18.717 20.833 1.00 63.62 403 GLN A O 1
ATOM 3348 N N . SER A 1 404 ? -7.779 -16.500 20.942 1.00 59.19 404 SER A N 1
ATOM 3349 C CA . SER A 1 404 ? -8.047 -16.399 22.368 1.00 59.19 404 SER A CA 1
ATOM 3350 C C . SER A 1 404 ? -9.544 -16.208 22.613 1.00 59.19 404 SER A C 1
ATOM 3352 O O . SER A 1 404 ? -10.239 -15.493 21.900 1.00 59.19 404 SER A O 1
ATOM 3354 N N . LYS A 1 405 ? -10.071 -16.863 23.652 1.00 57.53 405 LYS A N 1
ATOM 3355 C CA . LYS A 1 405 ? -11.407 -16.529 24.154 1.00 57.53 405 LYS A CA 1
ATOM 3356 C C . LYS A 1 405 ? -11.329 -15.231 24.941 1.00 57.53 405 LYS A C 1
ATOM 3358 O O . LYS A 1 405 ? -10.424 -15.077 25.770 1.00 57.53 405 LYS A O 1
ATOM 3363 N N . ILE A 1 406 ? -12.309 -14.348 24.765 1.00 55.16 406 ILE A N 1
ATOM 3364 C CA . ILE A 1 406 ? -12.304 -13.076 25.483 1.00 55.16 406 ILE A CA 1
ATOM 3365 C C . ILE A 1 406 ? -12.500 -13.204 26.999 1.00 55.16 406 ILE A C 1
ATOM 3367 O O . ILE A 1 406 ? -12.118 -12.299 27.729 1.00 55.16 406 ILE A O 1
ATOM 3371 N N . ASN A 1 407 ? -12.953 -14.353 27.513 1.00 50.91 407 ASN A N 1
ATOM 3372 C CA . ASN A 1 407 ? -12.931 -14.625 28.960 1.00 50.91 407 ASN A CA 1
ATOM 3373 C C . ASN A 1 407 ? -11.534 -14.536 29.596 1.00 50.91 407 ASN A C 1
ATOM 3375 O O . ASN A 1 407 ? -11.424 -14.446 30.814 1.00 50.91 407 ASN A O 1
ATOM 3379 N N . ASN A 1 408 ? -10.463 -14.515 28.798 1.00 52.38 408 ASN A N 1
ATOM 3380 C CA . ASN A 1 408 ? -9.111 -14.242 29.285 1.00 52.38 408 ASN A CA 1
ATOM 3381 C C . ASN A 1 408 ? -8.812 -12.734 29.451 1.00 52.38 408 ASN A C 1
ATOM 3383 O O . ASN A 1 408 ? -7.714 -12.361 29.867 1.00 52.38 408 ASN A O 1
ATOM 3387 N N . TYR A 1 409 ? -9.757 -11.852 29.112 1.00 60.72 409 TYR A N 1
ATOM 3388 C CA . TYR A 1 409 ? -9.592 -10.405 29.081 1.00 60.72 409 TYR A CA 1
ATOM 3389 C C . TYR A 1 409 ? -10.609 -9.723 30.004 1.00 60.72 409 TYR A C 1
ATOM 3391 O O . TYR A 1 409 ? -11.743 -9.468 29.622 1.00 60.72 409 TYR A O 1
ATOM 3399 N N . GLU A 1 410 ? -10.199 -9.347 31.216 1.00 62.72 410 GLU A N 1
ATOM 3400 C CA . GLU A 1 410 ? -11.041 -8.471 32.048 1.00 62.72 410 GLU A CA 1
ATOM 3401 C C . GLU A 1 410 ? -11.146 -7.060 31.443 1.00 62.72 410 GLU A C 1
ATOM 3403 O O . GLU A 1 410 ? -10.126 -6.377 31.281 1.00 62.72 410 GLU A O 1
ATOM 3408 N N . LEU A 1 411 ? -12.364 -6.605 31.139 1.00 66.31 411 LEU A N 1
ATOM 3409 C CA . LEU A 1 411 ? -12.640 -5.199 30.847 1.00 66.31 411 LEU A CA 1
ATOM 3410 C C . LEU A 1 411 ? -12.651 -4.410 32.158 1.00 66.31 411 LEU A C 1
ATOM 3412 O O . LEU A 1 411 ? -13.553 -4.565 32.979 1.00 66.31 411 LEU A O 1
ATOM 3416 N N . VAL A 1 412 ? -11.639 -3.565 32.353 1.00 66.69 412 VAL A N 1
ATOM 3417 C CA . VAL A 1 412 ? -11.503 -2.758 33.569 1.00 66.69 412 VAL A CA 1
ATOM 3418 C C . VAL A 1 412 ? -12.239 -1.437 33.370 1.00 66.69 412 VAL A C 1
ATOM 3420 O O . VAL A 1 412 ? -11.868 -0.612 32.528 1.00 66.69 412 VAL A O 1
ATOM 3423 N N . GLU A 1 413 ? -13.298 -1.233 34.152 1.00 73.50 413 GLU A N 1
ATOM 3424 C CA . GLU A 1 413 ? -13.912 0.084 34.278 1.00 73.50 413 GLU A CA 1
ATOM 3425 C C . GLU A 1 413 ? -12.905 1.041 34.915 1.00 73.50 413 GLU A C 1
ATOM 3427 O O . GLU A 1 413 ? -12.310 0.752 35.952 1.00 73.50 413 GLU A O 1
ATOM 3432 N N . THR A 1 414 ? -12.696 2.181 34.268 1.00 70.06 414 THR A N 1
ATOM 3433 C CA . THR A 1 414 ? -11.754 3.196 34.728 1.00 70.06 414 THR A CA 1
ATOM 3434 C C . THR A 1 414 ? -12.529 4.387 35.265 1.00 70.06 414 THR A C 1
ATOM 3436 O O . THR A 1 414 ? -13.358 4.972 34.568 1.00 70.06 414 THR A O 1
ATOM 3439 N N . THR A 1 415 ? -12.237 4.783 36.499 1.00 63.19 415 THR A N 1
ATOM 3440 C CA . THR A 1 415 ? -12.725 6.046 37.052 1.00 63.19 415 THR A CA 1
ATOM 3441 C C . THR A 1 415 ? -11.805 7.178 36.606 1.00 63.19 415 THR A C 1
ATOM 3443 O O . THR A 1 415 ? -10.623 7.172 36.949 1.00 63.19 415 THR A O 1
ATOM 3446 N N . LEU A 1 416 ? -12.352 8.128 35.841 1.00 54.03 416 LEU A N 1
ATOM 3447 C CA . LEU A 1 416 ? -11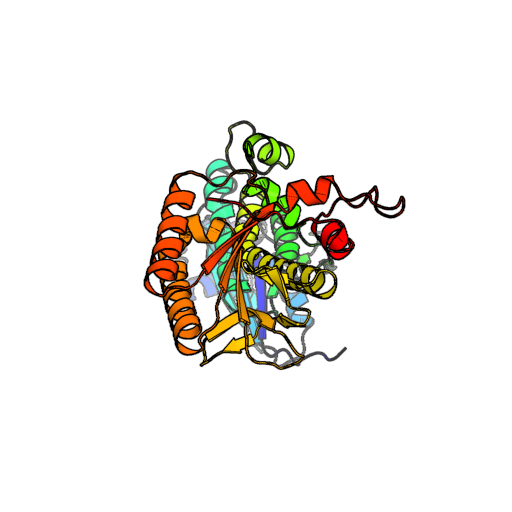.721 9.422 35.552 1.00 54.03 416 LEU A CA 1
ATOM 3448 C C . LEU A 1 416 ? -12.074 10.478 36.590 1.00 54.03 416 LEU A C 1
ATOM 3450 O O . LEU A 1 416 ? -13.299 10.632 36.859 1.00 54.03 416 LEU A O 1
#

Foldseek 3Di:
DDPPQAQEFEEEEEFALQLCVVPVVLVVCLVVDDPVPLVVLLVSLCVSPVDQPQLSAFRSVLVVVVVVVDDPNHAYEYEYEAEQDSSRQSRLSSSVSSNCVVCVPHHYHYHYDYQFLCDDVDPCSNWPRRLLSVLVVCCVPQVVVVDLRYAYELAHDDPVCSVVVLVVCQASQHWYWYDDSPDSDIDIDHRDPDYDPLVVLCCLVVPDPSLVVCVVVPQADPVRHGGSVVSNSVVSNVVCVVVVQVVVQVLVLVQVQLVCCVPFDQDPVGDTFNDKDAQDDQPNATFGMFTDNDYVDQTQETEHEEELVCLVPVLVVVVVNLLVVLVSCLVSVRAEYEYEYEYAHDPDDDPVSVVSVVVSCVSCVVSNHHYWYWYHYLVVLLVQDPDDPVCPPPPRVVVVSVPDRSVSPDTDTDDD